Protein AF-0000000068207558 (afdb_homodimer)

Structure (mmCIF, N/CA/C/O backbone):
data_AF-0000000068207558-model_v1
#
loop_
_entity.id
_entity.type
_entity.pdbx_description
1 polymer 'mRNA-capping enzyme subunit beta'
#
loop_
_atom_site.group_PDB
_atom_site.id
_atom_site.type_symbol
_atom_site.label_atom_id
_atom_site.label_alt_id
_atom_site.label_comp_id
_atom_site.label_asym_id
_atom_site.label_entity_id
_atom_site.label_seq_id
_atom_site.pdbx_PDB_ins_code
_atom_site.Cartn_x
_atom_site.Cartn_y
_atom_site.Cartn_z
_atom_site.occupancy
_atom_site.B_iso_or_equiv
_atom_site.auth_seq_id
_atom_site.auth_comp_id
_atom_site.auth_asym_id
_atom_site.auth_atom_id
_atom_site.pdbx_PDB_model_num
ATOM 1 N N . MET A 1 1 ? -48.812 25.109 51.906 1 27.34 1 MET A N 1
ATOM 2 C CA . MET A 1 1 ? -47.531 25.594 51.344 1 27.34 1 MET A CA 1
ATOM 3 C C . MET A 1 1 ? -47.031 24.641 50.281 1 27.34 1 MET A C 1
ATOM 5 O O . MET A 1 1 ? -46.719 23.484 50.594 1 27.34 1 MET A O 1
ATOM 9 N N . PRO A 1 2 ? -47.469 24.641 48.938 1 22.2 2 PRO A N 1
ATOM 10 C CA . PRO A 1 2 ? -47.312 23.719 47.812 1 22.2 2 PRO A CA 1
ATOM 11 C C . PRO A 1 2 ? -45.875 23.672 47.312 1 22.2 2 PRO A C 1
ATOM 13 O O . PRO A 1 2 ? -45.188 24.703 47.281 1 22.2 2 PRO A O 1
ATOM 16 N N . ALA A 1 3 ? -45.188 22.547 47.688 1 31.66 3 ALA A N 1
ATOM 17 C CA . ALA A 1 3 ? -43.812 22.125 47.344 1 31.66 3 ALA A CA 1
ATOM 18 C C . ALA A 1 3 ? -43.625 22.156 45.812 1 31.66 3 ALA A C 1
ATOM 20 O O . ALA A 1 3 ? -44.281 21.438 45.094 1 31.66 3 ALA A O 1
ATOM 21 N N . ASP A 1 4 ? -43.406 23.391 45.188 1 24.88 4 ASP A N 1
ATOM 22 C CA . ASP A 1 4 ? -43.156 23.609 43.75 1 24.88 4 ASP A CA 1
ATOM 23 C C . ASP A 1 4 ? -41.938 22.844 43.281 1 24.88 4 ASP A C 1
ATOM 25 O O . ASP A 1 4 ? -40.812 23.125 43.719 1 24.88 4 ASP A O 1
ATOM 29 N N . THR A 1 5 ? -42 21.484 43.188 1 29.62 5 THR A N 1
ATOM 30 C CA . THR A 1 5 ? -40.938 20.609 42.719 1 29.62 5 THR A CA 1
ATOM 31 C C . THR A 1 5 ? -40.469 21 41.312 1 29.62 5 THR A C 1
ATOM 33 O O . THR A 1 5 ? -41.281 20.938 40.375 1 29.62 5 THR A O 1
ATOM 36 N N . ASN A 1 6 ? -39.625 22.062 41.156 1 26.3 6 ASN A N 1
ATOM 37 C CA . ASN A 1 6 ? -39 22.469 39.906 1 26.3 6 ASN A CA 1
ATOM 38 C C . ASN A 1 6 ? -38.25 21.312 39.25 1 26.3 6 ASN A C 1
ATOM 40 O O . ASN A 1 6 ? -37.25 20.828 39.781 1 26.3 6 ASN A O 1
ATOM 44 N N . GLY A 1 7 ? -38.906 20.297 38.656 1 28.48 7 GLY A N 1
ATOM 45 C CA . GLY A 1 7 ? -38.312 19.234 37.875 1 28.48 7 GLY A CA 1
ATOM 46 C C . GLY A 1 7 ? -37.5 19.75 36.719 1 28.48 7 GLY A C 1
ATOM 47 O O . GLY A 1 7 ? -38.031 20.047 35.656 1 28.48 7 GLY A O 1
ATOM 48 N N . GLY A 1 8 ? -36.406 20.5 36.906 1 29 8 GLY A N 1
ATOM 49 C CA . GLY A 1 8 ? -35.5 20.844 35.844 1 29 8 GLY A CA 1
ATOM 50 C C . GLY A 1 8 ? -35.031 19.641 35.031 1 29 8 GLY A C 1
ATOM 51 O O . GLY A 1 8 ? -34.281 18.812 35.531 1 29 8 GLY A O 1
ATOM 52 N N . GLY A 1 9 ? -35.812 19.094 34.125 1 30.36 9 GLY A N 1
ATOM 53 C CA . GLY A 1 9 ? -35.375 18.109 33.156 1 30.36 9 GLY A CA 1
ATOM 54 C C . GLY A 1 9 ? -34.156 18.531 32.375 1 30.36 9 GLY A C 1
ATOM 55 O O . GLY A 1 9 ? -34.188 19.547 31.672 1 30.36 9 GLY A O 1
ATOM 56 N N . SER A 1 10 ? -32.938 18.328 32.812 1 31.72 10 SER A N 1
ATOM 57 C CA . SER A 1 10 ? -31.719 18.469 32.031 1 31.72 10 SER A CA 1
ATOM 58 C C . SER A 1 10 ? -31.828 17.734 30.719 1 31.72 10 SER A C 1
ATOM 60 O O . SER A 1 10 ? -32.062 16.516 30.688 1 31.72 10 SER A O 1
ATOM 62 N N . SER A 1 11 ? -32.375 18.312 29.688 1 31.25 11 SER A N 1
ATOM 63 C CA . SER A 1 11 ? -32.25 17.812 28.312 1 31.25 11 SER A CA 1
ATOM 64 C C . SER A 1 11 ? -30.812 17.484 27.969 1 31.25 11 SER A C 1
ATOM 66 O O . SER A 1 11 ? -29.953 18.359 27.938 1 31.25 11 SER A O 1
ATOM 68 N N . THR A 1 12 ? -30.297 16.359 28.344 1 34.25 12 THR A N 1
ATOM 69 C CA . THR A 1 12 ? -29.047 15.836 27.797 1 34.25 12 THR A CA 1
ATOM 70 C C . THR A 1 12 ? -29.016 15.992 26.281 1 34.25 12 THR A C 1
ATOM 72 O O . THR A 1 12 ? -29.844 15.406 25.562 1 34.25 12 THR A O 1
ATOM 75 N N . SER A 1 13 ? -28.75 17.109 25.766 1 35.19 13 SER A N 1
ATOM 76 C CA . SER A 1 13 ? -28.438 17.234 24.344 1 35.19 13 SER A CA 1
ATOM 77 C C . SER A 1 13 ? -27.672 16.016 23.844 1 35.19 13 SER A C 1
ATOM 79 O O . SER A 1 13 ? -26.641 15.656 24.391 1 35.19 13 SER A O 1
ATOM 81 N N . SER A 1 14 ? -28.234 14.984 23.406 1 38.66 14 SER A N 1
ATOM 82 C CA . SER A 1 14 ? -27.656 13.859 22.672 1 38.66 14 SER A CA 1
ATOM 83 C C . SER A 1 14 ? -26.547 14.312 21.734 1 38.66 14 SER A C 1
ATOM 85 O O . SER A 1 14 ? -26.828 14.93 20.703 1 38.66 14 SER A O 1
ATOM 87 N N . GLN A 1 15 ? -25.438 14.836 22.062 1 43.25 15 GLN A N 1
ATOM 88 C CA . GLN A 1 15 ? -24.312 15.117 21.172 1 43.25 15 GLN A CA 1
ATOM 89 C C . GLN A 1 15 ? -24.156 14.008 20.125 1 43.25 15 GLN A C 1
ATOM 91 O O . GLN A 1 15 ? -23.953 12.844 20.484 1 43.25 15 GLN A O 1
ATOM 96 N N . SER A 1 16 ? -24.844 14.039 19 1 53.72 16 SER A N 1
ATOM 97 C CA . SER A 1 16 ? -24.781 13.109 17.875 1 53.72 16 SER A CA 1
ATOM 98 C C . SER A 1 16 ? -23.344 12.656 17.625 1 53.72 16 SER A C 1
ATOM 100 O O . SER A 1 16 ? -22.406 13.453 17.688 1 53.72 16 SER A O 1
ATOM 102 N N . ASN A 1 17 ? -23 11.422 17.797 1 63.56 17 ASN A N 1
ATOM 103 C CA . ASN A 1 17 ? -21.734 10.75 17.531 1 63.56 17 ASN A CA 1
ATOM 104 C C . ASN A 1 17 ? -21.188 11.109 16.156 1 63.56 17 ASN A C 1
ATOM 106 O O . ASN A 1 17 ? -21.766 10.727 15.133 1 63.56 17 ASN A O 1
ATOM 110 N N . PRO A 1 18 ? -20.25 12.047 16.109 1 66.75 18 PRO A N 1
ATOM 111 C CA . PRO A 1 18 ? -19.734 12.492 14.82 1 66.75 18 PRO A CA 1
ATOM 112 C C . PRO A 1 18 ? -19.25 11.336 13.945 1 66.75 18 PRO A C 1
ATOM 114 O O . PRO A 1 18 ? -19.047 11.516 12.742 1 66.75 18 PRO A O 1
ATOM 117 N N . TYR A 1 19 ? -19.188 10.172 14.609 1 70.31 19 TYR A N 1
ATOM 118 C CA . TYR A 1 19 ? -18.688 9.047 13.812 1 70.31 19 TYR A CA 1
ATOM 119 C C . TYR A 1 19 ? -19.797 8.023 13.562 1 70.31 19 TYR A C 1
ATOM 121 O O . TYR A 1 19 ? -19.5 6.887 13.18 1 70.31 19 TYR A O 1
ATOM 129 N N . ALA A 1 20 ? -20.984 8.461 13.945 1 69.5 20 ALA A N 1
ATOM 130 C CA . ALA A 1 20 ? -22.125 7.578 13.68 1 69.5 20 ALA A CA 1
ATOM 131 C C . ALA A 1 20 ? -22.281 7.312 12.188 1 69.5 20 ALA A C 1
ATOM 133 O O . ALA A 1 20 ? -22.703 6.23 11.781 1 69.5 20 ALA A O 1
ATOM 134 N N . LEU A 1 21 ? -21.906 8.344 11.453 1 73.94 21 LEU A N 1
ATOM 135 C CA . LEU A 1 21 ? -21.875 8.188 10.008 1 73.94 21 LEU A CA 1
ATOM 136 C C . LEU A 1 21 ? -20.438 8.25 9.492 1 73.94 21 LEU A C 1
ATOM 138 O O . LEU A 1 21 ? -19.609 9 10.023 1 73.94 21 LEU A O 1
ATOM 142 N N . PRO A 1 22 ? -20.188 7.465 8.539 1 82.56 22 PRO A N 1
ATOM 143 C CA . PRO A 1 22 ? -18.828 7.465 7.984 1 82.56 22 PRO A CA 1
ATOM 144 C C . PRO A 1 22 ? -18.438 8.82 7.395 1 82.56 22 PRO A C 1
ATOM 146 O O . PRO A 1 22 ? -19.281 9.5 6.801 1 82.56 22 PRO A O 1
ATOM 149 N N . LEU A 1 23 ? -17.312 9.227 7.703 1 92.38 23 LEU A N 1
ATOM 150 C CA . LEU A 1 23 ? -16.734 10.406 7.062 1 92.38 23 LEU A CA 1
ATOM 151 C C . LEU A 1 23 ? -16.625 10.203 5.555 1 92.38 23 LEU A C 1
ATOM 153 O O . LEU A 1 23 ? -16.516 9.07 5.082 1 92.38 23 LEU A O 1
ATOM 157 N N . GLU A 1 24 ? -16.766 11.375 4.852 1 96.12 24 GLU A N 1
ATOM 158 C CA . GLU A 1 24 ? -16.375 11.305 3.447 1 96.12 24 GLU A CA 1
ATOM 159 C C . GLU A 1 24 ? -14.922 10.891 3.299 1 96.12 24 GLU A C 1
ATOM 161 O O . GLU A 1 24 ? -14.062 11.305 4.086 1 96.12 24 GLU A O 1
ATOM 166 N N . PRO A 1 25 ? -14.641 10.156 2.326 1 96.88 25 PRO A N 1
ATOM 167 C CA . PRO A 1 25 ? -13.32 9.539 2.234 1 96.88 25 PRO A CA 1
ATOM 168 C C . PRO A 1 25 ? -12.219 10.547 1.927 1 96.88 25 PRO A C 1
ATOM 170 O O . PRO A 1 25 ? -11.031 10.242 2.08 1 96.88 25 PRO A O 1
ATOM 173 N N . SER A 1 26 ? -12.594 11.703 1.415 1 98.12 26 SER A N 1
ATOM 174 C CA . SER A 1 26 ? -11.617 12.742 1.081 1 98.12 26 SER A CA 1
ATOM 175 C C . SER A 1 26 ? -12.305 14.078 0.817 1 98.12 26 SER A C 1
ATOM 177 O O . SER A 1 26 ? -13.531 14.148 0.756 1 98.12 26 SER A O 1
ATOM 179 N N . PHE A 1 27 ? -11.477 15.094 0.566 1 97.56 27 PHE A N 1
ATOM 180 C CA . PHE A 1 27 ? -12 16.422 0.272 1 97.56 27 PHE A CA 1
ATOM 181 C C . PHE A 1 27 ? -12.688 16.438 -1.09 1 97.56 27 PHE A C 1
ATOM 183 O O . PHE A 1 27 ? -13.438 17.375 -1.397 1 97.56 27 PHE A O 1
ATOM 190 N N . LEU A 1 28 ? -12.469 15.461 -1.966 1 96.56 28 LEU A N 1
ATOM 191 C CA . LEU A 1 28 ? -13.141 15.312 -3.252 1 96.56 28 LEU A CA 1
ATOM 192 C C . LEU A 1 28 ? -14.305 14.336 -3.146 1 96.56 28 LEU A C 1
ATOM 194 O O . LEU A 1 28 ? -14.977 14.055 -4.141 1 96.56 28 LEU A O 1
ATOM 198 N N . ASN A 1 29 ? -14.469 13.734 -1.994 1 95.5 29 ASN A N 1
ATOM 199 C CA . ASN A 1 29 ? -15.492 12.727 -1.71 1 95.5 29 ASN A CA 1
ATOM 200 C C . ASN A 1 29 ? -15.336 11.5 -2.609 1 95.5 29 ASN A C 1
ATOM 202 O O . ASN A 1 29 ? -16.312 11.031 -3.199 1 95.5 29 ASN A O 1
ATOM 206 N N . MET A 1 30 ? -14.125 11.078 -2.766 1 95.12 30 MET A N 1
ATOM 207 C CA . MET A 1 30 ? -13.781 9.867 -3.504 1 95.12 30 MET A CA 1
ATOM 208 C C . MET A 1 30 ? -12.648 9.117 -2.818 1 95.12 30 MET A C 1
ATOM 210 O O . MET A 1 30 ? -11.781 9.727 -2.199 1 95.12 30 MET A O 1
ATOM 214 N N . GLU A 1 31 ? -12.695 7.855 -2.934 1 94.94 31 GLU A N 1
ATOM 215 C CA . GLU A 1 31 ? -11.578 7.027 -2.496 1 94.94 31 GLU A CA 1
ATOM 216 C C . GLU A 1 31 ? -10.484 6.973 -3.559 1 94.94 31 GLU A C 1
ATOM 218 O O . GLU A 1 31 ? -10.758 6.699 -4.727 1 94.94 31 GLU A O 1
ATOM 223 N N . PRO A 1 32 ? -9.289 7.32 -3.102 1 96.69 32 PRO A N 1
ATOM 224 C CA . PRO A 1 32 ? -8.227 7.148 -4.098 1 96.69 32 PRO A CA 1
ATOM 225 C C . PRO A 1 32 ? -8.062 5.695 -4.539 1 96.69 32 PRO A C 1
ATOM 227 O O . PRO A 1 32 ? -8.234 4.777 -3.734 1 96.69 32 PRO A O 1
ATOM 230 N N . GLN A 1 33 ? -7.77 5.562 -5.801 1 93.88 33 GLN A N 1
ATOM 231 C CA . GLN A 1 33 ? -7.48 4.23 -6.316 1 93.88 33 GLN A CA 1
ATOM 232 C C . GLN A 1 33 ? -6.309 3.594 -5.574 1 93.88 33 GLN A C 1
ATOM 234 O O . GLN A 1 33 ? -5.324 4.266 -5.27 1 93.88 33 GLN A O 1
ATOM 239 N N . ASP A 1 34 ? -6.453 2.314 -5.301 1 95.69 34 ASP A N 1
ATOM 240 C CA . ASP A 1 34 ? -5.359 1.567 -4.691 1 95.69 34 ASP A CA 1
ATOM 241 C C . ASP A 1 34 ? -4.191 1.413 -5.664 1 95.69 34 ASP A C 1
ATOM 243 O O . ASP A 1 34 ? -4.25 0.598 -6.586 1 95.69 34 ASP A O 1
ATOM 247 N N . GLU A 1 35 ? -3.188 2.105 -5.43 1 97.69 35 GLU A N 1
ATOM 248 C CA . GLU A 1 35 ? -2.047 2.146 -6.34 1 97.69 35 GLU A CA 1
ATOM 249 C C . GLU A 1 35 ? -1.347 0.792 -6.406 1 97.69 35 GLU A C 1
ATOM 251 O O . GLU A 1 35 ? -0.836 0.403 -7.461 1 97.69 35 GLU A O 1
ATOM 256 N N . PHE A 1 36 ? -1.305 0.13 -5.293 1 98.5 36 PHE A N 1
ATOM 257 C CA . PHE A 1 36 ? -0.648 -1.169 -5.203 1 98.5 36 PHE A CA 1
ATOM 258 C C . PHE A 1 36 ? -1.346 -2.193 -6.09 1 98.5 36 PHE A C 1
ATOM 260 O O . PHE A 1 36 ? -0.711 -2.824 -6.938 1 98.5 36 PHE A O 1
ATOM 267 N N . VAL A 1 37 ? -2.605 -2.357 -5.938 1 98.25 37 VAL A N 1
ATOM 268 C CA . VAL A 1 37 ? -3.396 -3.305 -6.715 1 98.25 37 VAL A CA 1
ATOM 269 C C . VAL A 1 37 ? -3.408 -2.889 -8.188 1 98.25 37 VAL A C 1
ATOM 271 O O . VAL A 1 37 ? -3.285 -3.73 -9.078 1 98.25 37 VAL A O 1
ATOM 274 N N . LYS A 1 38 ? -3.518 -1.612 -8.383 1 98.06 38 LYS A N 1
ATOM 275 C CA . LYS A 1 38 ? -3.539 -1.115 -9.758 1 98.06 38 LYS A CA 1
ATOM 276 C C . LYS A 1 38 ? -2.23 -1.429 -10.477 1 98.06 38 LYS A C 1
ATOM 278 O O . LYS A 1 38 ? -2.236 -1.788 -11.656 1 98.06 38 LYS A O 1
ATOM 283 N N . GLU A 1 39 ? -1.113 -1.252 -9.758 1 98.69 39 GLU A N 1
ATOM 284 C CA . GLU A 1 39 ? 0.191 -1.539 -10.352 1 98.69 39 GLU A CA 1
ATOM 285 C C . GLU A 1 39 ? 0.283 -2.994 -10.805 1 98.69 39 GLU A C 1
ATOM 287 O O . GLU A 1 39 ? 0.743 -3.277 -11.914 1 98.69 39 GLU A O 1
ATOM 292 N N . ILE A 1 40 ? -0.189 -3.859 -9.992 1 98.69 40 ILE A N 1
ATOM 293 C CA . ILE A 1 40 ? -0.155 -5.281 -10.312 1 98.69 40 ILE A CA 1
ATOM 294 C C . ILE A 1 40 ? -1.094 -5.57 -11.477 1 98.69 40 ILE A C 1
ATOM 296 O O . ILE A 1 40 ? -0.726 -6.285 -12.414 1 98.69 40 ILE A O 1
ATOM 300 N N . ALA A 1 41 ? -2.309 -5 -11.406 1 98.19 41 ALA A N 1
ATOM 301 C CA . ALA A 1 41 ? -3.285 -5.199 -12.477 1 98.19 41 ALA A CA 1
ATOM 302 C C . ALA A 1 41 ? -2.732 -4.727 -13.82 1 98.19 41 ALA A C 1
ATOM 304 O O . ALA A 1 41 ? -2.826 -5.438 -14.82 1 98.19 41 ALA A O 1
ATOM 305 N N . ASP A 1 42 ? -2.17 -3.561 -13.828 1 98.06 42 ASP A N 1
ATOM 306 C CA . ASP A 1 42 ? -1.624 -2.984 -15.047 1 98.06 42 ASP A CA 1
ATOM 307 C C . ASP A 1 42 ? -0.455 -3.814 -15.57 1 98.06 42 ASP A C 1
ATOM 309 O O . ASP A 1 42 ? -0.342 -4.043 -16.781 1 98.06 42 ASP A O 1
ATOM 313 N N . TRP A 1 43 ? 0.369 -4.23 -14.703 1 98.31 43 TRP A N 1
ATOM 314 C CA . TRP A 1 43 ? 1.543 -5 -15.102 1 98.31 43 TRP A CA 1
ATOM 315 C C . TRP A 1 43 ? 1.136 -6.34 -15.703 1 98.31 43 TRP A C 1
ATOM 317 O O . TRP A 1 43 ? 1.63 -6.723 -16.766 1 98.31 43 TRP A O 1
ATOM 327 N N . VAL A 1 44 ? 0.25 -7.043 -15.039 1 97.88 44 VAL A N 1
ATOM 328 C CA . VAL A 1 44 ? -0.216 -8.336 -15.523 1 97.88 44 VAL A CA 1
ATOM 329 C C . VAL A 1 44 ? -0.863 -8.164 -16.891 1 97.88 44 VAL A C 1
ATOM 331 O O . VAL A 1 44 ? -0.604 -8.953 -17.812 1 97.88 44 VAL A O 1
ATOM 334 N N . ALA A 1 45 ? -1.71 -7.16 -17 1 97 45 ALA A N 1
ATOM 335 C CA . ALA A 1 45 ? -2.357 -6.891 -18.281 1 97 45 ALA A CA 1
ATOM 336 C C . ALA A 1 45 ? -1.323 -6.637 -19.375 1 97 45 ALA A C 1
ATOM 338 O O . ALA A 1 45 ? -1.435 -7.176 -20.484 1 97 45 ALA A O 1
ATOM 339 N N . TYR A 1 46 ? -0.367 -5.824 -19.062 1 97.19 46 TYR A N 1
ATOM 340 C CA . TYR A 1 46 ? 0.667 -5.457 -20.016 1 97.19 46 TYR A CA 1
ATOM 341 C C . TYR A 1 46 ? 1.475 -6.676 -20.453 1 97.19 46 TYR A C 1
ATOM 343 O O . TYR A 1 46 ? 1.676 -6.906 -21.641 1 97.19 46 TYR A O 1
ATOM 351 N N . ILE A 1 47 ? 1.957 -7.508 -19.484 1 96.31 47 ILE A N 1
ATOM 352 C CA . ILE A 1 47 ? 2.818 -8.656 -19.734 1 96.31 47 ILE A CA 1
ATOM 353 C C . ILE A 1 47 ? 2.043 -9.727 -20.5 1 96.31 47 ILE A C 1
ATOM 355 O O . ILE A 1 47 ? 2.605 -10.422 -21.359 1 96.31 47 ILE A O 1
ATOM 359 N N . SER A 1 48 ? 0.765 -9.906 -20.172 1 94.31 48 SER A N 1
ATOM 360 C CA . SER A 1 48 ? -0.068 -10.898 -20.828 1 94.31 48 SER A CA 1
ATOM 361 C C . SER A 1 48 ? -0.21 -10.602 -22.312 1 94.31 48 SER A C 1
ATOM 363 O O . SER A 1 48 ? -0.194 -11.516 -23.141 1 94.31 48 SER A O 1
ATOM 365 N N . GLY A 1 49 ? -0.326 -9.281 -22.781 1 87 49 GLY A N 1
ATOM 366 C CA . GLY A 1 49 ? -0.275 -8.844 -24.156 1 87 49 GLY A CA 1
ATOM 367 C C . GLY A 1 49 ? -1.362 -9.461 -25.031 1 87 49 GLY A C 1
ATOM 368 O O . GLY A 1 49 ? -1.167 -9.672 -26.219 1 87 49 GLY A O 1
ATOM 369 N N . GLY A 1 50 ? -2.404 -9.906 -24.469 1 84.44 50 GLY A N 1
ATOM 370 C CA . GLY A 1 50 ? -3.471 -10.492 -25.281 1 84.44 50 GLY A CA 1
ATOM 371 C C . GLY A 1 50 ? -3.191 -11.922 -25.688 1 84.44 50 GLY A C 1
ATOM 372 O O . GLY A 1 50 ? -3.887 -12.469 -26.547 1 84.44 50 GLY A O 1
ATOM 373 N N . ARG A 1 51 ? -2.188 -12.508 -25.219 1 86.62 51 ARG A N 1
ATOM 374 C CA . ARG A 1 51 ? -1.815 -13.875 -25.547 1 86.62 51 ARG A CA 1
ATOM 375 C C . ARG A 1 51 ? -2.846 -14.867 -25.016 1 86.62 51 ARG A C 1
ATOM 377 O O . ARG A 1 51 ? -3.467 -14.633 -23.984 1 86.62 51 ARG A O 1
ATOM 384 N N . PRO A 1 52 ? -2.887 -15.906 -25.875 1 82.56 52 PRO A N 1
ATOM 385 C CA . PRO A 1 52 ? -3.732 -16.984 -25.344 1 82.56 52 PRO A CA 1
ATOM 386 C C . PRO 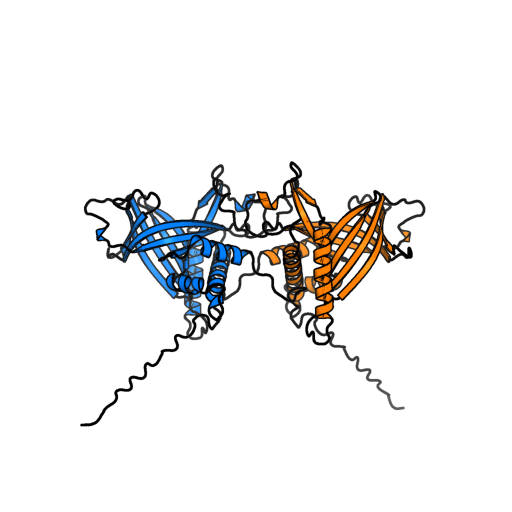A 1 52 ? -3.004 -17.859 -24.328 1 82.56 52 PRO A C 1
ATOM 388 O O . PRO A 1 52 ? -1.778 -17.781 -24.219 1 82.56 52 PRO A O 1
ATOM 391 N N . ASP A 1 53 ? -3.627 -18.594 -23.422 1 89.06 53 ASP A N 1
ATOM 392 C CA . ASP A 1 53 ? -3.096 -19.609 -22.531 1 89.06 53 ASP A CA 1
ATOM 393 C C . ASP A 1 53 ? -2.213 -19 -21.453 1 89.06 53 ASP A C 1
ATOM 395 O O . ASP A 1 53 ? -1.105 -19.469 -21.203 1 89.06 53 ASP A O 1
ATOM 399 N N . ILE A 1 54 ? -2.535 -17.906 -20.969 1 94.62 54 ILE A N 1
ATOM 400 C CA . ILE A 1 54 ? -1.785 -17.203 -19.938 1 94.62 54 ILE A CA 1
ATOM 401 C C . ILE A 1 54 ? -2.047 -17.844 -18.578 1 94.62 54 ILE A C 1
ATOM 403 O O . ILE A 1 54 ? -3.186 -18.188 -18.25 1 94.62 54 ILE A O 1
ATOM 407 N N . GLU A 1 55 ? -1.002 -18.031 -17.906 1 96 55 GLU A N 1
ATOM 408 C CA . GLU A 1 55 ? -1.078 -18.438 -16.5 1 96 55 GLU A CA 1
ATOM 409 C C . GLU A 1 55 ? -0.495 -17.359 -15.586 1 96 55 GLU A C 1
ATOM 411 O O . GLU A 1 55 ? 0.636 -16.922 -15.789 1 96 55 GLU A O 1
ATOM 416 N N . VAL A 1 56 ? -1.259 -16.906 -14.62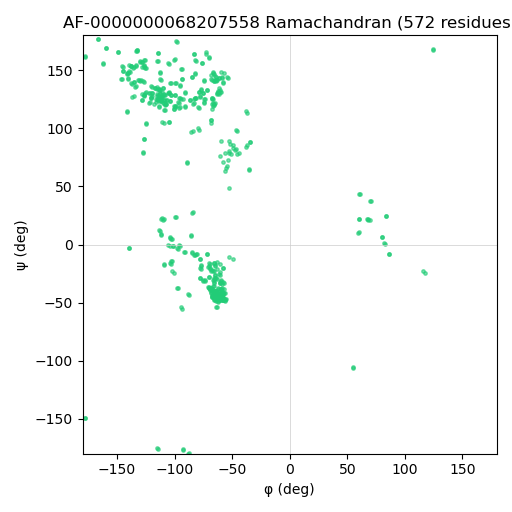5 1 97.88 56 VAL A N 1
ATOM 417 C CA . VAL A 1 56 ? -0.795 -15.977 -13.602 1 97.88 56 VAL A CA 1
ATOM 418 C C . VAL A 1 56 ? -0.747 -16.688 -12.25 1 97.88 56 VAL A C 1
ATOM 420 O O . VAL A 1 56 ? -1.737 -17.281 -11.82 1 97.88 56 VAL A O 1
ATOM 423 N N . GLU A 1 57 ? 0.383 -16.609 -11.602 1 98.56 57 GLU A N 1
ATOM 424 C CA . GLU A 1 57 ? 0.511 -17.266 -10.305 1 98.56 57 GLU A CA 1
ATOM 425 C C . GLU A 1 57 ? 1.414 -16.469 -9.367 1 98.56 57 GLU A C 1
ATOM 427 O O . GLU A 1 57 ? 2.217 -15.656 -9.812 1 98.56 57 GLU A O 1
ATOM 432 N N . ALA A 1 58 ? 1.206 -16.625 -8.109 1 98.88 58 ALA A N 1
ATOM 433 C CA . ALA A 1 58 ? 2.084 -16.109 -7.066 1 98.88 58 ALA A CA 1
ATOM 434 C C . ALA A 1 58 ? 2.758 -17.234 -6.293 1 98.88 58 ALA A C 1
ATOM 436 O O . ALA A 1 58 ? 2.123 -18.234 -5.973 1 98.88 58 ALA A O 1
ATOM 437 N N . LYS A 1 59 ? 4.016 -17.062 -6.109 1 98.81 59 LYS A N 1
ATOM 438 C CA . LYS A 1 59 ? 4.785 -17.938 -5.238 1 98.81 59 LYS A CA 1
ATOM 439 C C . LYS A 1 59 ? 5.273 -17.203 -3.996 1 98.81 59 LYS A C 1
ATOM 441 O O . LYS A 1 59 ? 5.574 -16 -4.059 1 98.81 59 LYS A O 1
ATOM 446 N N . PHE A 1 60 ? 5.359 -17.969 -2.924 1 98.81 60 PHE A N 1
ATOM 447 C CA . PHE A 1 60 ? 5.762 -17.359 -1.658 1 98.81 60 PHE A CA 1
ATOM 448 C C . PHE A 1 60 ? 7.152 -17.828 -1.252 1 98.81 60 PHE A C 1
ATOM 450 O O . PHE A 1 60 ? 7.488 -19 -1.407 1 98.81 60 PHE A O 1
ATOM 457 N N . GLY A 1 61 ? 7.945 -16.938 -0.853 1 98.19 61 GLY A N 1
ATOM 458 C CA . GLY A 1 61 ? 9.328 -17.156 -0.457 1 98.19 61 GLY A CA 1
ATOM 459 C C . GLY A 1 61 ? 10.008 -15.891 0.03 1 98.19 61 GLY A C 1
ATOM 460 O O . GLY A 1 61 ? 9.391 -15.062 0.706 1 98.19 61 GLY A O 1
ATOM 461 N N . VAL A 1 62 ? 11.328 -15.836 -0.212 1 97.62 62 VAL A N 1
ATOM 462 C CA . VAL A 1 62 ? 12.062 -14.656 0.245 1 97.62 62 VAL A CA 1
ATOM 463 C C . VAL A 1 62 ? 12.984 -14.156 -0.868 1 97.62 62 VAL A C 1
ATOM 465 O O . VAL A 1 62 ? 13.602 -14.953 -1.573 1 97.62 62 VAL A O 1
ATOM 468 N N . MET A 1 63 ? 12.969 -12.859 -1.052 1 97.62 63 MET A N 1
ATOM 469 C CA . MET A 1 63 ? 13.945 -12.227 -1.932 1 97.62 63 MET A CA 1
ATOM 470 C C . MET A 1 63 ? 15.266 -11.992 -1.203 1 97.62 63 MET A C 1
ATOM 472 O O . MET A 1 63 ? 15.289 -11.359 -0.144 1 97.62 63 MET A O 1
ATOM 476 N N . VAL A 1 64 ? 16.344 -12.492 -1.786 1 97.94 64 VAL A N 1
ATOM 477 C CA . VAL A 1 64 ? 17.641 -12.344 -1.12 1 97.94 64 VAL A CA 1
ATOM 478 C C . VAL A 1 64 ? 18.641 -11.68 -2.064 1 97.94 64 VAL A C 1
ATOM 480 O O . VAL A 1 64 ? 18.5 -11.781 -3.287 1 97.94 64 VAL A O 1
ATOM 483 N N . ASP A 1 65 ? 19.578 -11 -1.477 1 96.56 65 ASP A N 1
ATOM 484 C CA . ASP A 1 65 ? 20.719 -10.453 -2.209 1 96.56 65 ASP A CA 1
ATOM 485 C C . ASP A 1 65 ? 21.719 -11.547 -2.57 1 96.56 65 ASP A C 1
ATOM 487 O O . ASP A 1 65 ? 22.172 -12.289 -1.7 1 96.56 65 ASP A O 1
ATOM 491 N N . ARG A 1 66 ? 22.109 -11.57 -3.816 1 96.56 66 ARG A N 1
ATOM 492 C CA . ARG A 1 66 ? 23 -12.625 -4.289 1 96.56 66 ARG A CA 1
ATOM 493 C C . ARG A 1 66 ? 24.375 -12.516 -3.631 1 96.56 66 ARG A C 1
ATOM 495 O O . ARG A 1 66 ? 25.062 -13.523 -3.436 1 96.56 66 ARG A O 1
ATOM 502 N N . SER A 1 67 ? 24.812 -11.312 -3.283 1 95.25 67 SER A N 1
ATOM 503 C CA . SER A 1 67 ? 26.156 -11.07 -2.779 1 95.25 67 SER A CA 1
ATOM 504 C C . SER A 1 67 ? 26.312 -11.586 -1.352 1 95.25 67 SER A C 1
ATOM 506 O O . SER A 1 67 ? 27.391 -12.055 -0.968 1 95.25 67 SER A O 1
ATOM 508 N N . ASN A 1 68 ? 25.25 -11.578 -0.542 1 94.88 68 ASN A N 1
ATOM 509 C CA . ASN A 1 68 ? 25.422 -11.93 0.863 1 94.88 68 ASN A CA 1
ATOM 510 C C . ASN A 1 68 ? 24.266 -12.797 1.368 1 94.88 68 ASN A C 1
ATOM 512 O O . ASN A 1 68 ? 24.219 -13.141 2.551 1 94.88 68 ASN A O 1
ATOM 516 N N . ASN A 1 69 ? 23.25 -13.086 0.571 1 94.5 69 ASN A N 1
ATOM 517 C CA . ASN A 1 69 ? 22.109 -13.953 0.848 1 94.5 69 ASN A CA 1
ATOM 518 C C . ASN A 1 69 ? 21.219 -13.359 1.925 1 94.5 69 ASN A C 1
ATOM 520 O O . ASN A 1 69 ? 20.438 -14.078 2.555 1 94.5 69 ASN A O 1
ATOM 524 N N . GLN A 1 70 ? 21.328 -12.055 2.102 1 95.81 70 GLN A N 1
ATOM 525 C CA . GLN A 1 70 ? 20.453 -11.398 3.059 1 95.81 70 GLN A CA 1
ATOM 526 C C . GLN A 1 70 ? 19.109 -11.039 2.422 1 95.81 70 GLN A C 1
ATOM 528 O O . GLN A 1 70 ? 19.047 -10.688 1.243 1 95.81 70 GLN A O 1
ATOM 533 N N . ARG A 1 71 ? 18.125 -11.172 3.262 1 96.56 71 ARG A N 1
ATOM 534 C CA . ARG A 1 71 ? 16.797 -10.828 2.785 1 96.56 71 ARG A CA 1
ATOM 535 C C . ARG A 1 71 ? 16.719 -9.359 2.396 1 96.56 71 ARG A C 1
ATOM 537 O O . ARG A 1 71 ? 17.047 -8.477 3.195 1 96.56 71 ARG A O 1
ATOM 544 N N . VAL A 1 72 ? 16.219 -9.055 1.259 1 96.81 72 VAL A N 1
ATOM 545 C CA . VAL A 1 72 ? 16.203 -7.707 0.691 1 96.81 72 VAL A CA 1
ATOM 546 C C . VAL A 1 72 ? 15.211 -6.832 1.465 1 96.81 72 VAL A C 1
ATOM 548 O O . VAL A 1 72 ? 15.484 -5.656 1.714 1 96.81 72 VAL A O 1
ATOM 551 N N . ALA A 1 73 ? 14.102 -7.379 1.891 1 94.5 73 ALA A N 1
ATOM 552 C CA . ALA A 1 73 ? 13.062 -6.629 2.596 1 94.5 73 ALA A CA 1
ATOM 553 C C . ALA A 1 73 ? 13.609 -6.008 3.877 1 94.5 73 ALA A C 1
ATOM 555 O O . ALA A 1 73 ? 13.172 -4.93 4.289 1 94.5 73 ALA A O 1
ATOM 556 N N . SER A 1 74 ? 14.555 -6.605 4.496 1 92.25 74 SER A N 1
ATOM 557 C CA . SER A 1 74 ? 15.125 -6.129 5.75 1 92.25 74 SER A CA 1
ATOM 558 C C . SER A 1 74 ? 16.094 -4.973 5.512 1 92.25 74 SER A C 1
ATOM 560 O O . SER A 1 74 ? 16.344 -4.176 6.418 1 92.25 74 SER A O 1
ATOM 562 N N . ARG A 1 75 ? 16.547 -4.867 4.34 1 91.62 75 ARG A N 1
ATOM 563 C CA . ARG A 1 75 ? 17.594 -3.891 4.078 1 91.62 75 ARG A CA 1
ATOM 564 C C . ARG A 1 75 ? 17.062 -2.721 3.256 1 91.62 75 ARG A C 1
ATOM 566 O O . ARG A 1 75 ? 17.703 -1.67 3.18 1 91.62 75 ARG A O 1
ATOM 573 N N . LEU A 1 76 ? 15.977 -2.895 2.646 1 91.88 76 LEU A N 1
ATOM 574 C CA . LEU A 1 76 ? 15.445 -1.895 1.725 1 91.88 76 LEU A CA 1
ATOM 575 C C . LEU A 1 76 ? 15.094 -0.607 2.461 1 91.88 76 LEU A C 1
ATOM 577 O O . LEU A 1 76 ? 15.07 0.47 1.861 1 91.88 76 LEU A O 1
ATOM 581 N N . GLY A 1 77 ? 14.789 -0.675 3.779 1 93.81 77 GLY A N 1
ATOM 582 C CA . GLY A 1 77 ? 14.555 0.511 4.586 1 93.81 77 GLY A CA 1
ATOM 583 C C . GLY A 1 77 ? 13.133 1.036 4.469 1 93.81 77 GLY A C 1
ATOM 584 O O . GLY A 1 77 ? 12.898 2.24 4.586 1 93.81 77 GLY A O 1
ATOM 585 N N . VAL A 1 78 ? 12.18 0.172 4.113 1 96.94 78 VAL A N 1
ATOM 586 C CA . VAL A 1 78 ? 10.781 0.583 4.043 1 96.94 78 VAL A CA 1
ATOM 587 C C . VAL A 1 78 ? 9.969 -0.167 5.098 1 96.94 78 VAL A C 1
ATOM 589 O O . VAL A 1 78 ? 10.352 -1.255 5.527 1 96.94 78 VAL A O 1
ATOM 592 N N . LEU A 1 79 ? 8.82 0.384 5.484 1 98.25 79 LEU A N 1
ATOM 593 C CA . LEU A 1 79 ? 8.094 -0.13 6.641 1 98.25 79 LEU A CA 1
ATOM 594 C C . LEU A 1 79 ? 6.902 -0.977 6.199 1 98.25 79 LEU A C 1
ATOM 596 O O . LEU A 1 79 ? 6.32 -1.702 7.008 1 98.25 79 LEU A O 1
ATOM 600 N N . VAL A 1 80 ? 6.504 -0.917 4.914 1 98.5 80 VAL A N 1
ATOM 601 C CA . VAL A 1 80 ? 5.285 -1.577 4.461 1 98.5 80 VAL A CA 1
ATOM 602 C C . VAL A 1 80 ? 5.562 -2.352 3.174 1 98.5 80 VAL A C 1
ATOM 604 O O . VAL A 1 80 ? 6.625 -2.189 2.562 1 98.5 80 VAL A O 1
ATOM 607 N N . GLU A 1 81 ? 4.621 -3.221 2.787 1 98.56 81 GLU A N 1
ATOM 608 C CA . GLU A 1 81 ? 4.766 -3.98 1.547 1 98.56 81 GLU A CA 1
ATOM 609 C C . GLU A 1 81 ? 5.012 -3.055 0.359 1 98.56 81 GLU A C 1
ATOM 611 O O . GLU A 1 81 ? 4.465 -1.952 0.299 1 98.56 81 GLU A O 1
ATOM 616 N N . THR A 1 82 ? 5.805 -3.496 -0.52 1 98.62 82 THR A N 1
ATOM 617 C CA . THR A 1 82 ? 6.117 -2.697 -1.699 1 98.62 82 THR A CA 1
ATOM 618 C C . THR A 1 82 ? 6.414 -3.594 -2.898 1 98.62 82 THR A C 1
ATOM 620 O O . THR A 1 82 ? 6.484 -4.816 -2.762 1 98.62 82 THR A O 1
ATOM 623 N N . ILE A 1 83 ? 6.434 -3.018 -4.109 1 98.75 83 ILE A N 1
ATOM 624 C CA . ILE A 1 83 ? 6.707 -3.729 -5.355 1 98.75 83 ILE A CA 1
ATOM 625 C C . ILE A 1 83 ? 8.047 -3.27 -5.926 1 98.75 83 ILE A C 1
ATOM 627 O O . ILE A 1 83 ? 8.234 -2.08 -6.195 1 98.75 83 ILE A O 1
ATOM 631 N N . LEU A 1 84 ? 8.93 -4.18 -6.137 1 98.06 84 LEU A N 1
ATOM 632 C CA . LEU A 1 84 ? 10.234 -3.855 -6.699 1 98.06 84 LEU A CA 1
ATOM 633 C C . LEU A 1 84 ? 10.125 -3.564 -8.195 1 98.06 84 LEU A C 1
ATOM 635 O O . LEU A 1 84 ? 9.375 -4.238 -8.906 1 98.06 84 LE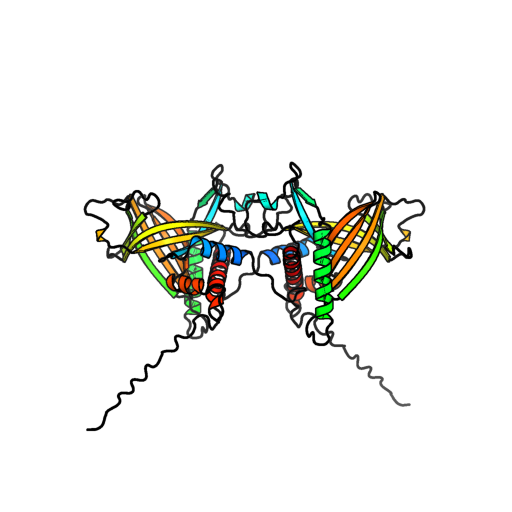U A O 1
ATOM 639 N N . ASN A 1 85 ? 10.852 -2.617 -8.594 1 97.06 85 ASN A N 1
ATOM 640 C CA . ASN A 1 85 ? 11.047 -2.418 -10.023 1 97.06 85 ASN A CA 1
ATOM 641 C C . ASN A 1 85 ? 11.797 -3.588 -10.656 1 97.06 85 ASN A C 1
ATOM 643 O O . ASN A 1 85 ? 12.93 -3.881 -10.281 1 97.06 85 ASN A O 1
ATOM 647 N N . PRO A 1 86 ? 11.195 -4.227 -11.625 1 95.5 86 PRO A N 1
ATOM 648 C CA . PRO A 1 86 ? 11.844 -5.395 -12.227 1 95.5 86 PRO A CA 1
ATOM 649 C C . PRO A 1 86 ? 13.211 -5.07 -12.812 1 95.5 86 PRO A C 1
ATOM 651 O O . PRO A 1 86 ? 14.047 -5.965 -12.969 1 95.5 86 PRO A O 1
ATOM 654 N N . ARG A 1 87 ? 13.492 -3.859 -13.086 1 92.81 87 ARG A N 1
ATOM 655 C CA . ARG A 1 87 ? 14.773 -3.447 -13.664 1 92.81 87 ARG A CA 1
ATOM 656 C C . ARG A 1 87 ? 15.867 -3.408 -12.594 1 92.81 87 ARG A C 1
ATOM 658 O O . ARG A 1 87 ? 17.047 -3.34 -12.922 1 92.81 87 ARG A O 1
ATOM 665 N N . GLU A 1 88 ? 15.453 -3.488 -11.344 1 90.62 88 GLU A N 1
ATOM 666 C CA . GLU A 1 88 ? 16.422 -3.307 -10.258 1 90.62 88 GLU A CA 1
ATOM 667 C C . GLU A 1 88 ? 16.656 -4.613 -9.5 1 90.62 88 GLU A C 1
ATOM 669 O O . GLU A 1 88 ? 17.109 -4.598 -8.359 1 90.62 88 GLU A O 1
ATOM 674 N N . VAL A 1 89 ? 16.375 -5.754 -10.125 1 92.5 89 VAL A N 1
ATOM 675 C CA . VAL A 1 89 ? 16.438 -6.984 -9.344 1 92.5 89 VAL A CA 1
ATOM 676 C C . VAL A 1 89 ? 17.594 -7.855 -9.836 1 92.5 89 VAL A C 1
ATOM 678 O O . VAL A 1 89 ? 17.703 -9.023 -9.453 1 92.5 89 VAL A O 1
ATOM 681 N N . SER A 1 90 ? 18.453 -7.352 -10.633 1 91.88 90 SER A N 1
ATOM 682 C CA . SER A 1 90 ? 19.5 -8.148 -11.281 1 91.88 90 SER A CA 1
ATOM 683 C C . SER A 1 90 ? 20.391 -8.828 -10.258 1 91.88 90 SER A C 1
ATOM 685 O O . SER A 1 90 ? 20.844 -9.961 -10.469 1 91.88 90 SER A O 1
ATOM 687 N N . ASN A 1 91 ? 20.641 -8.219 -9.133 1 94.38 91 ASN A N 1
ATOM 688 C CA . ASN A 1 91 ? 21.547 -8.781 -8.133 1 94.38 91 ASN A CA 1
ATOM 689 C C . ASN A 1 91 ? 20.766 -9.477 -7.02 1 94.38 91 ASN A C 1
ATOM 691 O O . ASN A 1 91 ? 21.266 -9.617 -5.902 1 94.38 91 ASN A O 1
ATOM 695 N N . MET A 1 92 ? 19.562 -9.891 -7.34 1 96.69 92 MET A N 1
ATOM 696 C CA . MET A 1 92 ? 18.719 -10.539 -6.34 1 96.69 92 MET A CA 1
ATOM 697 C C . MET A 1 92 ? 18.219 -11.883 -6.852 1 96.69 92 MET A C 1
ATOM 699 O O . MET A 1 92 ? 18.281 -12.164 -8.047 1 96.69 92 MET A O 1
ATOM 703 N N . LYS A 1 93 ? 17.859 -12.672 -5.902 1 97.19 93 LYS A N 1
ATOM 704 C CA . LYS A 1 93 ? 17.281 -13.977 -6.215 1 97.19 93 LYS A CA 1
ATOM 705 C C . LYS A 1 93 ? 16.094 -14.289 -5.32 1 97.19 93 LYS A C 1
ATOM 707 O O . LYS A 1 93 ? 16.109 -13.977 -4.129 1 97.19 93 LYS A O 1
ATOM 712 N N . PHE A 1 94 ? 15.102 -14.836 -5.914 1 98.06 94 PHE A N 1
ATOM 713 C CA . PHE A 1 94 ? 13.914 -15.25 -5.164 1 98.06 94 PHE A CA 1
ATOM 714 C C . PHE A 1 94 ? 14 -16.719 -4.793 1 98.06 94 PHE A C 1
ATOM 716 O O . PHE A 1 94 ? 14.164 -17.578 -5.664 1 98.06 94 PHE A O 1
ATOM 723 N N . GLU A 1 95 ? 13.852 -17.016 -3.551 1 97 95 GLU A N 1
ATOM 724 C CA . GLU A 1 95 ? 13.805 -18.391 -3.059 1 97 95 GLU A CA 1
ATOM 725 C C . GLU A 1 95 ? 12.383 -18.797 -2.689 1 97 95 GLU A C 1
ATOM 727 O O . GLU A 1 95 ? 11.898 -18.469 -1.606 1 97 95 GLU A O 1
ATOM 732 N N . SER A 1 96 ? 11.852 -19.594 -3.545 1 96.19 96 SER A N 1
ATOM 733 C CA . SER A 1 96 ? 10.453 -19.984 -3.43 1 96.19 96 SER A CA 1
ATOM 734 C C . SER A 1 96 ? 10.305 -21.234 -2.566 1 96.19 96 SER A C 1
ATOM 736 O O . SER A 1 96 ? 10.055 -22.328 -3.082 1 96.19 96 SER A O 1
ATOM 738 N N . THR A 1 97 ? 10.523 -21.156 -1.261 1 94.56 97 THR A N 1
ATOM 739 C CA . THR A 1 97 ? 10.414 -22.312 -0.374 1 94.56 97 THR A CA 1
ATOM 740 C C . THR A 1 97 ? 9.883 -21.891 0.996 1 94.56 97 THR A C 1
ATOM 742 O O . THR A 1 97 ? 10.133 -20.766 1.446 1 94.56 97 THR A O 1
ATOM 745 N N . LEU A 1 98 ? 9.094 -22.703 1.549 1 97.31 98 LEU A N 1
ATOM 746 C CA . LEU A 1 98 ? 8.656 -22.641 2.939 1 97.31 98 LEU A CA 1
ATOM 747 C C . LEU A 1 98 ? 9.352 -23.703 3.779 1 97.31 98 LEU A C 1
ATOM 749 O O . LEU A 1 98 ? 9.805 -24.719 3.25 1 97.31 98 LEU A O 1
ATOM 753 N N . SER A 1 99 ? 9.445 -23.438 5.086 1 96.94 99 SER A N 1
ATOM 754 C CA . SER A 1 99 ? 9.844 -24.531 5.973 1 96.94 99 SER A CA 1
ATOM 755 C C . SER A 1 99 ? 8.75 -25.578 6.09 1 96.94 99 SER A C 1
ATOM 757 O O . SER A 1 99 ? 7.586 -25.297 5.789 1 96.94 99 SER A O 1
ATOM 759 N N . ALA A 1 100 ? 9.188 -26.766 6.551 1 96.81 100 ALA A N 1
ATOM 760 C CA . ALA A 1 100 ? 8.219 -27.844 6.766 1 96.81 100 ALA A CA 1
ATOM 761 C C . ALA A 1 100 ? 7.152 -27.422 7.773 1 96.81 100 ALA A C 1
ATOM 763 O O . ALA A 1 100 ? 5.973 -27.734 7.605 1 96.81 100 ALA A O 1
ATOM 764 N N . ARG A 1 101 ? 7.582 -26.703 8.766 1 97.56 101 ARG A N 1
ATOM 765 C CA . ARG A 1 101 ? 6.66 -26.266 9.805 1 97.56 101 ARG A CA 1
ATOM 766 C C . ARG A 1 101 ? 5.648 -25.266 9.25 1 97.56 101 ARG A C 1
ATOM 768 O O . ARG A 1 101 ? 4.461 -25.344 9.578 1 97.56 101 ARG A O 1
ATOM 775 N N . GLN A 1 102 ? 6.113 -24.312 8.469 1 98.25 102 GLN A N 1
ATOM 776 C CA . GLN A 1 102 ? 5.227 -23.344 7.832 1 98.25 102 GLN A CA 1
ATOM 777 C C . GLN A 1 102 ? 4.211 -24.031 6.93 1 98.25 102 GLN A C 1
ATOM 779 O O . GLN A 1 102 ? 3.025 -23.703 6.949 1 98.25 102 GLN A O 1
ATOM 784 N N . HIS A 1 103 ? 4.688 -24.969 6.211 1 98.38 103 HIS A N 1
ATOM 785 C CA . HIS A 1 103 ? 3.836 -25.734 5.312 1 98.38 103 HIS A CA 1
ATOM 786 C C . HIS A 1 103 ? 2.758 -26.5 6.082 1 98.38 103 HIS A C 1
ATOM 788 O O . HIS A 1 103 ? 1.58 -26.438 5.719 1 98.38 103 HIS A O 1
ATOM 794 N N . GLU A 1 104 ? 3.158 -27.125 7.086 1 98.12 104 GLU A N 1
ATOM 795 C CA . GLU A 1 104 ? 2.24 -27.891 7.926 1 98.12 104 GLU A CA 1
ATOM 796 C C . GLU A 1 104 ? 1.184 -26.984 8.555 1 98.12 104 GLU A C 1
ATOM 798 O O . GLU A 1 104 ? 0.003 -27.344 8.594 1 98.12 104 GLU A O 1
ATOM 803 N N . HIS A 1 105 ? 1.634 -25.875 9.016 1 98.56 105 HIS A N 1
ATOM 804 C CA . HIS A 1 105 ? 0.72 -24.922 9.633 1 98.56 105 HIS A CA 1
ATOM 805 C C . HIS A 1 105 ? -0.351 -24.469 8.641 1 98.56 105 HIS A C 1
ATOM 807 O O . HIS A 1 105 ? -1.539 -24.453 8.977 1 98.56 105 HIS A O 1
ATOM 813 N N . LEU A 1 106 ? 0.081 -24.109 7.488 1 98.62 106 LEU A N 1
ATOM 814 C CA . LEU A 1 106 ? -0.859 -23.656 6.469 1 98.62 106 LEU A CA 1
ATOM 815 C C . LEU A 1 106 ? -1.812 -24.781 6.07 1 98.62 106 LEU A C 1
ATOM 817 O O . LEU A 1 106 ? -3.008 -24.547 5.875 1 98.62 106 LEU A O 1
ATOM 821 N N . ASN A 1 107 ? -1.277 -25.938 5.934 1 98.62 107 ASN A N 1
ATOM 822 C CA . ASN A 1 107 ? -2.096 -27.109 5.609 1 98.62 107 ASN A CA 1
ATOM 823 C C . ASN A 1 107 ? -3.207 -27.312 6.633 1 98.62 107 ASN A C 1
ATOM 825 O O . ASN A 1 107 ? -4.367 -27.516 6.27 1 98.62 107 ASN A O 1
ATOM 829 N N . LYS A 1 108 ? -2.807 -27.266 7.867 1 98.5 108 LYS A N 1
ATOM 830 C CA . LYS A 1 108 ? -3.781 -27.422 8.945 1 98.5 108 LYS A CA 1
ATOM 831 C C . LYS A 1 108 ? -4.836 -26.328 8.891 1 98.5 108 LYS A C 1
ATOM 833 O O . LYS A 1 108 ? -6.031 -26.594 8.977 1 98.5 108 LYS A O 1
ATOM 838 N N . MET A 1 109 ? -4.395 -25.094 8.742 1 98.5 109 MET A N 1
ATOM 839 C CA . MET A 1 109 ? -5.289 -23.938 8.711 1 98.5 109 MET A CA 1
ATOM 840 C C . MET A 1 109 ? -6.273 -24.031 7.555 1 98.5 109 MET A C 1
ATOM 842 O O . MET A 1 109 ? -7.473 -23.828 7.734 1 98.5 109 MET A O 1
ATOM 846 N N . LEU A 1 110 ? -5.797 -24.359 6.406 1 98.69 110 LEU A N 1
ATOM 847 C CA . LEU A 1 110 ? -6.633 -24.422 5.215 1 98.69 110 LEU A CA 1
ATOM 848 C C . LEU A 1 110 ? -7.613 -25.594 5.297 1 98.69 110 LEU A C 1
ATOM 850 O O . LEU A 1 110 ? -8.766 -25.469 4.891 1 98.69 110 LEU A O 1
ATOM 854 N N . ASN A 1 111 ? -7.18 -26.703 5.82 1 98.56 111 ASN A N 1
ATOM 855 C CA . ASN A 1 111 ? -8.078 -27.828 6.012 1 98.56 111 ASN A CA 1
ATOM 856 C C . ASN A 1 111 ? -9.195 -27.5 7 1 98.56 111 ASN A C 1
ATOM 858 O O . ASN A 1 111 ? -10.344 -27.922 6.816 1 98.56 111 ASN A O 1
ATOM 862 N N . GLU A 1 112 ? -8.805 -26.812 8.047 1 98.12 112 GLU A N 1
ATOM 863 C CA . GLU A 1 112 ? -9.828 -26.359 8.984 1 98.12 112 GLU A CA 1
ATOM 864 C C . GLU A 1 112 ? -10.852 -25.453 8.305 1 98.12 112 GLU A C 1
ATOM 866 O O . GLU A 1 112 ? -12.047 -25.562 8.562 1 98.12 112 GLU A O 1
ATOM 871 N N . ARG A 1 113 ? -10.359 -24.594 7.461 1 97.62 113 ARG A N 1
ATOM 872 C CA . ARG A 1 113 ? -11.25 -23.703 6.719 1 97.62 113 ARG A CA 1
ATOM 873 C C . ARG A 1 113 ? -12.156 -24.5 5.781 1 97.62 113 ARG A C 1
ATOM 875 O O . ARG A 1 113 ? -13.328 -24.156 5.609 1 97.62 113 ARG A O 1
ATOM 882 N N . VAL A 1 114 ? -11.625 -25.531 5.125 1 98.31 114 VAL A N 1
ATOM 883 C CA . VAL A 1 114 ? -12.414 -26.406 4.27 1 98.31 114 VAL A CA 1
ATOM 884 C C . VAL A 1 114 ? -13.555 -27.031 5.078 1 98.31 114 VAL A C 1
ATOM 886 O O . VAL A 1 114 ? -14.711 -27.031 4.637 1 98.31 114 VAL A O 1
ATOM 889 N N . ALA A 1 115 ? -13.258 -27.5 6.215 1 97.56 115 ALA A N 1
ATOM 890 C CA . ALA A 1 115 ? -14.266 -28.125 7.074 1 97.56 115 ALA A CA 1
ATOM 891 C C . ALA A 1 115 ? -15.328 -27.125 7.492 1 97.56 115 ALA A C 1
ATOM 893 O O . ALA A 1 115 ? -16.531 -27.438 7.473 1 97.56 115 ALA A O 1
ATOM 894 N N . GLN A 1 116 ? -14.914 -25.906 7.824 1 96.38 116 GLN A N 1
ATOM 895 C CA . GLN A 1 116 ? -15.82 -24.844 8.266 1 96.38 116 GLN A CA 1
ATOM 896 C C . GLN A 1 116 ? -16.781 -24.453 7.145 1 96.38 116 GLN A C 1
ATOM 898 O O . GLN A 1 116 ? -17.969 -24.234 7.391 1 96.38 116 GLN A O 1
ATOM 903 N N . THR A 1 117 ? -16.234 -24.344 5.973 1 97 117 THR A N 1
ATOM 904 C CA . THR A 1 117 ? -17.031 -23.812 4.871 1 97 117 THR A CA 1
ATOM 905 C C . THR A 1 117 ? -17.859 -24.906 4.207 1 97 117 THR A C 1
ATOM 907 O O . THR A 1 117 ? -18.688 -24.625 3.346 1 97 117 THR A O 1
ATOM 910 N N . ALA A 1 118 ? -17.672 -26.188 4.586 1 95.38 118 ALA A N 1
ATOM 911 C CA . ALA A 1 118 ? -18.422 -27.328 4.047 1 95.38 118 ALA A CA 1
ATOM 912 C C . ALA A 1 118 ? -19.766 -27.484 4.758 1 95.38 118 ALA A C 1
ATOM 914 O O . ALA A 1 118 ? -20.641 -28.219 4.293 1 95.38 118 ALA A O 1
ATOM 915 N N . ALA A 1 119 ? -19.922 -26.75 5.789 1 94.19 119 ALA A N 1
ATOM 916 C CA . ALA A 1 119 ? -21.156 -26.859 6.547 1 94.19 119 ALA A CA 1
ATOM 917 C C . ALA A 1 119 ? -22.344 -26.406 5.711 1 94.19 119 ALA A C 1
ATOM 919 O O . ALA A 1 119 ? -22.266 -25.406 4.984 1 94.19 119 ALA A O 1
ATOM 920 N N . PRO A 1 120 ? -23.453 -27.078 5.836 1 92.06 120 PRO A N 1
ATOM 921 C CA . PRO A 1 120 ? -24.641 -26.703 5.074 1 92.06 120 PRO A CA 1
ATOM 922 C C . PRO A 1 120 ? -25.125 -25.297 5.402 1 92.06 120 PRO A C 1
ATOM 924 O O . PRO A 1 120 ? -25.75 -24.641 4.559 1 92.06 120 PRO A O 1
ATOM 927 N N . SER A 1 121 ? -24.828 -24.859 6.527 1 92.25 121 SER A N 1
ATOM 928 C CA . SER A 1 121 ? -25.281 -23.547 6.98 1 92.25 121 SER A CA 1
ATOM 929 C C . SER A 1 121 ? -24.406 -22.438 6.43 1 92.25 121 SER A C 1
ATOM 931 O O . SER A 1 121 ? -24.75 -21.25 6.523 1 92.25 121 SER A O 1
ATOM 933 N N . PHE A 1 122 ? -23.312 -22.891 5.801 1 90.19 122 PHE A N 1
ATOM 934 C CA . PHE A 1 122 ? -22.406 -21.875 5.281 1 90.19 122 PHE A CA 1
ATOM 935 C C . PHE A 1 122 ? -22.969 -21.219 4.027 1 90.19 122 PHE A C 1
ATOM 937 O O . PHE A 1 122 ? -23.266 -21.906 3.047 1 90.19 122 PHE A O 1
ATOM 944 N N . GLN A 1 123 ? -23.188 -19.906 3.939 1 90.69 123 GLN A N 1
ATOM 945 C CA . GLN A 1 123 ? -23.938 -19.219 2.904 1 90.69 123 GLN A CA 1
ATOM 946 C C . GLN A 1 123 ? -23.016 -18.516 1.921 1 90.69 123 GLN A C 1
ATOM 948 O O . GLN A 1 123 ? -23.469 -17.812 1.012 1 90.69 123 GLN A O 1
ATOM 953 N N . HIS A 1 124 ? -21.719 -18.719 2.045 1 93.44 124 HIS A N 1
ATOM 954 C CA . HIS A 1 124 ? -20.766 -18.047 1.175 1 93.44 124 HIS A CA 1
ATOM 955 C C . HIS A 1 124 ? -20.016 -19.062 0.3 1 93.44 124 HIS A C 1
ATOM 957 O O . HIS A 1 124 ? -20.422 -20.219 0.195 1 93.44 124 HIS A O 1
ATOM 963 N N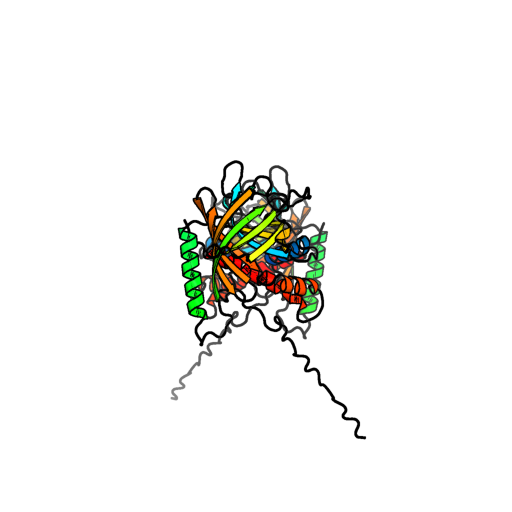 . ALA A 1 125 ? -19.031 -18.578 -0.484 1 94.69 125 ALA A N 1
ATOM 964 C CA . ALA A 1 125 ? -18.281 -19.469 -1.366 1 94.69 125 ALA A CA 1
ATOM 965 C C . ALA A 1 125 ? -17.438 -20.453 -0.561 1 94.69 125 ALA A C 1
ATOM 967 O O . ALA A 1 125 ? -16.609 -20.031 0.257 1 94.69 125 ALA A O 1
ATOM 968 N N . PRO A 1 126 ? -17.641 -21.688 -0.742 1 96.31 126 PRO A N 1
ATOM 969 C CA . PRO A 1 126 ? -16.875 -22.688 0.024 1 96.31 126 PRO A CA 1
ATOM 970 C C . PRO A 1 126 ? -15.453 -22.859 -0.489 1 96.31 126 PRO A C 1
ATOM 972 O O . PRO A 1 126 ? -15.156 -22.484 -1.628 1 96.31 126 PRO A O 1
ATOM 975 N N . LEU A 1 127 ? -14.594 -23.328 0.389 1 97.81 127 LEU A N 1
ATOM 976 C CA . LEU A 1 127 ? -13.25 -23.75 0.032 1 97.81 127 LEU A CA 1
ATOM 977 C C . LEU A 1 127 ? -13.203 -25.266 -0.172 1 97.81 127 LEU A C 1
ATOM 979 O O . LEU A 1 127 ? -13.562 -26.031 0.727 1 97.81 127 LEU A O 1
ATOM 983 N N . SER A 1 128 ? -12.781 -25.703 -1.355 1 98 128 SER A N 1
ATOM 984 C CA . SER A 1 128 ? -12.648 -27.125 -1.65 1 98 128 SER A CA 1
ATOM 985 C C . SER A 1 128 ? -11.195 -27.578 -1.542 1 98 128 SER A C 1
ATOM 987 O O . SER A 1 128 ? -10.281 -26.75 -1.568 1 98 128 SER A O 1
ATOM 989 N N . ALA A 1 129 ? -10.992 -28.891 -1.354 1 98.38 129 ALA A N 1
ATOM 990 C CA . ALA A 1 129 ? -9.641 -29.438 -1.265 1 98.38 129 ALA A CA 1
ATOM 991 C C . ALA A 1 129 ? -9.508 -30.703 -2.098 1 98.38 129 ALA A C 1
ATOM 993 O O . ALA A 1 129 ? -10.438 -31.516 -2.148 1 98.38 129 ALA A O 1
ATOM 994 N N . ARG A 1 130 ? -8.422 -30.828 -2.748 1 97.69 130 ARG A N 1
ATOM 995 C CA . ARG A 1 130 ? -8.078 -32.031 -3.473 1 97.69 130 ARG A CA 1
ATOM 996 C C . ARG A 1 130 ? -6.594 -32.375 -3.322 1 97.69 130 ARG A C 1
ATOM 998 O O . ARG A 1 130 ? -5.754 -31.469 -3.285 1 97.69 130 ARG A O 1
ATOM 1005 N N . HIS A 1 131 ? -6.32 -33.656 -3.217 1 97.75 131 HIS A N 1
ATOM 1006 C CA . HIS A 1 131 ? -4.953 -34.125 -3.086 1 97.75 131 HIS A CA 1
ATOM 1007 C C . HIS A 1 131 ? -4.445 -34.719 -4.402 1 97.75 131 HIS A C 1
ATOM 1009 O O . HIS A 1 131 ? -5.066 -35.625 -4.969 1 97.75 131 HIS A O 1
ATOM 1015 N N . LEU A 1 132 ? -3.35 -34.188 -4.891 1 96.44 132 LEU A N 1
ATOM 1016 C CA . LEU A 1 132 ? -2.783 -34.594 -6.172 1 96.44 132 LEU A CA 1
ATOM 1017 C C . LEU A 1 132 ? -1.326 -35 -6.012 1 96.44 132 LEU A C 1
ATOM 1019 O O . LEU A 1 132 ? -0.55 -34.344 -5.336 1 96.44 132 LEU A O 1
ATOM 1023 N N . GLN A 1 133 ? -0.945 -36.219 -6.559 1 97.81 133 GLN A N 1
ATOM 1024 C CA . GLN A 1 133 ? 0.44 -36.656 -6.656 1 97.81 133 GLN A CA 1
ATOM 1025 C C . GLN A 1 133 ? 0.868 -36.812 -8.109 1 97.81 133 GLN A C 1
ATOM 1027 O O . GLN A 1 133 ? 0.274 -37.594 -8.852 1 97.81 133 GLN A O 1
ATOM 1032 N N . THR A 1 134 ? 1.892 -36.094 -8.43 1 98 134 THR A N 1
ATOM 1033 C CA . THR A 1 134 ? 2.283 -36.094 -9.836 1 98 134 THR A CA 1
ATOM 1034 C C . THR A 1 134 ? 3.797 -36.219 -9.977 1 98 134 THR A C 1
ATOM 1036 O O . THR A 1 134 ? 4.543 -35.875 -9.055 1 98 134 THR A O 1
ATOM 1039 N N . LEU A 1 135 ? 4.172 -36.781 -11.055 1 97.56 135 LEU A N 1
ATOM 1040 C CA . LEU A 1 135 ? 5.555 -36.781 -11.516 1 97.56 135 LEU A CA 1
ATOM 1041 C C . LEU A 1 135 ? 5.727 -35.875 -12.734 1 97.56 135 LEU A C 1
ATOM 1043 O O . LEU A 1 135 ? 5.102 -36.094 -13.773 1 97.56 135 LEU A O 1
ATOM 1047 N N . ASP A 1 136 ? 6.496 -34.844 -12.57 1 97.06 136 ASP A N 1
ATOM 1048 C CA . ASP A 1 136 ? 6.805 -33.938 -13.672 1 97.06 136 ASP A CA 1
ATOM 1049 C C . ASP A 1 136 ? 8.18 -34.25 -14.266 1 97.06 136 ASP A C 1
ATOM 1051 O O . ASP A 1 136 ? 9.172 -34.312 -13.539 1 97.06 136 ASP A O 1
ATOM 1055 N N . GLU A 1 137 ? 8.195 -34.406 -15.547 1 95.62 137 GLU A N 1
ATOM 1056 C CA . GLU A 1 137 ? 9.438 -34.562 -16.297 1 95.62 137 GLU A CA 1
ATOM 1057 C C . GLU A 1 137 ? 9.648 -33.438 -17.281 1 95.62 137 GLU A C 1
ATOM 1059 O O . GLU A 1 137 ? 8.719 -33 -17.969 1 95.62 137 GLU A O 1
ATOM 1064 N N . PHE A 1 138 ? 10.82 -32.938 -17.312 1 94.44 138 PHE A N 1
ATOM 1065 C CA . PHE A 1 138 ? 11.117 -31.766 -18.125 1 94.44 138 PHE A CA 1
ATOM 1066 C C . PHE A 1 138 ? 12.07 -32.125 -19.266 1 94.44 138 PHE A C 1
ATOM 1068 O O . PHE A 1 138 ? 13.078 -32.781 -19.047 1 94.44 138 PHE A O 1
ATOM 1075 N N . PHE A 1 139 ? 11.688 -31.641 -20.469 1 91.81 139 PHE A N 1
ATOM 1076 C CA . PHE A 1 139 ? 12.461 -31.906 -21.672 1 91.81 139 PHE A CA 1
ATOM 1077 C C . PHE A 1 139 ? 12.805 -30.609 -22.391 1 91.81 139 PHE A C 1
ATOM 1079 O O . PHE A 1 139 ? 12.117 -29.609 -22.219 1 91.81 139 PHE A O 1
ATOM 1086 N N . SER A 1 140 ? 13.883 -30.625 -23.156 1 88.25 140 SER A N 1
ATOM 1087 C CA . SER A 1 140 ? 14.109 -29.547 -24.109 1 88.25 140 SER A CA 1
ATOM 1088 C C . SER A 1 140 ? 13.07 -29.594 -25.234 1 88.25 140 SER A C 1
ATOM 1090 O O . SER A 1 140 ? 12.617 -30.656 -25.625 1 88.25 140 SER A O 1
ATOM 1092 N N . ILE A 1 141 ? 12.703 -28.422 -25.719 1 87.06 141 ILE A N 1
ATOM 1093 C CA . ILE A 1 141 ? 11.758 -28.375 -26.828 1 87.06 141 ILE A CA 1
ATOM 1094 C C . ILE A 1 141 ? 12.461 -28.797 -28.109 1 87.06 141 ILE A C 1
ATOM 1096 O O . ILE A 1 141 ? 13.445 -28.172 -28.531 1 87.06 141 ILE A O 1
ATOM 1100 N N . PRO A 1 142 ? 11.891 -29.719 -28.688 1 81.62 142 PRO A N 1
ATOM 1101 C CA . PRO A 1 142 ? 12.555 -30.172 -29.906 1 81.62 142 PRO A CA 1
ATOM 1102 C C . PRO A 1 142 ? 12.57 -29.094 -31 1 81.62 142 PRO A C 1
ATOM 1104 O O . PRO A 1 142 ? 11.602 -28.344 -31.141 1 81.62 142 PRO A O 1
ATOM 1107 N N . ASN A 1 143 ? 13.633 -29.078 -31.75 1 75.94 143 ASN A N 1
ATOM 1108 C CA . ASN A 1 143 ? 13.797 -28.281 -32.969 1 75.94 143 ASN A CA 1
ATOM 1109 C C . ASN A 1 143 ? 13.648 -26.797 -32.688 1 75.94 143 ASN A C 1
ATOM 1111 O O . ASN A 1 143 ? 13.156 -26.047 -33.531 1 75.94 143 ASN A O 1
ATOM 1115 N N . THR A 1 144 ? 13.609 -26.422 -31.453 1 72.81 144 THR A N 1
ATOM 1116 C CA . THR A 1 144 ? 13.57 -25 -31.156 1 72.81 144 THR A CA 1
ATOM 1117 C C . THR A 1 144 ? 14.836 -24.578 -30.422 1 72.81 144 THR A C 1
ATOM 1119 O O . THR A 1 144 ? 15.477 -25.391 -29.75 1 72.81 144 THR A O 1
ATOM 1122 N N . GLN A 1 145 ? 15.391 -23.5 -30.875 1 67.69 145 GLN A N 1
ATOM 1123 C CA . GLN A 1 145 ? 16.469 -22.891 -30.109 1 67.69 145 GLN A CA 1
ATOM 1124 C C . GLN A 1 145 ? 15.906 -21.984 -29.016 1 67.69 145 GLN A C 1
ATOM 1126 O O . GLN A 1 145 ? 16.531 -20.984 -28.641 1 67.69 145 GLN A O 1
ATOM 1131 N N . ASP A 1 146 ? 14.727 -22.359 -28.609 1 69.31 146 ASP A N 1
ATOM 1132 C CA . ASP A 1 146 ? 14.102 -21.531 -27.578 1 69.31 146 ASP A CA 1
ATOM 1133 C C . ASP A 1 146 ? 14.672 -21.844 -26.203 1 69.31 146 ASP A C 1
ATOM 1135 O O . ASP A 1 146 ? 14.289 -22.844 -25.578 1 69.31 146 ASP A O 1
ATOM 1139 N N . PRO A 1 147 ? 15.562 -21.078 -25.766 1 67.94 147 PRO A N 1
ATOM 1140 C CA . PRO A 1 147 ? 16.188 -21.375 -24.469 1 67.94 147 PRO A CA 1
ATOM 1141 C C . PRO A 1 147 ? 15.25 -21.125 -23.297 1 67.94 147 PRO A C 1
ATOM 1143 O O . PRO A 1 147 ? 15.484 -21.641 -22.203 1 67.94 147 PRO A O 1
ATOM 1146 N N . GLU A 1 148 ? 14.172 -20.578 -23.547 1 73.06 148 GLU A N 1
ATOM 1147 C CA . GLU A 1 148 ? 13.336 -20.156 -22.422 1 73.06 148 GLU A CA 1
ATOM 1148 C C . GLU A 1 148 ? 12.172 -21.109 -22.219 1 73.06 148 GLU A C 1
ATOM 1150 O O . GLU A 1 148 ? 11.617 -21.188 -21.109 1 73.06 148 GLU A O 1
ATOM 1155 N N . GLY A 1 149 ? 11.953 -21.844 -23.172 1 82.5 149 GLY A N 1
ATOM 1156 C CA . GLY A 1 149 ? 10.828 -22.75 -23.062 1 82.5 149 GLY A CA 1
ATOM 1157 C C . GLY A 1 149 ? 11.219 -24.125 -22.531 1 82.5 149 GLY A C 1
ATOM 1158 O O . GLY A 1 149 ? 12.344 -24.578 -22.75 1 82.5 149 GLY A O 1
ATOM 1159 N N . LYS A 1 150 ? 10.25 -24.656 -21.672 1 87.88 150 LYS A N 1
ATOM 1160 C CA . LYS A 1 150 ? 10.438 -26 -21.172 1 87.88 150 LYS A CA 1
ATOM 1161 C C . LYS A 1 150 ? 9.211 -26.875 -21.438 1 87.88 150 LYS A C 1
ATOM 1163 O O . LYS A 1 150 ? 8.078 -26.422 -21.234 1 87.88 150 LYS A O 1
ATOM 1168 N N . LEU A 1 151 ? 9.562 -28.016 -22.062 1 94.12 151 LEU A N 1
ATOM 1169 C CA . LEU A 1 151 ? 8.508 -29 -22.25 1 94.12 151 LEU A CA 1
ATOM 1170 C C . LEU A 1 151 ? 8.32 -29.844 -21 1 94.12 151 LEU A C 1
ATOM 1172 O O . LEU A 1 151 ? 9.273 -30.453 -20.5 1 94.12 151 LEU A O 1
ATOM 1176 N N . ARG A 1 152 ? 7.117 -29.844 -20.438 1 96.06 152 ARG A N 1
ATOM 1177 C CA . ARG A 1 152 ? 6.816 -30.594 -19.219 1 96.06 152 ARG A CA 1
ATOM 1178 C C . ARG A 1 152 ? 5.805 -31.703 -19.484 1 96.06 152 ARG A C 1
ATOM 1180 O O . ARG A 1 152 ? 4.773 -31.469 -20.125 1 96.06 152 ARG A O 1
ATOM 1187 N N . VAL A 1 153 ? 6.152 -32.844 -19.094 1 96.94 153 VAL A N 1
ATOM 1188 C CA . VAL A 1 153 ? 5.223 -33.969 -19.109 1 96.94 153 VAL A CA 1
ATOM 1189 C C . VAL A 1 153 ? 4.832 -34.312 -17.672 1 96.94 153 VAL A C 1
ATOM 1191 O O . VAL A 1 153 ? 5.688 -34.656 -16.844 1 96.94 153 VAL A O 1
ATOM 1194 N N . SER A 1 154 ? 3.566 -34.25 -17.391 1 97.56 154 SER A N 1
ATOM 1195 C CA . SER A 1 154 ? 3.061 -34.594 -16.047 1 97.56 154 SER A CA 1
ATOM 1196 C C . SER A 1 154 ? 2.266 -35.875 -16.062 1 97.56 154 SER A C 1
ATOM 1198 O O . SER A 1 154 ? 1.36 -36.062 -16.891 1 97.56 154 SER A O 1
ATOM 1200 N N . ARG A 1 155 ? 2.619 -36.719 -15.133 1 97.62 155 ARG A N 1
ATOM 1201 C CA . ARG A 1 155 ? 1.942 -38 -14.984 1 97.62 155 ARG A CA 1
ATOM 1202 C C . ARG A 1 155 ? 1.472 -38.219 -13.547 1 97.62 155 ARG A C 1
ATOM 1204 O O . ARG A 1 155 ? 2.031 -37.625 -12.617 1 97.62 155 ARG A O 1
ATOM 1211 N N . ASP A 1 156 ? 0.435 -39 -13.445 1 97.38 156 ASP A N 1
ATOM 1212 C CA . ASP A 1 156 ? 0.045 -39.438 -12.109 1 97.38 156 ASP A CA 1
ATOM 1213 C C . ASP A 1 156 ? 1.146 -40.281 -11.461 1 97.38 156 ASP A C 1
ATOM 1215 O O . ASP A 1 156 ? 1.637 -41.219 -12.055 1 97.38 156 ASP A O 1
ATOM 1219 N N . ALA A 1 157 ? 1.484 -39.938 -10.297 1 94.81 157 ALA A N 1
ATOM 1220 C CA . ALA A 1 157 ? 2.633 -40.562 -9.664 1 94.81 157 ALA A CA 1
ATOM 1221 C C . ALA A 1 157 ? 2.324 -42.031 -9.312 1 94.81 157 ALA A C 1
ATOM 1223 O O . ALA A 1 157 ? 3.223 -42.875 -9.289 1 94.81 157 ALA A O 1
ATOM 1224 N N . LYS A 1 158 ? 1.09 -42.344 -9.086 1 93.81 158 LYS A N 1
ATOM 1225 C CA . LYS A 1 158 ? 0.695 -43.688 -8.664 1 93.81 158 LYS A CA 1
ATOM 1226 C C . LYS A 1 158 ? 0.439 -44.594 -9.875 1 93.81 158 LYS A C 1
ATOM 1228 O O . LYS A 1 158 ? 0.917 -45.719 -9.922 1 93.81 158 LYS A O 1
ATOM 1233 N N . THR A 1 159 ? -0.226 -44.062 -10.859 1 96.19 159 THR A N 1
ATOM 1234 C CA . THR A 1 159 ? -0.696 -44.906 -11.953 1 96.19 159 THR A CA 1
ATOM 1235 C C . THR A 1 159 ? 0.213 -44.75 -13.172 1 96.19 159 THR A C 1
ATOM 1237 O O . THR A 1 159 ? 0.186 -45.594 -14.07 1 96.19 159 THR A O 1
ATOM 1240 N N . GLY A 1 160 ? 0.896 -43.625 -13.203 1 94.69 160 GLY A N 1
ATOM 1241 C CA . GLY A 1 160 ? 1.732 -43.344 -14.367 1 94.69 160 GLY A CA 1
ATOM 1242 C C . GLY A 1 160 ? 0.958 -42.781 -15.539 1 94.69 160 GLY A C 1
ATOM 1243 O O . GLY A 1 160 ? 1.54 -42.469 -16.578 1 94.69 160 GLY A O 1
ATOM 1244 N N . GLN A 1 161 ? -0.28 -42.625 -15.297 1 96.75 161 GLN A N 1
ATOM 1245 C CA . GLN A 1 161 ? -1.125 -42.094 -16.375 1 96.75 161 GLN A CA 1
ATOM 1246 C C . GLN A 1 161 ? -0.755 -40.656 -16.719 1 96.75 161 GLN A C 1
ATOM 1248 O O . GLN A 1 161 ? -0.486 -39.844 -15.828 1 96.75 161 GLN A O 1
ATOM 1253 N N . LEU A 1 162 ? -0.782 -40.375 -18.047 1 96.69 162 LEU A N 1
ATOM 1254 C CA . LEU A 1 162 ? -0.482 -39.031 -18.531 1 96.69 162 LEU A CA 1
ATOM 1255 C C . LEU A 1 162 ? -1.559 -38.031 -18.109 1 96.69 162 LEU A C 1
ATOM 1257 O O . LEU A 1 162 ? -2.752 -38.281 -18.281 1 96.69 162 LEU A O 1
ATOM 1261 N N . ILE A 1 163 ? -1.161 -37 -17.469 1 96.25 163 ILE A N 1
ATOM 1262 C CA . ILE A 1 163 ? -2.088 -35.938 -17.094 1 96.25 163 ILE A CA 1
ATOM 1263 C C . ILE A 1 163 ? -2.088 -34.844 -18.172 1 96.25 163 ILE A C 1
ATOM 1265 O O . ILE A 1 163 ? -3.141 -34.5 -18.703 1 96.25 163 ILE A O 1
ATOM 1269 N N . GLU A 1 164 ? -0.919 -34.312 -18.469 1 95.62 164 GLU A N 1
ATOM 1270 C CA . GLU A 1 164 ? -0.812 -33.281 -19.484 1 95.62 164 GLU A CA 1
ATOM 1271 C C . GLU A 1 164 ? 0.624 -33.125 -19.984 1 95.62 164 GLU A C 1
ATOM 1273 O O . GLU A 1 164 ? 1.562 -33.594 -19.328 1 95.62 164 GLU A O 1
ATOM 1278 N N . CYS A 1 165 ? 0.762 -32.625 -21.156 1 96.25 165 CYS A N 1
ATOM 1279 C CA . CYS A 1 165 ? 2.008 -32.188 -21.766 1 96.25 165 CYS A CA 1
ATOM 1280 C C . CYS A 1 165 ? 1.924 -30.719 -22.172 1 96.25 165 CYS A C 1
ATOM 1282 O O . CYS A 1 165 ? 0.989 -30.312 -22.875 1 96.25 165 CYS A O 1
ATOM 1284 N N . LEU A 1 166 ? 2.818 -29.922 -21.641 1 95.69 166 LEU A N 1
ATOM 1285 C CA . LEU A 1 166 ? 2.701 -28.5 -21.969 1 95.69 166 LEU A CA 1
ATOM 1286 C C . LEU A 1 166 ? 4.078 -27.859 -22.094 1 95.69 166 LEU A C 1
ATOM 1288 O O . LEU A 1 166 ? 5.055 -28.375 -21.531 1 95.69 166 LEU A O 1
ATOM 1292 N N . ILE A 1 167 ? 4.16 -26.906 -22.906 1 93.81 167 ILE A N 1
ATOM 1293 C CA . ILE A 1 167 ? 5.309 -26.016 -22.984 1 93.81 167 ILE A CA 1
ATOM 1294 C C . ILE A 1 167 ? 5.031 -24.75 -22.172 1 93.81 167 ILE A C 1
ATOM 1296 O O . ILE A 1 167 ? 4.051 -24.047 -22.422 1 93.81 167 ILE A O 1
ATOM 1300 N N . LYS A 1 168 ? 5.832 -24.531 -21.156 1 93.94 168 LYS A N 1
ATOM 1301 C CA . LYS A 1 168 ? 5.699 -23.344 -20.312 1 93.94 168 LYS A CA 1
ATOM 1302 C C . LYS A 1 168 ? 6.797 -22.328 -20.609 1 93.94 168 LYS A C 1
ATOM 1304 O O . LYS A 1 168 ? 7.969 -22.688 -20.734 1 93.94 168 LYS A O 1
ATOM 1309 N N . ARG A 1 169 ? 6.391 -21.094 -20.797 1 92.56 169 ARG A N 1
ATOM 1310 C CA . ARG A 1 169 ? 7.328 -20 -21 1 92.56 169 ARG A CA 1
ATOM 1311 C C . ARG A 1 169 ? 7.066 -18.859 -20.031 1 92.56 169 ARG A C 1
ATOM 1313 O O . ARG A 1 169 ? 5.93 -18.406 -19.891 1 92.56 169 ARG A O 1
ATOM 1320 N N . ARG A 1 170 ? 8.141 -18.469 -19.375 1 93.88 170 ARG A N 1
ATOM 1321 C CA . ARG A 1 170 ? 8.031 -17.344 -18.469 1 93.88 170 ARG A CA 1
ATOM 1322 C C . ARG A 1 170 ? 8.031 -16.016 -19.234 1 93.88 170 ARG A C 1
ATOM 1324 O O . ARG A 1 170 ? 8.93 -15.766 -20.031 1 93.88 170 ARG A O 1
ATOM 1331 N N . LEU A 1 171 ? 7.043 -15.195 -18.984 1 95 171 LEU A N 1
ATOM 1332 C CA . LEU A 1 171 ? 6.965 -13.898 -19.656 1 95 171 LEU A CA 1
ATOM 1333 C C . LEU A 1 171 ? 7.531 -12.797 -18.766 1 95 171 LEU A C 1
ATOM 1335 O O . LEU A 1 171 ? 8.109 -11.828 -19.266 1 95 171 LEU A O 1
ATOM 1339 N N . GLY A 1 172 ? 7.293 -12.891 -17.453 1 96.25 172 GLY A N 1
ATOM 1340 C CA . GLY A 1 172 ? 7.797 -11.867 -16.547 1 96.25 172 GLY A CA 1
ATOM 1341 C C . GLY A 1 172 ? 7.48 -12.148 -15.102 1 96.25 172 GLY A C 1
ATOM 1342 O O . GLY A 1 172 ? 6.609 -12.969 -14.797 1 96.25 172 GLY A O 1
ATOM 1343 N N . ASP A 1 173 ? 8.25 -11.453 -14.25 1 97.94 173 ASP A N 1
ATOM 1344 C CA . ASP A 1 173 ? 8.062 -11.562 -12.805 1 97.94 173 ASP A CA 1
ATOM 1345 C C . ASP A 1 173 ? 7.953 -10.188 -12.156 1 97.94 173 ASP A C 1
ATOM 1347 O O . ASP A 1 173 ? 8.617 -9.242 -12.586 1 97.94 173 ASP A O 1
ATOM 1351 N N . LEU A 1 174 ? 7.125 -10.109 -11.227 1 98.38 174 LEU A N 1
ATOM 1352 C CA . LEU A 1 174 ? 7.008 -8.969 -10.328 1 98.38 174 LEU A CA 1
ATOM 1353 C C . LEU A 1 174 ? 7.195 -9.398 -8.875 1 98.38 174 LEU A C 1
ATOM 1355 O O . LEU A 1 174 ? 6.57 -10.359 -8.422 1 98.38 174 LEU A O 1
ATOM 1359 N N . HIS A 1 175 ? 8.062 -8.703 -8.125 1 98.62 175 HIS A N 1
ATOM 1360 C CA . HIS A 1 175 ? 8.375 -9.102 -6.758 1 98.62 175 HIS A CA 1
ATOM 1361 C C . HIS A 1 175 ? 7.773 -8.133 -5.742 1 98.62 175 HIS A C 1
ATOM 1363 O O . HIS A 1 175 ? 7.945 -6.918 -5.871 1 98.62 175 HIS A O 1
ATOM 1369 N N . VAL A 1 176 ? 7.086 -8.672 -4.816 1 98.75 176 VAL A N 1
ATOM 1370 C CA . VAL A 1 176 ? 6.523 -7.914 -3.703 1 98.75 176 VAL A CA 1
ATOM 1371 C C . VAL A 1 176 ? 7.293 -8.227 -2.422 1 98.75 176 VAL A C 1
ATOM 1373 O O . VAL A 1 176 ? 7.379 -9.391 -2.012 1 98.75 176 VAL A O 1
ATOM 1376 N N . LEU A 1 177 ? 7.859 -7.219 -1.827 1 98.5 177 LEU A N 1
ATOM 1377 C CA . LEU A 1 177 ? 8.562 -7.363 -0.555 1 98.5 177 LEU A CA 1
ATOM 1378 C C . LEU A 1 177 ? 7.641 -7.02 0.612 1 98.5 177 LEU A C 1
ATOM 1380 O O . LEU A 1 177 ? 6.852 -6.074 0.532 1 98.5 177 LEU A O 1
ATOM 1384 N N . CYS A 1 178 ? 7.727 -7.836 1.607 1 98.31 178 CYS A N 1
ATOM 1385 C CA . CYS A 1 178 ? 6.891 -7.668 2.791 1 98.31 178 CYS A CA 1
ATOM 1386 C C . CYS A 1 178 ? 7.742 -7.621 4.055 1 98.31 178 CYS A C 1
ATOM 1388 O O . CYS A 1 178 ? 7.879 -8.633 4.75 1 98.31 178 CYS A O 1
ATOM 1390 N N . PRO A 1 179 ? 8.172 -6.453 4.477 1 97.62 179 PRO A N 1
ATOM 1391 C CA . PRO A 1 179 ? 9.094 -6.355 5.605 1 97.62 179 PRO A CA 1
ATOM 1392 C C . PRO A 1 179 ? 8.477 -6.844 6.914 1 97.62 179 PRO A C 1
ATOM 1394 O O . PRO A 1 179 ? 9.203 -7.223 7.84 1 97.62 179 PRO A O 1
ATOM 1397 N N . LYS A 1 180 ? 7.164 -6.945 7.012 1 97.31 180 LYS A N 1
ATOM 1398 C CA . LYS A 1 180 ? 6.512 -7.297 8.273 1 97.31 180 LYS A CA 1
ATOM 1399 C C . LYS A 1 180 ? 6.094 -8.766 8.281 1 97.31 180 LYS A C 1
ATOM 1401 O O . LYS A 1 180 ? 5.48 -9.234 9.242 1 97.31 180 LYS A O 1
ATOM 1406 N N . ARG A 1 181 ? 6.348 -9.445 7.219 1 97.94 181 ARG A N 1
ATOM 1407 C CA . ARG A 1 181 ? 5.953 -10.844 7.074 1 97.94 181 ARG A CA 1
ATOM 1408 C C . ARG A 1 181 ? 7.176 -11.742 6.984 1 97.94 181 ARG A C 1
ATOM 1410 O O . ARG A 1 181 ? 8.289 -11.273 6.742 1 97.94 181 ARG A O 1
ATOM 1417 N N . GLU A 1 182 ? 6.984 -13.016 7.164 1 97.62 182 GLU A N 1
ATOM 1418 C CA . GLU A 1 182 ? 8.062 -13.992 7.078 1 97.62 182 GLU A CA 1
ATOM 1419 C C . GLU A 1 182 ? 8.422 -14.289 5.625 1 97.62 182 GLU A C 1
ATOM 1421 O O . GLU A 1 182 ? 9.516 -14.789 5.34 1 97.62 182 GLU A O 1
ATOM 1426 N N . VAL A 1 183 ? 7.488 -13.945 4.727 1 98.25 183 VAL A N 1
ATOM 1427 C CA . VAL A 1 183 ? 7.719 -14.266 3.322 1 98.25 183 VAL A CA 1
ATOM 1428 C C . VAL A 1 183 ? 7.406 -13.055 2.453 1 98.25 183 VAL A C 1
ATOM 1430 O O . VAL A 1 183 ? 6.645 -12.172 2.857 1 98.25 183 VAL A O 1
ATOM 1433 N N . ASP A 1 184 ? 8.008 -12.984 1.342 1 98.56 184 ASP A N 1
ATOM 1434 C CA . ASP A 1 184 ? 7.652 -12.172 0.187 1 98.56 184 ASP A CA 1
ATOM 1435 C C . ASP A 1 184 ? 6.879 -12.984 -0.846 1 98.56 184 ASP A C 1
ATOM 1437 O O . ASP A 1 184 ? 6.621 -14.172 -0.643 1 98.56 184 ASP A O 1
ATOM 1441 N N . TRP A 1 185 ? 6.418 -12.359 -1.859 1 98.25 185 TRP A N 1
ATOM 1442 C CA . TRP A 1 185 ? 5.812 -13.164 -2.912 1 98.25 185 TRP A CA 1
ATOM 1443 C C . TRP A 1 185 ? 6.172 -12.617 -4.293 1 98.25 185 TRP A C 1
ATOM 1445 O O . TRP A 1 185 ? 6.492 -11.438 -4.434 1 98.25 185 TRP A O 1
ATOM 1455 N N . ARG A 1 186 ? 6.285 -13.539 -5.238 1 98.75 186 ARG A N 1
ATOM 1456 C CA . ARG A 1 186 ? 6.586 -13.266 -6.641 1 98.75 186 ARG A CA 1
ATOM 1457 C C . ARG A 1 186 ? 5.383 -13.578 -7.527 1 98.75 186 ARG A C 1
ATOM 1459 O O . ARG A 1 186 ? 4.836 -14.68 -7.477 1 98.75 186 ARG A O 1
ATOM 1466 N N . ILE A 1 187 ? 4.984 -12.578 -8.266 1 98.75 187 ILE A N 1
ATOM 1467 C CA . ILE A 1 187 ? 3.943 -12.781 -9.273 1 98.75 187 ILE A CA 1
ATOM 1468 C C . ILE A 1 187 ? 4.582 -13.094 -10.617 1 98.75 187 ILE A C 1
ATOM 1470 O O . ILE A 1 187 ? 5.43 -12.344 -11.102 1 98.75 187 ILE A O 1
ATOM 1474 N N . SER A 1 188 ? 4.172 -14.227 -11.203 1 98.31 188 SER A N 1
ATOM 1475 C CA . SER A 1 188 ? 4.703 -14.625 -12.5 1 98.31 188 SER A CA 1
ATOM 1476 C C . SER A 1 188 ? 3.592 -14.75 -13.539 1 98.31 188 SER A C 1
ATOM 1478 O O . SER A 1 188 ? 2.498 -15.227 -13.227 1 98.31 188 SER A O 1
ATOM 1480 N N . VAL A 1 189 ? 3.893 -14.234 -14.648 1 97.44 189 VAL A N 1
ATOM 1481 C CA . VAL A 1 189 ? 3.047 -14.453 -15.82 1 97.44 189 VAL A CA 1
ATOM 1482 C C . VAL A 1 189 ? 3.758 -15.375 -16.812 1 97.44 189 VAL A C 1
ATOM 1484 O O . VAL A 1 189 ? 4.902 -15.117 -17.188 1 97.44 189 VAL A O 1
ATOM 1487 N N . ASN A 1 190 ? 3.055 -16.469 -17.156 1 96.19 190 ASN A N 1
ATOM 1488 C CA . ASN A 1 190 ? 3.592 -17.469 -18.062 1 96.19 190 ASN A CA 1
ATOM 1489 C C . ASN A 1 190 ? 2.605 -17.812 -19.188 1 96.19 190 ASN A C 1
ATOM 1491 O O . ASN A 1 190 ? 1.404 -17.562 -19.047 1 96.19 190 ASN A O 1
ATOM 1495 N N . THR A 1 191 ? 3.146 -18.312 -20.25 1 94.44 191 THR A N 1
ATOM 1496 C CA . THR A 1 191 ? 2.301 -19.031 -21.203 1 94.44 191 THR A CA 1
ATOM 1497 C C . THR A 1 191 ? 2.4 -20.531 -21 1 94.44 191 THR A C 1
ATOM 1499 O O . THR A 1 191 ? 3.479 -21.062 -20.703 1 94.44 191 THR A O 1
ATOM 1502 N N . GLU A 1 192 ? 1.281 -21.109 -21.094 1 94.19 192 GLU A N 1
ATOM 1503 C CA . GLU A 1 192 ? 1.22 -22.578 -21.031 1 94.19 192 GLU A CA 1
ATOM 1504 C C . GLU A 1 192 ? 0.516 -23.141 -22.266 1 94.19 192 GLU A C 1
ATOM 1506 O O . GLU A 1 192 ? -0.715 -23.188 -22.312 1 94.19 192 GLU A O 1
ATOM 1511 N N . GLU A 1 193 ? 1.322 -23.672 -23.109 1 92.81 193 GLU A N 1
ATOM 1512 C CA . GLU A 1 193 ? 0.79 -24.25 -24.344 1 92.81 193 GLU A CA 1
ATOM 1513 C C . GLU A 1 193 ? 0.667 -25.766 -24.234 1 92.81 193 GLU A C 1
ATOM 1515 O O . GLU A 1 193 ? 1.671 -26.469 -24.062 1 92.81 193 GLU A O 1
ATOM 1520 N N . LYS A 1 194 ? -0.552 -26.219 -24.359 1 93.88 194 LYS A N 1
ATOM 1521 C CA . LYS A 1 194 ? -0.74 -27.672 -24.375 1 93.88 194 LYS A CA 1
ATOM 1522 C C . LYS A 1 194 ? -0.242 -28.281 -25.688 1 93.88 194 LYS A C 1
ATOM 1524 O O . LYS A 1 194 ? -0.528 -27.75 -26.766 1 93.88 194 LYS A O 1
ATOM 1529 N N . VAL A 1 195 ? 0.498 -29.328 -25.547 1 94.12 195 VAL A N 1
ATOM 1530 C CA . VAL A 1 195 ? 1.029 -30.016 -26.719 1 94.12 195 VAL A CA 1
ATOM 1531 C C . VAL A 1 195 ? 0.8 -31.516 -26.609 1 94.12 195 VAL A C 1
ATOM 1533 O O . VAL A 1 195 ? 0.393 -32 -25.547 1 94.12 195 VAL A O 1
ATOM 1536 N N . ASP A 1 196 ? 1.013 -32.094 -27.734 1 94.19 196 ASP A N 1
ATOM 1537 C CA . ASP A 1 196 ? 0.83 -33.562 -27.75 1 94.19 196 ASP A CA 1
ATOM 1538 C C . ASP A 1 196 ? 2.066 -34.281 -27.219 1 94.19 196 ASP A C 1
ATOM 1540 O O . ASP A 1 196 ? 3.195 -33.844 -27.469 1 94.19 196 ASP A O 1
ATOM 1544 N N . ILE A 1 197 ? 1.801 -35.375 -26.578 1 93.12 197 ILE A N 1
ATOM 1545 C CA . ILE A 1 197 ? 2.871 -36.188 -26 1 93.12 197 ILE A CA 1
ATOM 1546 C C . ILE A 1 197 ? 3.812 -36.656 -27.109 1 93.12 197 ILE A C 1
ATOM 1548 O O . ILE A 1 197 ? 4.961 -37.031 -26.828 1 93.12 197 ILE A O 1
ATOM 1552 N N . SER A 1 198 ? 3.344 -36.719 -28.312 1 91.69 198 SER A N 1
ATOM 1553 C CA . SER A 1 198 ? 4.148 -37.156 -29.453 1 91.69 198 SER A CA 1
ATOM 1554 C C . SER A 1 198 ? 5.352 -36.25 -29.672 1 91.69 198 SER A C 1
ATOM 1556 O O . SER A 1 198 ? 6.293 -36.594 -30.375 1 91.69 198 SER A O 1
ATOM 1558 N N . MET A 1 199 ? 5.316 -35.062 -29.062 1 90.06 199 MET A N 1
ATOM 1559 C CA . MET A 1 199 ? 6.461 -34.156 -29.141 1 90.06 199 MET A CA 1
ATOM 1560 C C . MET A 1 199 ? 7.68 -34.75 -28.453 1 90.06 199 MET A C 1
ATOM 1562 O O . MET A 1 199 ? 8.82 -34.406 -28.766 1 90.06 199 MET A O 1
ATOM 1566 N N . VAL A 1 200 ? 7.379 -35.562 -27.484 1 89.94 200 VAL A N 1
ATOM 1567 C CA . VAL A 1 200 ? 8.453 -36.281 -26.812 1 89.94 200 VAL A CA 1
ATOM 1568 C C . VAL A 1 200 ? 8.773 -37.562 -27.578 1 89.94 200 VAL A C 1
ATOM 1570 O O . VAL A 1 200 ? 8 -38.531 -27.562 1 89.94 200 VAL A O 1
ATOM 1573 N N . THR A 1 201 ? 9.836 -37.438 -28.438 1 81.38 201 THR A N 1
ATOM 1574 C CA . THR A 1 201 ? 10.195 -38.562 -29.266 1 81.38 201 THR A CA 1
ATOM 1575 C C . THR A 1 201 ? 10.852 -39.656 -28.438 1 81.38 201 THR A C 1
ATOM 1577 O O . THR A 1 201 ? 11.359 -39.406 -27.344 1 81.38 201 THR A O 1
ATOM 1580 N N . ASP A 1 202 ? 10.898 -40.844 -29.156 1 77.69 202 ASP A N 1
ATOM 1581 C CA . ASP A 1 202 ? 11.531 -42 -28.516 1 77.69 202 ASP A CA 1
ATOM 1582 C C . ASP A 1 202 ? 13.031 -41.781 -28.328 1 77.69 202 ASP A C 1
ATOM 1584 O O . ASP A 1 202 ? 13.688 -41.188 -29.203 1 77.69 202 ASP A O 1
ATOM 1588 N N . GLY A 1 203 ? 13.531 -41.781 -27.156 1 82.06 203 GLY A N 1
ATOM 1589 C CA . GLY A 1 203 ? 14.953 -41.625 -26.906 1 82.06 203 GLY A CA 1
ATOM 1590 C C . GLY A 1 203 ? 15.281 -40.375 -26.109 1 82.06 203 GLY A C 1
ATOM 1591 O O . GLY A 1 203 ? 16.391 -40.219 -25.594 1 82.06 203 GLY A O 1
ATOM 1592 N N . MET A 1 204 ? 14.312 -39.469 -26.266 1 87 204 MET A N 1
ATOM 1593 C CA . MET A 1 204 ? 14.57 -38.281 -25.484 1 87 204 MET A CA 1
ATOM 1594 C C . MET A 1 204 ? 14.594 -38.594 -23.984 1 87 204 MET A C 1
ATOM 1596 O O . MET A 1 204 ? 13.758 -39.344 -23.5 1 87 204 MET A O 1
ATOM 1600 N N . ARG A 1 205 ? 15.586 -38.125 -23.328 1 89.81 205 ARG A N 1
ATOM 1601 C CA . ARG A 1 205 ? 15.68 -38.281 -21.875 1 89.81 205 ARG A CA 1
ATOM 1602 C C . ARG A 1 205 ? 15.328 -36.969 -21.172 1 89.81 205 ARG A C 1
ATOM 1604 O O . ARG A 1 205 ? 15.703 -35.875 -21.641 1 89.81 205 ARG A O 1
ATOM 1611 N N . PRO A 1 206 ? 14.594 -37.156 -20.125 1 92.69 206 PRO A N 1
ATOM 1612 C CA . PRO A 1 206 ? 14.289 -35.938 -19.375 1 92.69 206 PRO A CA 1
ATOM 1613 C C . PRO A 1 206 ? 15.547 -35.281 -18.797 1 92.69 206 PRO A C 1
ATOM 1615 O O . PRO A 1 206 ? 16.469 -35.969 -18.375 1 92.69 206 PRO A O 1
ATOM 1618 N N . LEU A 1 207 ? 15.547 -33.938 -18.844 1 90.75 207 LEU A N 1
ATOM 1619 C CA . LEU A 1 207 ? 16.625 -33.188 -18.219 1 90.75 207 LEU A CA 1
ATOM 1620 C C . LEU A 1 207 ? 16.625 -33.375 -16.703 1 90.75 207 LEU A C 1
ATOM 1622 O O . LEU A 1 207 ? 17.688 -33.531 -16.109 1 90.75 207 LEU A O 1
ATOM 1626 N N . TYR A 1 208 ? 15.508 -33.312 -16.078 1 93 208 TYR A N 1
ATOM 1627 C CA . TYR A 1 208 ? 15.281 -33.594 -14.672 1 93 208 TYR A CA 1
ATOM 1628 C C . TYR A 1 208 ? 13.812 -33.906 -14.398 1 93 208 TYR A C 1
ATOM 1630 O O . TYR A 1 208 ? 12.977 -33.75 -15.289 1 93 208 TYR A O 1
ATOM 1638 N N . SER A 1 209 ? 13.562 -34.375 -13.25 1 95 209 SER A N 1
ATOM 1639 C CA . SER A 1 209 ? 12.195 -34.688 -12.852 1 95 209 SER A CA 1
ATOM 1640 C C . SER A 1 209 ? 11.922 -34.25 -11.414 1 95 209 SER A C 1
ATOM 1642 O O . SER A 1 209 ? 12.852 -34.094 -10.617 1 95 209 SER A O 1
ATOM 1644 N N . ARG A 1 210 ? 10.688 -34 -11.18 1 95.75 210 ARG A N 1
ATOM 1645 C CA . ARG A 1 210 ? 10.227 -33.594 -9.859 1 95.75 210 ARG A CA 1
ATOM 1646 C C . ARG A 1 210 ? 8.945 -34.344 -9.477 1 95.75 210 ARG A C 1
ATOM 1648 O O . ARG A 1 210 ? 7.988 -34.375 -10.25 1 95.75 210 ARG A O 1
ATOM 1655 N N . ARG A 1 211 ? 8.961 -34.969 -8.297 1 97.25 211 ARG A N 1
ATOM 1656 C CA . ARG A 1 211 ? 7.742 -35.531 -7.742 1 97.25 211 ARG A CA 1
ATOM 1657 C C . ARG A 1 211 ? 7.016 -34.531 -6.844 1 97.25 211 ARG A C 1
ATOM 1659 O O . ARG A 1 211 ? 7.621 -33.938 -5.949 1 97.25 211 ARG A O 1
ATOM 1666 N N . LYS A 1 212 ? 5.762 -34.406 -7.094 1 97.88 212 LYS A N 1
ATOM 1667 C CA . LYS A 1 212 ? 4.977 -33.406 -6.375 1 97.88 212 LYS A CA 1
ATOM 1668 C C . LYS A 1 212 ? 3.834 -34.062 -5.602 1 97.88 212 LYS A C 1
ATOM 1670 O O . LYS A 1 212 ? 3.105 -34.906 -6.145 1 97.88 212 LYS A O 1
ATOM 1675 N N . ASP A 1 213 ? 3.768 -33.781 -4.371 1 98.19 213 ASP A N 1
ATOM 1676 C CA . ASP A 1 213 ? 2.635 -34.062 -3.498 1 98.19 213 ASP A CA 1
ATOM 1677 C C . ASP A 1 213 ? 1.893 -32.812 -3.105 1 98.19 213 ASP A C 1
ATOM 1679 O O . ASP A 1 213 ? 2.359 -32.031 -2.252 1 98.19 213 ASP A O 1
ATOM 1683 N N . ARG A 1 214 ? 0.698 -32.625 -3.742 1 98.38 214 ARG A N 1
ATOM 1684 C CA . ARG A 1 214 ? 0.064 -31.297 -3.686 1 98.38 214 ARG A CA 1
ATOM 1685 C C . ARG A 1 214 ? -1.312 -31.391 -3.035 1 98.38 214 ARG A C 1
ATOM 1687 O O . ARG A 1 214 ? -2.135 -32.219 -3.416 1 98.38 214 ARG A O 1
ATOM 1694 N N . MET A 1 215 ? -1.501 -30.578 -2.025 1 98.69 215 MET A N 1
ATOM 1695 C CA . MET A 1 215 ? -2.857 -30.219 -1.613 1 98.69 215 MET A CA 1
ATOM 1696 C C . MET A 1 215 ? -3.338 -28.969 -2.332 1 98.69 215 MET A C 1
ATOM 1698 O O . MET A 1 215 ? -2.736 -27.906 -2.199 1 98.69 215 MET A O 1
ATOM 1702 N N . GLN A 1 216 ? -4.406 -29.094 -3.113 1 98.69 216 GLN A N 1
ATOM 1703 C CA . GLN A 1 216 ? -4.973 -27.969 -3.846 1 98.69 216 GLN A CA 1
ATOM 1704 C C . GLN A 1 216 ? -6.285 -27.5 -3.219 1 98.69 216 GLN A C 1
ATOM 1706 O O . GLN A 1 216 ? -7.215 -28.297 -3.062 1 98.69 216 GLN A O 1
ATOM 1711 N N . TYR A 1 217 ? -6.363 -26.266 -2.877 1 98.88 217 TYR A N 1
ATOM 1712 C CA . TYR A 1 217 ? -7.57 -25.641 -2.326 1 98.88 217 TYR A CA 1
ATOM 1713 C C . TYR A 1 217 ? -8.203 -24.688 -3.328 1 98.88 217 TYR A C 1
ATOM 1715 O O . TYR A 1 217 ? -7.543 -23.766 -3.82 1 98.88 217 TYR A O 1
ATOM 1723 N N . GLY A 1 218 ? -9.43 -24.938 -3.666 1 98.56 218 GLY A N 1
ATOM 1724 C CA . GLY A 1 218 ? -10.141 -24.094 -4.617 1 98.56 218 GLY A CA 1
ATOM 1725 C C . GLY A 1 218 ? -11.125 -23.156 -3.963 1 98.56 218 GLY A C 1
ATOM 1726 O O . GLY A 1 218 ? -11.914 -23.562 -3.104 1 98.56 218 GLY A O 1
ATOM 1727 N N . HIS A 1 219 ? -11.07 -21.859 -4.27 1 98.19 219 HIS A N 1
ATOM 1728 C CA . HIS A 1 219 ? -11.992 -20.844 -3.801 1 98.19 219 HIS A CA 1
ATOM 1729 C C . HIS A 1 219 ? -12.297 -19.828 -4.898 1 98.19 219 HIS A C 1
ATOM 1731 O O . HIS A 1 219 ? -11.414 -19.094 -5.34 1 98.19 219 HIS A O 1
ATOM 1737 N N . GLN A 1 220 ? -13.547 -19.781 -5.367 1 96.31 220 GLN A N 1
ATOM 1738 C CA . GLN A 1 220 ? -13.984 -18.875 -6.43 1 96.31 220 GLN A CA 1
ATOM 1739 C C . GLN A 1 220 ? -13.117 -19.031 -7.676 1 96.31 220 GLN A C 1
ATOM 1741 O O . GLN A 1 220 ? -13.086 -20.094 -8.289 1 96.31 220 GLN A O 1
ATOM 1746 N N . HIS A 1 221 ? -12.242 -18.078 -7.957 1 96.56 221 HIS A N 1
ATOM 1747 C CA . HIS A 1 221 ? -11.477 -18.094 -9.195 1 96.56 221 HIS A CA 1
ATOM 1748 C C . HIS A 1 221 ? -10.008 -18.406 -8.945 1 96.56 221 HIS A C 1
ATOM 1750 O O . HIS A 1 221 ? -9.156 -18.156 -9.797 1 96.56 221 HIS A O 1
ATOM 1756 N N . PHE A 1 222 ? -9.75 -19.047 -7.789 1 98.44 222 PHE A N 1
ATOM 1757 C CA . PHE A 1 222 ? -8.344 -19.203 -7.438 1 98.44 222 PHE A CA 1
ATOM 1758 C C . PHE A 1 222 ? -8.07 -20.578 -6.855 1 98.44 222 PHE A C 1
ATOM 1760 O O . PHE A 1 222 ? -8.969 -21.203 -6.273 1 98.44 222 PHE A O 1
ATOM 1767 N N . HIS A 1 223 ? -6.867 -21.047 -7.098 1 98.62 223 HIS A N 1
ATOM 1768 C CA . HIS A 1 223 ? -6.32 -22.234 -6.445 1 98.62 223 HIS A CA 1
ATOM 1769 C C . HIS A 1 223 ? -5.16 -21.859 -5.523 1 98.62 223 HIS A C 1
ATOM 1771 O O . HIS A 1 223 ? -4.27 -21.109 -5.91 1 98.62 223 HIS A O 1
ATOM 1777 N N . ILE A 1 224 ? -5.199 -22.328 -4.316 1 98.88 224 ILE A N 1
ATOM 1778 C CA . ILE A 1 224 ? -4.07 -22.312 -3.389 1 98.88 224 ILE A CA 1
ATOM 1779 C C . ILE A 1 224 ? -3.414 -23.688 -3.352 1 98.88 224 ILE A C 1
ATOM 1781 O O . ILE A 1 224 ? -4.047 -24.672 -2.965 1 98.88 224 ILE A O 1
ATOM 1785 N N . ASP A 1 225 ? -2.168 -23.766 -3.713 1 98.81 225 ASP A N 1
ATOM 1786 C CA . ASP A 1 225 ? -1.468 -25.047 -3.797 1 98.81 225 ASP A CA 1
ATOM 1787 C C . ASP A 1 225 ? -0.365 -25.125 -2.744 1 98.81 225 ASP A C 1
ATOM 1789 O O . ASP A 1 225 ? 0.562 -24.312 -2.736 1 98.81 225 ASP A O 1
ATOM 1793 N N . LEU A 1 226 ? -0.459 -26.062 -1.869 1 98.75 226 LEU A N 1
ATOM 1794 C CA . LEU A 1 226 ? 0.63 -26.484 -0.992 1 98.75 226 LEU A CA 1
ATOM 1795 C C . LEU A 1 226 ? 1.293 -27.75 -1.509 1 98.75 226 LEU A C 1
ATOM 1797 O O . LEU A 1 226 ? 0.661 -28.812 -1.56 1 98.75 226 LEU A O 1
ATOM 1801 N N . THR A 1 227 ? 2.57 -27.625 -1.863 1 98.69 227 THR A N 1
ATOM 1802 C CA . THR A 1 227 ? 3.191 -28.734 -2.574 1 98.69 227 THR A CA 1
ATOM 1803 C C . THR A 1 227 ? 4.5 -29.141 -1.904 1 98.69 227 THR A C 1
ATOM 1805 O O . THR A 1 227 ? 5.348 -28.297 -1.621 1 98.69 227 THR A O 1
ATOM 1808 N N . GLN A 1 228 ? 4.609 -30.328 -1.559 1 98.31 228 GLN A N 1
ATOM 1809 C CA . GLN A 1 228 ? 5.906 -30.938 -1.266 1 98.31 228 GLN A CA 1
ATOM 1810 C C . GLN A 1 228 ? 6.559 -31.469 -2.533 1 98.31 228 GLN A C 1
ATOM 1812 O O . GLN A 1 228 ? 5.934 -32.219 -3.289 1 98.31 228 GLN A O 1
ATOM 1817 N N . VAL A 1 229 ? 7.727 -31.031 -2.789 1 97.81 229 VAL A N 1
ATOM 1818 C CA . VAL A 1 229 ? 8.422 -31.438 -4.004 1 97.81 229 VAL A CA 1
ATOM 1819 C C . VAL A 1 229 ? 9.664 -32.25 -3.641 1 97.81 229 VAL A C 1
ATOM 1821 O O . VAL A 1 229 ? 10.461 -31.828 -2.799 1 97.81 229 VAL A O 1
ATOM 1824 N N . MET A 1 230 ? 9.797 -33.344 -4.219 1 96.25 230 MET A N 1
ATOM 1825 C CA . MET A 1 230 ? 11 -34.188 -4.102 1 96.25 230 MET A CA 1
ATOM 1826 C C . MET A 1 230 ? 11.742 -34.25 -5.434 1 96.25 230 MET A C 1
ATOM 1828 O O . MET A 1 230 ? 11.164 -34.625 -6.457 1 96.25 230 MET A O 1
ATOM 1832 N N . ASP A 1 231 ? 12.984 -33.875 -5.312 1 92.56 231 ASP A N 1
ATOM 1833 C CA . ASP A 1 231 ? 13.758 -33.938 -6.551 1 92.56 231 ASP A CA 1
ATOM 1834 C C . ASP A 1 231 ? 14.484 -35.25 -6.699 1 92.56 231 ASP A C 1
ATOM 1836 O O . ASP A 1 231 ? 14.25 -36.188 -5.922 1 92.56 231 ASP A O 1
ATOM 1840 N N . GLN A 1 232 ? 15.289 -35.375 -7.777 1 89.19 232 GLN A N 1
ATOM 1841 C CA . GLN A 1 232 ? 15.977 -36.625 -8.086 1 89.19 232 GLN A CA 1
ATOM 1842 C C . GLN A 1 232 ? 16.984 -37 -6.988 1 89.19 232 GLN A C 1
ATOM 1844 O O . GLN A 1 232 ? 17.266 -38.156 -6.754 1 89.19 232 GLN A O 1
ATOM 1849 N N . GLY A 1 233 ? 17.531 -36 -6.328 1 90.31 233 GLY A N 1
ATOM 1850 C CA . GLY A 1 233 ? 18.469 -36.25 -5.23 1 90.31 233 GLY A CA 1
ATOM 1851 C C . GLY A 1 233 ? 17.766 -36.469 -3.902 1 90.31 233 GLY A C 1
ATOM 1852 O O . GLY A 1 233 ? 18.422 -36.469 -2.854 1 90.31 233 GLY A O 1
ATOM 1853 N N . ASN A 1 234 ? 16.453 -36.562 -3.91 1 91.19 234 ASN A N 1
ATOM 1854 C CA . ASN A 1 234 ? 15.625 -36.812 -2.74 1 91.19 234 ASN A CA 1
ATOM 1855 C C . ASN A 1 234 ? 15.617 -35.594 -1.796 1 91.19 234 ASN A C 1
ATOM 1857 O O . ASN A 1 234 ? 15.453 -35.781 -0.584 1 91.19 234 ASN A O 1
ATOM 1861 N N . THR A 1 235 ? 15.938 -34.531 -2.373 1 94 235 THR A N 1
ATOM 1862 C CA . THR A 1 235 ? 15.773 -33.281 -1.614 1 94 235 THR A CA 1
ATOM 1863 C C . THR A 1 235 ? 14.312 -32.844 -1.604 1 94 235 THR A C 1
ATOM 1865 O O . THR A 1 235 ? 13.672 -32.781 -2.654 1 94 235 THR A O 1
ATOM 1868 N N . VAL A 1 236 ? 13.867 -32.531 -0.387 1 96.56 236 VAL A N 1
ATOM 1869 C CA . VAL A 1 236 ? 12.461 -32.156 -0.231 1 96.56 236 VAL A CA 1
ATOM 1870 C C . VAL A 1 236 ? 12.336 -30.656 -0.009 1 96.56 236 VAL A C 1
ATOM 1872 O O . VAL A 1 236 ? 13.062 -30.094 0.802 1 96.56 236 VAL A O 1
ATOM 1875 N N . THR A 1 237 ? 11.477 -30.047 -0.759 1 97.12 237 THR A N 1
ATOM 1876 C CA . THR A 1 237 ? 11.141 -28.641 -0.57 1 97.12 237 THR A CA 1
ATOM 1877 C C . THR A 1 237 ? 9.633 -28.453 -0.472 1 97.12 237 THR A C 1
ATOM 1879 O O . THR A 1 237 ? 8.867 -29.359 -0.828 1 97.12 237 THR A O 1
ATOM 1882 N N . HIS A 1 238 ? 9.211 -27.375 0.143 1 98.5 238 HIS A N 1
ATOM 1883 C CA . HIS A 1 238 ? 7.801 -27.047 0.316 1 98.5 238 HIS A CA 1
ATOM 1884 C C . HIS A 1 238 ? 7.461 -25.719 -0.343 1 98.5 238 HIS A C 1
ATOM 1886 O O . HIS A 1 238 ? 8.156 -24.719 -0.142 1 98.5 238 HIS A O 1
ATOM 1892 N N . GLU A 1 239 ? 6.41 -25.781 -1.119 1 98.44 239 GLU A N 1
ATOM 1893 C CA . GLU A 1 239 ? 6.059 -24.609 -1.904 1 98.44 239 GLU A CA 1
ATOM 1894 C C . GLU A 1 239 ? 4.602 -24.203 -1.679 1 98.44 239 GLU A C 1
ATOM 1896 O O . GLU A 1 239 ? 3.738 -25.062 -1.49 1 98.44 239 GLU A O 1
ATOM 1901 N N . LEU A 1 240 ? 4.355 -22.906 -1.6 1 98.81 240 LEU A N 1
ATOM 1902 C CA . LEU A 1 240 ? 3.029 -22.297 -1.592 1 98.81 240 LEU A CA 1
ATOM 1903 C C . LEU A 1 240 ? 2.805 -21.453 -2.846 1 98.81 240 LEU A C 1
ATOM 1905 O O . LEU A 1 240 ? 3.631 -20.609 -3.186 1 98.81 240 LEU A O 1
ATOM 1909 N N . GLU A 1 241 ? 1.722 -21.75 -3.574 1 98.75 241 GLU A N 1
ATOM 1910 C CA . GLU A 1 241 ? 1.376 -20.984 -4.773 1 98.75 241 GLU A CA 1
ATOM 1911 C C . GLU A 1 241 ? -0.093 -20.578 -4.762 1 98.75 241 GLU A C 1
ATOM 1913 O O . GLU A 1 241 ? -0.941 -21.297 -4.23 1 98.75 241 GLU A O 1
ATOM 1918 N N . LEU A 1 242 ? -0.357 -19.406 -5.219 1 98.88 242 LEU A N 1
ATOM 1919 C CA . LEU A 1 242 ? -1.695 -18.922 -5.559 1 98.88 242 LEU A CA 1
ATOM 1920 C C . LEU A 1 242 ? -1.833 -18.719 -7.059 1 98.88 242 LEU A C 1
ATOM 1922 O O . LEU A 1 242 ? -0.998 -18.047 -7.676 1 98.88 242 LEU A O 1
ATOM 1926 N N . GLU A 1 243 ? -2.859 -19.312 -7.715 1 97.88 243 GLU A N 1
ATOM 1927 C CA . GLU A 1 243 ? -2.975 -19.156 -9.156 1 97.88 243 GLU A CA 1
ATOM 1928 C C . GLU A 1 243 ? -4.422 -18.906 -9.578 1 97.88 243 GLU A C 1
ATOM 1930 O O . GLU A 1 243 ? -5.352 -19.281 -8.852 1 97.88 243 GLU A O 1
ATOM 1935 N N . PHE A 1 244 ? -4.555 -18.266 -10.664 1 97.19 244 PHE A N 1
ATOM 1936 C CA . PHE A 1 244 ? -5.871 -18.156 -11.281 1 97.19 244 PHE A CA 1
ATOM 1937 C C . PHE A 1 244 ? -6.359 -19.516 -11.773 1 97.19 244 PHE A C 1
ATOM 1939 O O . PHE A 1 244 ? -5.691 -20.156 -12.578 1 97.19 244 PHE A O 1
ATOM 1946 N N . ALA A 1 245 ? -7.5 -19.891 -11.344 1 95.38 245 ALA A N 1
ATOM 1947 C CA . ALA A 1 245 ? -8.023 -21.234 -11.648 1 95.38 245 ALA A CA 1
ATOM 1948 C C . ALA A 1 245 ? -8.57 -21.297 -13.07 1 95.38 245 ALA A C 1
ATOM 1950 O O . ALA A 1 245 ? -8.578 -22.359 -13.688 1 95.38 245 ALA A O 1
ATOM 1951 N N . TYR A 1 246 ? -9.039 -20.172 -13.547 1 93.25 246 TYR A N 1
ATOM 1952 C CA . TYR A 1 246 ? -9.68 -20.109 -14.859 1 93.25 246 TYR A CA 1
ATOM 1953 C C . TYR A 1 246 ? -9.055 -19.031 -15.727 1 93.25 246 TYR A C 1
ATOM 1955 O O . TYR A 1 246 ? -9.641 -17.969 -15.922 1 93.25 246 TYR A O 1
ATOM 1963 N N . PRO A 1 247 ? -7.945 -19.359 -16.281 1 90.94 247 PRO A N 1
ATOM 1964 C CA . PRO A 1 247 ? -7.223 -18.359 -17.062 1 90.94 247 PRO A CA 1
ATOM 1965 C C . PRO A 1 247 ? -8.062 -17.797 -18.219 1 90.94 247 PRO A C 1
ATOM 1967 O O . PRO A 1 247 ? -7.906 -16.625 -18.578 1 90.94 247 PRO A O 1
ATOM 1970 N N . GLU A 1 248 ? -8.93 -18.625 -18.766 1 90.62 248 GLU A N 1
ATOM 1971 C CA . GLU A 1 248 ? -9.781 -18.172 -19.859 1 90.62 248 GLU A CA 1
ATOM 1972 C C . GLU A 1 248 ? -10.727 -17.062 -19.406 1 90.62 248 GLU A C 1
ATOM 1974 O O . GLU A 1 248 ? -10.984 -16.109 -20.141 1 90.62 248 GLU A O 1
ATOM 1979 N N . GLU A 1 249 ? -11.242 -17.266 -18.234 1 91.75 249 GLU A N 1
ATOM 1980 C CA . GLU A 1 249 ? -12.133 -16.25 -17.688 1 91.75 249 GLU A CA 1
ATOM 1981 C C . GLU A 1 249 ? -11.383 -14.945 -17.406 1 91.75 249 GLU A C 1
ATOM 1983 O O . GLU A 1 249 ? -11.898 -13.859 -17.672 1 91.75 249 GLU A O 1
ATOM 1988 N N . MET A 1 250 ? -10.211 -15.055 -16.844 1 92.12 250 MET A N 1
ATOM 1989 C CA . MET A 1 250 ? -9.383 -13.883 -16.594 1 92.12 250 MET A CA 1
ATOM 1990 C C . MET A 1 250 ? -9.117 -13.117 -17.875 1 92.12 250 MET A C 1
ATOM 1992 O O . MET A 1 250 ? -9.227 -11.891 -17.922 1 92.12 250 MET A O 1
ATOM 1996 N N . ARG A 1 251 ? -8.859 -13.828 -18.922 1 92.5 251 ARG A N 1
ATOM 1997 C CA . ARG A 1 251 ? -8.602 -13.211 -20.219 1 92.5 251 ARG A CA 1
ATOM 1998 C C . ARG A 1 251 ? -9.852 -12.516 -20.75 1 92.5 251 ARG A C 1
ATOM 2000 O O . ARG A 1 251 ? -9.773 -11.406 -21.297 1 92.5 251 ARG A O 1
ATOM 2007 N N . ARG A 1 252 ? -10.945 -13.172 -20.625 1 92.44 252 ARG A N 1
ATOM 2008 C CA . ARG A 1 252 ? -12.203 -12.625 -21.109 1 92.44 252 ARG A CA 1
ATOM 2009 C C . ARG A 1 252 ? -12.508 -11.281 -20.453 1 92.44 252 ARG A C 1
ATOM 2011 O O . ARG A 1 252 ? -12.805 -10.305 -21.156 1 92.44 252 ARG A O 1
ATOM 2018 N N . VAL A 1 253 ? -12.383 -11.234 -19.188 1 93.06 253 VAL A N 1
ATOM 2019 C CA . VAL A 1 253 ? -12.742 -10.008 -18.484 1 93.06 253 VAL A CA 1
ATOM 2020 C C . VAL A 1 253 ? -11.664 -8.953 -18.703 1 93.06 253 VAL A C 1
ATOM 2022 O O . VAL A 1 253 ? -11.945 -7.754 -18.703 1 93.06 253 VAL A O 1
ATOM 2025 N N . LEU A 1 254 ? -10.422 -9.344 -18.875 1 94.5 254 LEU A N 1
ATOM 2026 C CA . LEU A 1 254 ? -9.352 -8.406 -19.203 1 94.5 254 LEU A CA 1
ATOM 2027 C C . LEU A 1 254 ? -9.664 -7.664 -20.5 1 94.5 254 LEU A C 1
ATOM 2029 O O . LEU A 1 254 ? -9.414 -6.461 -20.609 1 94.5 254 LEU A O 1
ATOM 2033 N N . GLU A 1 255 ? -10.25 -8.312 -21.453 1 92.75 255 GLU A N 1
ATOM 2034 C CA . GLU A 1 255 ? -10.602 -7.711 -22.734 1 92.75 255 GLU A CA 1
ATOM 2035 C C . GLU A 1 255 ? -11.688 -6.648 -22.562 1 92.75 255 GLU A C 1
ATOM 2037 O O . GLU A 1 255 ? -11.82 -5.75 -23.406 1 92.75 255 GLU A O 1
ATOM 2042 N N . LEU A 1 256 ? -12.422 -6.762 -21.5 1 93.38 256 LEU A N 1
ATOM 2043 C CA . LEU A 1 256 ? -13.531 -5.848 -21.25 1 93.38 256 LEU A CA 1
ATOM 2044 C C . LEU A 1 256 ? -13.07 -4.656 -20.422 1 93.38 256 LEU A C 1
ATOM 2046 O O . LEU A 1 256 ? -13.836 -3.709 -20.219 1 93.38 256 LEU A O 1
ATOM 2050 N N . ARG A 1 257 ? -11.852 -4.727 -19.984 1 92.12 257 ARG A N 1
ATOM 2051 C CA . ARG A 1 257 ? -11.352 -3.686 -19.078 1 92.12 257 ARG A CA 1
ATOM 2052 C C . ARG A 1 257 ? -11.406 -2.316 -19.75 1 92.12 257 ARG A C 1
ATOM 2054 O O . ARG A 1 257 ? -10.953 -2.16 -20.891 1 92.12 257 ARG A O 1
ATOM 2061 N N . GLY A 1 258 ? -11.961 -1.279 -19.062 1 88.44 258 GLY A N 1
ATOM 2062 C CA . GLY A 1 258 ? -12.047 0.071 -19.594 1 88.44 258 GLY A CA 1
ATOM 2063 C C . GLY A 1 258 ? -13.281 0.295 -20.438 1 88.44 258 GLY A C 1
ATOM 2064 O O . GLY A 1 258 ? -13.562 1.423 -20.859 1 88.44 258 GLY A O 1
ATOM 2065 N N . ARG A 1 259 ? -13.961 -0.76 -20.688 1 90.19 259 ARG A N 1
ATOM 2066 C CA . ARG A 1 259 ? -15.203 -0.636 -21.453 1 90.19 259 ARG A CA 1
ATOM 2067 C C . ARG A 1 259 ? -16.375 -0.358 -20.516 1 90.19 259 ARG A C 1
ATOM 2069 O O . ARG A 1 259 ? -16.188 -0.022 -19.344 1 90.19 259 ARG A O 1
ATOM 2076 N N . GLU A 1 260 ? -17.484 -0.247 -21.172 1 86.25 260 GLU A N 1
ATOM 2077 C CA . GLU A 1 260 ? -18.688 -0.041 -20.391 1 86.25 260 GLU A CA 1
ATOM 2078 C C . GLU A 1 260 ? -19.391 -1.366 -20.094 1 86.25 260 GLU A C 1
ATOM 2080 O O . GLU A 1 260 ? -19.141 -2.369 -20.766 1 86.25 260 GLU A O 1
ATOM 2085 N N . GLY A 1 261 ? -20.094 -1.38 -18.969 1 81.88 261 GLY A N 1
ATOM 2086 C CA . GLY A 1 261 ? -20.875 -2.566 -18.641 1 81.88 261 GLY A CA 1
ATOM 2087 C C . GLY A 1 261 ? -20.531 -3.156 -17.281 1 81.88 261 GLY A C 1
ATOM 2088 O O . GLY A 1 261 ? -19.531 -2.793 -16.688 1 81.88 261 GLY A O 1
ATOM 2089 N N . PRO A 1 262 ? -21.344 -4.004 -16.922 1 78.38 262 PRO A N 1
ATOM 2090 C CA . PRO A 1 262 ? -21.219 -4.551 -15.57 1 78.38 262 PRO A CA 1
ATOM 2091 C C . PRO A 1 262 ? -19.969 -5.414 -15.398 1 78.38 262 PRO A C 1
ATOM 2093 O O . PRO A 1 262 ? -19.438 -5.543 -14.289 1 78.38 262 PRO A O 1
ATOM 2096 N N . GLU A 1 263 ? -19.5 -5.906 -16.578 1 86.88 263 GLU A N 1
ATOM 2097 C CA . GLU A 1 263 ? -18.359 -6.824 -16.469 1 86.88 263 GLU A CA 1
ATOM 2098 C C . GLU A 1 263 ? -17.047 -6.094 -16.656 1 86.88 263 GLU A C 1
ATOM 2100 O O . GLU A 1 263 ? -15.969 -6.691 -16.516 1 86.88 263 GLU A O 1
ATOM 2105 N N . ALA A 1 264 ? -17.125 -4.844 -16.891 1 88.5 264 ALA A N 1
ATOM 2106 C CA . ALA A 1 264 ? -15.93 -4.055 -17.172 1 88.5 264 ALA A CA 1
ATOM 2107 C C . ALA A 1 264 ? -15.008 -3.988 -15.969 1 88.5 264 ALA A C 1
ATOM 2109 O O . ALA A 1 264 ? -13.805 -3.768 -16.109 1 88.5 264 ALA A O 1
ATOM 2110 N N . TRP A 1 265 ? -15.492 -4.332 -14.812 1 90.12 265 TRP A N 1
ATOM 2111 C CA . TRP A 1 265 ? -14.695 -4.23 -13.594 1 90.12 265 TRP A CA 1
ATOM 2112 C C . TRP A 1 265 ? -14.234 -5.609 -13.133 1 90.12 265 TRP A C 1
ATOM 2114 O O . TRP A 1 265 ? -13.547 -5.73 -12.117 1 90.12 265 TRP A O 1
ATOM 2124 N N . GLY A 1 266 ? -14.656 -6.57 -13.906 1 93.5 266 GLY A N 1
ATOM 2125 C CA . GLY A 1 266 ? -14.383 -7.945 -13.516 1 93.5 266 GLY A CA 1
ATOM 2126 C C . GLY A 1 266 ? -12.906 -8.234 -13.352 1 93.5 266 GLY A C 1
ATOM 2127 O O . GLY A 1 266 ? -12.492 -8.898 -12.398 1 93.5 266 GLY A O 1
ATOM 2128 N N . TYR A 1 267 ? -12.109 -7.699 -14.273 1 95.19 267 TYR A N 1
ATOM 2129 C CA . TYR A 1 267 ? -10.672 -7.953 -14.242 1 95.19 267 TYR A CA 1
ATOM 2130 C C . TYR A 1 267 ? -10.039 -7.336 -12.992 1 95.19 267 TYR A C 1
ATOM 2132 O O . TYR A 1 267 ? -9.305 -8.008 -12.266 1 95.19 267 TYR A O 1
ATOM 2140 N N . ASP A 1 268 ? -10.383 -6.117 -12.758 1 95.06 268 ASP A N 1
ATOM 2141 C CA . ASP A 1 268 ? -9.805 -5.422 -11.609 1 95.06 268 ASP A CA 1
ATOM 2142 C C . ASP A 1 268 ? -10.258 -6.062 -10.297 1 95.06 268 ASP A C 1
ATOM 2144 O O . ASP A 1 268 ? -9.492 -6.113 -9.328 1 95.06 268 ASP A O 1
ATOM 2148 N N . GLN A 1 269 ? -11.438 -6.566 -10.305 1 95.12 269 GLN A N 1
ATOM 2149 C CA . GLN A 1 269 ? -11.922 -7.273 -9.117 1 95.12 269 GLN A CA 1
ATOM 2150 C C . GLN A 1 269 ? -11.141 -8.562 -8.898 1 95.12 269 GLN A C 1
ATOM 2152 O O . GLN A 1 269 ? -10.758 -8.883 -7.77 1 95.12 269 GLN A O 1
ATOM 2157 N N . LEU A 1 270 ? -10.914 -9.289 -9.953 1 96.69 270 LEU A N 1
ATOM 2158 C CA . LEU A 1 270 ? -10.148 -10.531 -9.859 1 96.69 270 LEU A CA 1
ATOM 2159 C C . LEU A 1 270 ? -8.758 -10.266 -9.305 1 96.69 270 LEU A C 1
ATOM 2161 O O . LEU A 1 270 ? -8.297 -10.977 -8.406 1 96.69 270 LEU A O 1
ATOM 2165 N N . VAL A 1 271 ? -8.125 -9.227 -9.797 1 97.62 271 VAL A N 1
ATOM 2166 C CA . VAL A 1 271 ? -6.77 -8.922 -9.359 1 97.62 271 VAL A CA 1
ATOM 2167 C C . VAL A 1 271 ? -6.785 -8.469 -7.902 1 97.62 271 VAL A C 1
ATOM 2169 O O . VAL A 1 271 ? -5.891 -8.828 -7.129 1 97.62 271 VAL A O 1
ATOM 2172 N N . ALA A 1 272 ? -7.797 -7.727 -7.547 1 97.31 272 ALA A N 1
ATOM 2173 C CA . ALA A 1 272 ? -7.918 -7.297 -6.156 1 97.31 272 ALA A CA 1
ATOM 2174 C C . ALA A 1 272 ? -8.031 -8.5 -5.223 1 97.31 272 ALA A C 1
ATOM 2176 O O . ALA A 1 272 ? -7.371 -8.547 -4.18 1 97.31 272 ALA A O 1
ATOM 2177 N N . VAL A 1 273 ? -8.82 -9.453 -5.57 1 98.06 273 VAL A N 1
ATOM 2178 C CA . VAL A 1 273 ? -9 -10.641 -4.75 1 98.06 273 VAL A CA 1
ATOM 2179 C C . VAL A 1 273 ? -7.711 -11.461 -4.734 1 98.06 273 VAL A C 1
ATOM 2181 O O . VAL A 1 273 ? -7.332 -12.023 -3.705 1 98.06 273 VAL A O 1
ATOM 2184 N N . PHE A 1 274 ? -7.09 -11.5 -5.906 1 98.69 274 PHE A N 1
ATOM 2185 C CA . PHE A 1 274 ? -5.797 -12.172 -6.008 1 98.69 274 PHE A CA 1
ATOM 2186 C C . PHE A 1 274 ? -4.805 -11.586 -5.012 1 98.69 274 PHE A C 1
ATOM 2188 O O . PHE A 1 274 ? -4.16 -12.32 -4.262 1 98.69 274 PHE A O 1
ATOM 2195 N N . VAL A 1 275 ? -4.699 -10.289 -4.922 1 98.88 275 VAL A N 1
ATOM 2196 C CA . VAL A 1 275 ? -3.777 -9.586 -4.039 1 98.88 275 VAL A CA 1
ATOM 2197 C C . VAL A 1 275 ? -4.188 -9.797 -2.584 1 98.88 275 VAL A C 1
ATOM 2199 O O . VAL A 1 275 ? -3.34 -10.031 -1.721 1 98.88 275 VAL A O 1
ATOM 2202 N N . ASN A 1 276 ? -5.48 -9.742 -2.336 1 98.75 276 ASN A N 1
ATOM 2203 C CA . ASN A 1 276 ? -5.977 -9.992 -0.987 1 98.75 276 ASN A CA 1
ATOM 2204 C C . ASN A 1 276 ? -5.598 -11.383 -0.497 1 98.75 276 ASN A C 1
ATOM 2206 O O . ASN A 1 276 ? -5.184 -11.547 0.653 1 98.75 276 ASN A O 1
ATOM 2210 N N . ASN A 1 277 ? -5.73 -12.336 -1.373 1 98.88 277 ASN A N 1
ATOM 2211 C CA . ASN A 1 277 ? -5.352 -13.703 -1.017 1 98.88 277 ASN A CA 1
ATOM 2212 C C . ASN A 1 277 ? -3.855 -13.812 -0.735 1 98.88 277 ASN A C 1
ATOM 2214 O O . ASN A 1 277 ? -3.447 -14.477 0.218 1 98.88 277 ASN A O 1
ATOM 2218 N N . CYS A 1 278 ? -3.043 -13.156 -1.551 1 98.88 278 CYS A N 1
ATOM 2219 C CA . CYS A 1 278 ? -1.604 -13.164 -1.316 1 98.88 278 CYS A CA 1
ATOM 2220 C C . CYS A 1 278 ? -1.27 -12.57 0.046 1 98.88 278 CYS A C 1
ATOM 2222 O O . CYS A 1 278 ? -0.472 -13.133 0.796 1 98.88 278 CYS A O 1
ATOM 2224 N N . ARG A 1 279 ? -1.898 -11.484 0.349 1 98.75 279 ARG A N 1
ATOM 2225 C CA . ARG A 1 279 ? -1.652 -10.797 1.615 1 98.75 279 ARG A CA 1
ATOM 2226 C C . ARG A 1 279 ? -2.049 -11.68 2.797 1 98.75 279 ARG A C 1
ATOM 2228 O O . ARG A 1 279 ? -1.29 -11.812 3.76 1 98.75 279 ARG A O 1
ATOM 2235 N N . LEU A 1 280 ? -3.207 -12.258 2.693 1 98.69 280 LEU A N 1
ATOM 2236 C CA . LEU A 1 280 ? -3.697 -13.047 3.82 1 98.69 280 LEU A CA 1
ATOM 2237 C C . LEU A 1 280 ? -2.891 -14.336 3.979 1 98.69 280 LEU A C 1
ATOM 2239 O O . LEU A 1 280 ? -2.646 -14.781 5.102 1 98.69 280 LEU A O 1
ATOM 2243 N N . LEU A 1 281 ? -2.492 -14.945 2.852 1 98.75 281 LEU A N 1
ATOM 2244 C CA . LEU A 1 281 ? -1.62 -16.109 2.93 1 98.75 281 LEU A CA 1
ATOM 2245 C C . LEU A 1 281 ? -0.281 -15.742 3.562 1 98.75 281 LEU A C 1
ATOM 2247 O O . LEU A 1 281 ? 0.203 -16.453 4.453 1 98.75 281 LEU A O 1
ATOM 2251 N N . SER A 1 282 ? 0.295 -14.68 3.148 1 98.31 282 SER A N 1
ATOM 2252 C CA . SER A 1 282 ? 1.568 -14.227 3.701 1 98.31 282 SER A CA 1
ATOM 2253 C C . SER A 1 282 ? 1.459 -13.961 5.199 1 98.31 282 SER A C 1
ATOM 2255 O O . SER A 1 282 ? 2.383 -14.266 5.957 1 98.31 282 SER A O 1
ATOM 2257 N N . ARG A 1 283 ? 0.341 -13.406 5.66 1 97.94 283 ARG A N 1
ATOM 2258 C CA . ARG A 1 283 ? 0.121 -13.07 7.062 1 97.94 283 ARG A CA 1
ATOM 2259 C C . ARG A 1 283 ? -0.019 -14.336 7.91 1 97.94 283 ARG A C 1
ATOM 2261 O O . ARG A 1 283 ? 0.15 -14.289 9.133 1 97.94 283 ARG A O 1
ATOM 2268 N N . ASN A 1 284 ? -0.347 -15.391 7.246 1 97.88 284 ASN A N 1
ATOM 2269 C CA . ASN A 1 284 ? -0.575 -16.625 7.984 1 97.88 284 ASN A CA 1
ATOM 2270 C C . ASN A 1 284 ? 0.613 -17.578 7.871 1 97.88 284 ASN A C 1
ATOM 2272 O O . ASN A 1 284 ? 0.525 -18.734 8.273 1 97.88 284 ASN A O 1
ATOM 2276 N N . VAL A 1 285 ? 1.672 -17.156 7.238 1 98.06 285 VAL A N 1
ATOM 2277 C CA . VAL A 1 285 ? 2.924 -17.906 7.305 1 98.06 285 VAL A CA 1
ATOM 2278 C C . VAL A 1 285 ? 3.641 -17.594 8.617 1 98.06 285 VAL A C 1
ATOM 2280 O O . VAL A 1 285 ? 4.023 -16.453 8.867 1 98.06 285 VAL A O 1
ATOM 2283 N N . ILE A 1 286 ? 3.838 -18.562 9.43 1 95.5 286 ILE A N 1
ATOM 2284 C CA . ILE A 1 286 ? 4.344 -18.359 10.781 1 95.5 286 ILE A CA 1
ATOM 2285 C C . ILE A 1 286 ? 5.867 -18.25 10.758 1 95.5 286 ILE A C 1
ATOM 2287 O O . ILE A 1 286 ? 6.504 -18.625 9.766 1 95.5 286 ILE A O 1
ATOM 2291 N N . LYS A 1 287 ? 6.414 -17.734 11.875 1 90.62 287 LYS A N 1
ATOM 2292 C CA . LYS A 1 287 ? 7.863 -17.625 12.016 1 90.62 287 LYS A CA 1
ATOM 2293 C C . LYS A 1 287 ? 8.508 -19 12.133 1 90.62 287 LYS A C 1
ATOM 2295 O O . LYS A 1 287 ? 7.938 -19.906 12.727 1 90.62 287 LYS A O 1
ATOM 2300 N N . MET A 1 288 ? 9.703 -19.094 11.484 1 79.06 288 MET A N 1
ATOM 2301 C CA . MET A 1 288 ? 10.461 -20.344 11.539 1 79.06 288 MET A CA 1
ATOM 2302 C C . MET A 1 288 ? 10.922 -20.641 12.961 1 79.06 288 MET A C 1
ATOM 2304 O O . MET A 1 288 ? 11.164 -19.719 13.742 1 79.06 288 MET A O 1
ATOM 2308 N N . MET B 1 1 ? -52.312 -31.969 -44.625 1 27.94 1 MET B N 1
ATOM 2309 C CA . MET B 1 1 ? -50.875 -32.062 -44.375 1 27.94 1 MET B CA 1
ATOM 2310 C C . MET B 1 1 ? -50.406 -30.875 -43.531 1 27.94 1 MET B C 1
ATOM 2312 O O . MET B 1 1 ? -50.5 -29.719 -43.938 1 27.94 1 MET B O 1
ATOM 2316 N N . PRO B 1 2 ? -50.562 -30.906 -42.094 1 20.3 2 PRO B N 1
ATOM 2317 C CA . PRO B 1 2 ? -50.438 -29.844 -41.094 1 20.3 2 PRO B CA 1
ATOM 2318 C C . PRO B 1 2 ? -49 -29.328 -40.938 1 20.3 2 PRO B C 1
ATOM 2320 O O . PRO B 1 2 ? -48.062 -30.078 -41.188 1 20.3 2 PRO B O 1
ATOM 2323 N N . ALA B 1 3 ? -48.875 -28.031 -41.281 1 33.5 3 ALA B N 1
ATOM 2324 C CA . ALA B 1 3 ? -47.75 -27.078 -41.25 1 33.5 3 ALA B CA 1
ATOM 2325 C C . ALA B 1 3 ? -47.094 -27.016 -39.875 1 33.5 3 ALA B C 1
ATOM 2327 O O . ALA B 1 3 ? -47.594 -26.344 -38.969 1 33.5 3 ALA B O 1
ATOM 2328 N N . ASP B 1 4 ? -46.719 -28.25 -39.188 1 24.36 4 ASP B N 1
ATOM 2329 C CA . ASP B 1 4 ? -46.219 -28.203 -37.812 1 24.36 4 ASP B CA 1
ATOM 2330 C C . ASP B 1 4 ? -44.938 -27.391 -37.688 1 24.36 4 ASP B C 1
ATOM 2332 O O . ASP B 1 4 ? -43.906 -27.75 -38.25 1 24.36 4 ASP B O 1
ATOM 2336 N N . THR B 1 5 ? -45.062 -26.016 -37.719 1 29.86 5 THR B N 1
ATOM 2337 C CA . THR B 1 5 ? -44 -25.062 -37.562 1 29.86 5 THR B CA 1
ATOM 2338 C C . THR B 1 5 ? -43.312 -25.25 -36.188 1 29.86 5 THR B C 1
ATOM 2340 O O . THR B 1 5 ? -43.969 -25.188 -35.156 1 29.86 5 THR B O 1
ATOM 2343 N N . ASN B 1 6 ? -42.25 -26.125 -36.094 1 25.86 6 ASN B N 1
ATOM 2344 C CA . ASN B 1 6 ? -41.375 -26.375 -34.938 1 25.86 6 ASN B CA 1
ATOM 2345 C C . ASN B 1 6 ? -40.75 -25.078 -34.438 1 25.86 6 ASN B C 1
ATOM 2347 O O . ASN B 1 6 ? -39.906 -24.5 -35.125 1 25.86 6 ASN B O 1
ATOM 2351 N N . GLY B 1 7 ? -41.5 -24.125 -33.875 1 28.72 7 GLY B N 1
ATOM 2352 C CA . GLY B 1 7 ? -40.938 -22.938 -33.219 1 28.72 7 GLY B CA 1
ATOM 2353 C C . GLY B 1 7 ? -39.938 -23.281 -32.125 1 28.72 7 GLY B C 1
ATOM 2354 O O . GLY B 1 7 ? -40.312 -23.625 -31.016 1 28.72 7 GLY B O 1
ATOM 2355 N N . GLY B 1 8 ? -38.75 -23.891 -32.406 1 28.27 8 GLY B N 1
ATOM 2356 C CA . GLY B 1 8 ? -37.719 -24.078 -31.422 1 28.27 8 GLY B CA 1
ATOM 2357 C C . GLY B 1 8 ? -37.344 -22.781 -30.703 1 28.27 8 GLY B C 1
ATOM 2358 O O . GLY B 1 8 ? -36.781 -21.875 -31.312 1 28.27 8 GLY B O 1
ATOM 2359 N N . GLY B 1 9 ? -38.094 -22.328 -29.719 1 30.14 9 GLY B N 1
ATOM 2360 C CA . GLY B 1 9 ? -37.688 -21.266 -28.828 1 30.14 9 GLY B CA 1
ATOM 2361 C C . GLY B 1 9 ? -36.344 -21.516 -28.188 1 30.14 9 GLY B C 1
ATOM 2362 O O . GLY B 1 9 ? -36.125 -22.531 -27.5 1 30.14 9 GLY B O 1
ATOM 2363 N N . SER B 1 10 ? -35.219 -21.109 -28.781 1 31.33 10 SER B N 1
ATOM 2364 C CA . SER B 1 10 ? -33.906 -21.062 -28.156 1 31.33 10 SER B CA 1
ATOM 2365 C C . SER B 1 10 ? -33.938 -20.375 -26.812 1 31.33 10 SER B C 1
ATOM 2367 O O . SER B 1 10 ? -34.344 -19.219 -26.703 1 31.33 10 SER B O 1
ATOM 2369 N N . SER B 1 11 ? -34.281 -21.016 -25.75 1 31.34 11 SER B N 1
ATOM 2370 C CA . SER B 1 11 ? -34.062 -20.531 -24.391 1 31.34 11 SER B CA 1
ATOM 2371 C C . SER B 1 11 ? -32.625 -20.016 -24.234 1 31.34 11 SER B C 1
ATOM 2373 O O . SER B 1 11 ? -31.672 -20.781 -24.344 1 31.34 11 SER B O 1
ATOM 2375 N N . THR B 1 12 ? -32.344 -18.828 -24.625 1 33.56 12 THR B N 1
ATOM 2376 C CA . THR B 1 12 ? -31.094 -18.156 -24.234 1 33.56 12 THR B CA 1
ATOM 2377 C C . THR B 1 12 ? -30.844 -18.328 -22.734 1 33.56 12 THR B C 1
ATOM 2379 O O . THR B 1 12 ? -31.625 -17.859 -21.906 1 33.56 12 THR B O 1
ATOM 2382 N N . SER B 1 13 ? -30.391 -19.422 -22.312 1 34.56 13 SER B N 1
ATOM 2383 C CA . SER B 1 13 ? -29.875 -19.516 -20.938 1 34.56 13 SER B CA 1
ATOM 2384 C C . SER B 1 13 ? -29.203 -18.234 -20.516 1 34.56 13 SER B C 1
ATOM 2386 O O . SER B 1 13 ? -28.297 -17.734 -21.188 1 34.56 13 SER B O 1
ATOM 2388 N N . SER B 1 14 ? -29.812 -17.281 -19.984 1 37.69 14 SER B N 1
ATOM 2389 C CA . SER B 1 14 ? -29.281 -16.094 -19.312 1 37.69 14 SER B CA 1
ATOM 2390 C C . SER B 1 14 ? -28 -16.438 -18.531 1 37.69 14 SER B C 1
ATOM 2392 O O . SER B 1 14 ? -28.047 -17.078 -17.484 1 37.69 14 SER B O 1
ATOM 2394 N N . GLN B 1 15 ? -26.891 -16.828 -19.031 1 42.56 15 GLN B N 1
ATOM 2395 C CA . GLN B 1 15 ? -25.625 -17 -18.328 1 42.56 15 GLN B CA 1
ATOM 2396 C C . GLN B 1 15 ? -25.422 -15.898 -17.281 1 42.56 15 GLN B C 1
ATOM 2398 O O . GLN B 1 15 ? -25.422 -14.711 -17.625 1 42.56 15 GLN B O 1
ATOM 2403 N N . SER B 1 16 ? -25.953 -16.016 -16.078 1 52.22 16 SER B N 1
ATOM 2404 C CA . SER B 1 16 ? -25.797 -15.102 -14.945 1 52.22 16 SER B CA 1
ATOM 2405 C C . SER B 1 16 ? -24.391 -14.523 -14.883 1 52.22 16 SER B C 1
ATOM 2407 O O . SER B 1 16 ? -23.406 -15.234 -15.109 1 52.22 16 SER B O 1
ATOM 2409 N N . ASN B 1 17 ? -24.188 -13.266 -15.094 1 61.78 17 ASN B N 1
ATOM 2410 C CA . ASN B 1 17 ? -22.953 -12.484 -15 1 61.78 17 ASN B CA 1
ATOM 2411 C C . ASN B 1 17 ? -22.188 -12.797 -13.719 1 61.78 17 ASN B C 1
ATOM 2413 O O . ASN B 1 17 ? -22.656 -12.469 -12.617 1 61.78 17 ASN B O 1
ATOM 2417 N N . PRO B 1 18 ? -21.203 -13.672 -13.812 1 64.44 18 PRO B N 1
ATOM 2418 C CA . PRO B 1 18 ? -20.453 -14.07 -12.617 1 64.44 18 PRO B CA 1
ATOM 2419 C C . PRO B 1 18 ? -19.969 -12.883 -11.797 1 64.44 18 PRO B C 1
ATOM 2421 O O . PRO B 1 18 ? -19.578 -13.039 -10.641 1 64.44 18 PRO B O 1
ATOM 2424 N N . TYR B 1 19 ? -20.094 -11.719 -12.453 1 69.19 19 TYR B N 1
ATOM 2425 C CA . TYR B 1 19 ? -19.594 -10.562 -11.727 1 69.19 19 TYR B CA 1
ATOM 2426 C C . TYR B 1 19 ? -20.734 -9.633 -11.312 1 69.19 19 TYR B C 1
ATOM 2428 O O . TYR B 1 19 ? -20.5 -8.469 -10.969 1 69.19 19 TYR B O 1
ATOM 2436 N N . ALA B 1 20 ? -21.938 -10.18 -11.547 1 68.31 20 ALA B N 1
ATOM 2437 C CA . ALA B 1 20 ? -23.094 -9.398 -11.117 1 68.31 20 ALA B CA 1
ATOM 2438 C C . ALA B 1 20 ? -23.062 -9.156 -9.609 1 68.31 20 ALA B C 1
ATOM 2440 O O . ALA B 1 20 ? -23.531 -8.117 -9.133 1 68.31 20 ALA B O 1
ATOM 2441 N N . LEU B 1 21 ? -22.516 -10.156 -8.945 1 73.31 21 LEU B N 1
ATOM 2442 C CA . LEU B 1 21 ? -22.281 -10 -7.516 1 73.31 21 LEU B CA 1
ATOM 2443 C C . LEU B 1 21 ? -20.797 -9.93 -7.199 1 73.31 21 LEU B C 1
ATOM 2445 O O . LEU B 1 21 ? -19.984 -10.609 -7.836 1 73.31 21 LEU B O 1
ATOM 2449 N N . PRO B 1 22 ? -20.5 -9.102 -6.293 1 82.69 22 PRO B N 1
ATOM 2450 C CA . PRO B 1 22 ? -19.094 -8.961 -5.926 1 82.69 22 PRO B CA 1
ATOM 2451 C C . PRO B 1 22 ? -18.484 -10.266 -5.395 1 82.69 22 PRO B C 1
ATOM 2453 O O . PRO B 1 22 ? -19.172 -11.023 -4.695 1 82.69 22 PRO B O 1
ATOM 2456 N N . LEU B 1 23 ? -17.391 -10.586 -5.871 1 92.44 23 LEU B N 1
ATOM 2457 C CA . LEU B 1 23 ? -16.609 -11.695 -5.32 1 92.44 23 LEU B CA 1
ATOM 2458 C C . LEU B 1 23 ? -16.328 -11.469 -3.84 1 92.44 23 LEU B C 1
ATOM 2460 O O . LEU B 1 23 ? -16.266 -10.328 -3.383 1 92.44 23 LEU B O 1
ATOM 2464 N N . GLU B 1 24 ? -16.266 -12.641 -3.125 1 96.19 24 GLU B N 1
ATOM 2465 C CA . GLU B 1 24 ? -15.703 -12.516 -1.784 1 96.19 24 GLU B CA 1
ATOM 2466 C C . GLU B 1 24 ? -14.281 -11.969 -1.834 1 96.19 24 GLU B C 1
ATOM 2468 O O . GLU B 1 24 ? -13.508 -12.32 -2.729 1 96.19 24 GLU B O 1
ATOM 2473 N N . PRO B 1 25 ? -13.953 -11.195 -0.911 1 96.88 25 PRO B N 1
ATOM 2474 C CA . PRO B 1 25 ? -12.688 -10.469 -0.999 1 96.88 25 PRO B CA 1
ATOM 2475 C C . PRO B 1 25 ? -11.469 -11.375 -0.844 1 96.88 25 PRO B C 1
ATOM 2477 O O . PRO B 1 25 ? -10.344 -10.969 -1.153 1 96.88 25 PRO B O 1
ATOM 2480 N N . SER B 1 26 ? -11.664 -12.562 -0.286 1 98.12 26 SER B N 1
ATOM 2481 C CA . SER B 1 26 ? -10.57 -13.508 -0.091 1 98.12 26 SER B CA 1
ATOM 2482 C C . SER B 1 26 ? -11.094 -14.898 0.259 1 98.12 26 SER B C 1
ATOM 2484 O O . SER B 1 26 ? -12.297 -15.07 0.484 1 98.12 26 SER B O 1
ATOM 2486 N N . PHE B 1 27 ? -10.164 -15.828 0.392 1 97.62 27 PHE B N 1
ATOM 2487 C CA . PHE B 1 27 ? -10.531 -17.188 0.747 1 97.62 27 PHE B CA 1
ATOM 2488 C C . PHE B 1 27 ? -11.023 -17.266 2.188 1 97.62 27 PHE B C 1
ATOM 2490 O O . PHE B 1 27 ? -11.641 -18.25 2.59 1 97.62 27 PHE B O 1
ATOM 2497 N N . LEU B 1 28 ? -10.773 -16.266 3.016 1 96.69 28 LEU B N 1
ATOM 2498 C CA . LEU B 1 28 ? -11.281 -16.172 4.379 1 96.69 28 LEU B CA 1
ATOM 2499 C C . LEU B 1 28 ? -12.523 -15.289 4.434 1 96.69 28 LEU B C 1
ATOM 2501 O O . LEU B 1 28 ? -13.086 -15.062 5.508 1 96.69 28 LEU B O 1
ATOM 2505 N N . ASN B 1 29 ? -12.883 -14.719 3.309 1 95.62 29 ASN B N 1
ATOM 2506 C CA . ASN B 1 29 ? -14.008 -13.805 3.166 1 95.62 29 ASN B CA 1
ATOM 2507 C C . ASN B 1 29 ? -13.844 -12.562 4.043 1 95.62 29 ASN B C 1
ATOM 2509 O O . ASN B 1 29 ? -14.773 -12.172 4.754 1 95.62 29 ASN B O 1
ATOM 2513 N N . MET B 1 30 ? -12.664 -12.031 4.051 1 95.19 30 MET B N 1
ATOM 2514 C CA . MET B 1 30 ? -12.328 -10.797 4.742 1 95.19 30 MET B CA 1
ATOM 2515 C C . MET B 1 30 ? -11.359 -9.953 3.916 1 95.19 30 MET B C 1
ATOM 2517 O O . MET B 1 30 ? -10.531 -10.492 3.188 1 95.19 30 MET B O 1
ATOM 2521 N N . GLU B 1 31 ? -11.508 -8.703 4.035 1 95 31 GLU B N 1
ATOM 2522 C CA . GLU B 1 31 ? -10.531 -7.785 3.461 1 95 31 GLU B CA 1
ATOM 2523 C C . GLU B 1 31 ? -9.312 -7.629 4.371 1 95 31 GLU B C 1
ATOM 2525 O O . GLU B 1 31 ? -9.453 -7.371 5.566 1 95 31 GLU B O 1
ATOM 2530 N N . PRO B 1 32 ? -8.156 -7.871 3.766 1 96.69 32 PRO B N 1
ATOM 2531 C CA . PRO B 1 32 ? -6.992 -7.602 4.613 1 96.69 32 PRO B CA 1
ATOM 2532 C C . PRO B 1 32 ? -6.898 -6.137 5.035 1 96.69 32 PRO B C 1
ATOM 2534 O O . PRO B 1 32 ? -7.258 -5.246 4.266 1 96.69 32 PRO B O 1
ATOM 2537 N N . GLN B 1 33 ? -6.453 -5.961 6.246 1 93.94 33 GLN B N 1
ATOM 2538 C CA . GLN B 1 33 ? -6.215 -4.602 6.723 1 93.94 33 GLN B CA 1
ATOM 2539 C C . GLN B 1 33 ? -5.211 -3.877 5.828 1 93.94 33 GLN B C 1
ATOM 2541 O O . GLN B 1 33 ? -4.219 -4.465 5.395 1 93.94 33 GLN B O 1
ATOM 2546 N N . ASP B 1 34 ? -5.496 -2.625 5.586 1 95.69 34 ASP B N 1
ATOM 2547 C CA . ASP B 1 34 ? -4.559 -1.796 4.832 1 95.69 34 ASP B CA 1
ATOM 2548 C C . ASP B 1 34 ? -3.287 -1.537 5.641 1 95.69 34 ASP B C 1
ATOM 2550 O O . ASP B 1 34 ? -3.289 -0.725 6.566 1 95.69 34 ASP B O 1
ATOM 2554 N N . GLU B 1 35 ? -2.275 -2.139 5.258 1 97.69 35 GLU B N 1
ATOM 2555 C CA . GLU B 1 35 ? -1.021 -2.08 6.004 1 97.69 35 GLU B CA 1
ATOM 2556 C C . GLU B 1 35 ? -0.433 -0.671 5.984 1 97.69 35 GLU B C 1
ATOM 2558 O O . GLU B 1 35 ? 0.179 -0.235 6.961 1 97.69 35 GLU B O 1
ATOM 2563 N N . PHE B 1 36 ? -0.601 -0.01 4.887 1 98.44 36 PHE B N 1
ATOM 2564 C CA . PHE B 1 36 ? -0.077 1.34 4.719 1 98.44 36 PHE B CA 1
ATOM 2565 C C . PHE B 1 36 ? -0.736 2.303 5.699 1 98.44 36 PHE B C 1
ATOM 2567 O O . PHE B 1 36 ? -0.051 2.986 6.461 1 98.44 36 PHE B O 1
ATOM 2574 N N . VAL B 1 37 ? -2.012 2.35 5.719 1 98.25 37 VAL B N 1
ATOM 2575 C CA . VAL B 1 37 ? -2.771 3.229 6.602 1 98.25 37 VAL B CA 1
ATOM 2576 C C . VAL B 1 37 ? -2.545 2.82 8.055 1 98.25 37 VAL B C 1
ATOM 2578 O O . VAL B 1 37 ? -2.383 3.676 8.93 1 98.25 37 VAL B O 1
ATOM 2581 N N . LYS B 1 38 ? -2.508 1.541 8.258 1 98.06 38 LYS B N 1
ATOM 2582 C CA . LYS B 1 38 ? -2.301 1.052 9.617 1 98.06 38 LYS B CA 1
ATOM 2583 C C . LYS B 1 38 ? -0.939 1.482 10.156 1 98.06 38 LYS B C 1
ATOM 2585 O O . LYS B 1 38 ? -0.815 1.845 11.328 1 98.06 38 LYS B O 1
ATOM 2590 N N . GLU B 1 39 ? 0.078 1.396 9.305 1 98.69 39 GLU B N 1
ATOM 2591 C CA . GLU B 1 39 ? 1.42 1.798 9.711 1 98.69 39 GLU B CA 1
ATOM 2592 C C . GLU B 1 39 ? 1.446 3.258 10.164 1 98.69 39 GLU B C 1
ATOM 2594 O O . GLU B 1 39 ? 2.025 3.584 11.195 1 98.69 39 GLU B O 1
ATOM 2599 N N . ILE B 1 40 ? 0.793 4.078 9.422 1 98.69 40 ILE B N 1
ATOM 2600 C CA . ILE B 1 40 ? 0.747 5.5 9.742 1 98.69 40 ILE B CA 1
ATOM 2601 C C . ILE B 1 40 ? -0.044 5.711 11.031 1 98.69 40 ILE B C 1
ATOM 2603 O O . ILE B 1 40 ? 0.384 6.461 11.914 1 98.69 40 ILE B O 1
ATOM 2607 N N . ALA B 1 41 ? -1.196 5.031 11.125 1 98.25 41 ALA B N 1
ATOM 2608 C CA . ALA B 1 41 ? -2.031 5.148 12.32 1 98.25 41 ALA B CA 1
ATOM 2609 C C . ALA B 1 41 ? -1.262 4.734 13.57 1 98.25 41 ALA B C 1
ATOM 2611 O O . ALA B 1 41 ? -1.275 5.441 14.578 1 98.25 41 ALA B O 1
ATOM 2612 N N . ASP B 1 42 ? -0.607 3.621 13.492 1 98.12 42 ASP B N 1
ATOM 2613 C CA . ASP B 1 42 ? 0.15 3.098 14.625 1 98.12 42 ASP B CA 1
ATOM 2614 C C . ASP B 1 42 ? 1.303 4.031 14.992 1 98.12 42 ASP B C 1
ATOM 2616 O O . ASP B 1 42 ? 1.56 4.273 16.172 1 98.12 42 ASP B O 1
ATOM 2620 N N . TRP B 1 43 ? 1.963 4.504 14.023 1 98.38 43 TRP B N 1
ATOM 2621 C CA . TRP B 1 43 ? 3.109 5.375 14.258 1 98.38 43 TRP B CA 1
ATOM 2622 C C . TRP B 1 43 ? 2.678 6.676 14.93 1 98.38 43 TRP B C 1
ATOM 2624 O O . TRP B 1 43 ? 3.277 7.105 15.914 1 98.38 43 TRP B O 1
ATOM 2634 N N . VAL B 1 44 ? 1.657 7.297 14.383 1 97.94 44 VAL B N 1
ATOM 2635 C CA . VAL B 1 44 ? 1.153 8.547 14.945 1 97.94 44 VAL B CA 1
ATOM 2636 C C . VAL B 1 44 ? 0.715 8.336 16.391 1 97.94 44 VAL B C 1
ATOM 2638 O O . VAL B 1 44 ? 1.028 9.141 17.266 1 97.94 44 VAL B O 1
ATOM 2641 N N . ALA B 1 45 ? -0.024 7.258 16.594 1 97.12 45 ALA B N 1
ATOM 2642 C CA . ALA B 1 45 ? -0.464 6.938 17.953 1 97.12 45 ALA B CA 1
ATOM 2643 C C . ALA B 1 45 ? 0.727 6.777 18.891 1 97.12 45 ALA B C 1
ATOM 2645 O O . ALA B 1 45 ? 0.721 7.309 20.016 1 97.12 45 ALA B O 1
ATOM 2646 N N . TYR B 1 46 ? 1.69 6.051 18.438 1 97.25 46 TYR B N 1
ATOM 2647 C CA . TYR B 1 46 ? 2.873 5.773 19.25 1 97.25 46 TYR B CA 1
ATOM 2648 C C . TYR B 1 46 ? 3.625 7.059 19.578 1 97.25 46 TYR B C 1
ATOM 2650 O O . TYR B 1 46 ? 3.971 7.312 20.734 1 97.25 46 TYR B O 1
ATOM 2658 N N . ILE B 1 47 ? 3.896 7.922 18.562 1 96.38 47 ILE B N 1
ATOM 2659 C CA . ILE B 1 47 ? 4.684 9.141 18.703 1 96.38 47 ILE B CA 1
ATOM 2660 C C . ILE B 1 47 ? 3.93 10.148 19.578 1 96.38 47 ILE B C 1
ATOM 2662 O O . ILE B 1 47 ? 4.539 10.891 20.344 1 96.38 47 ILE B O 1
ATOM 2666 N N . SER B 1 48 ? 2.613 10.211 19.422 1 94.44 48 SER B N 1
ATOM 2667 C CA . SER B 1 48 ? 1.795 11.141 20.188 1 94.44 48 SER B CA 1
ATOM 2668 C C . SER B 1 48 ? 1.881 10.836 21.688 1 94.44 48 SER B C 1
ATOM 2670 O O . SER B 1 48 ? 1.929 11.75 22.516 1 94.44 48 SER B O 1
ATOM 2672 N N . GLY B 1 49 ? 1.948 9.516 22.141 1 87.06 49 GLY B N 1
ATOM 2673 C CA . GLY B 1 49 ? 2.227 9.086 23.5 1 87.06 49 GLY B CA 1
ATOM 2674 C C . GLY B 1 49 ? 1.214 9.602 24.516 1 87.06 49 GLY B C 1
ATOM 2675 O O . GLY B 1 49 ? 1.55 9.836 25.672 1 87.06 49 GLY B O 1
ATOM 2676 N N . GLY B 1 50 ? 0.074 9.953 24.125 1 84.62 50 GLY B N 1
ATOM 2677 C CA . GLY B 1 50 ? -0.92 10.445 25.078 1 84.62 50 GLY B CA 1
ATOM 2678 C C . GLY B 1 50 ? -0.715 11.891 25.453 1 84.62 50 GLY B C 1
ATOM 2679 O O . GLY B 1 50 ? -1.335 12.383 26.406 1 84.62 50 GLY B O 1
ATOM 2680 N N . ARG B 1 51 ? 0.167 12.562 24.844 1 86.62 51 ARG B N 1
ATOM 2681 C CA . ARG B 1 51 ? 0.456 13.961 25.141 1 86.62 51 ARG B CA 1
ATOM 2682 C C . ARG B 1 51 ? -0.722 14.852 24.766 1 86.62 51 ARG B C 1
ATOM 2684 O O . ARG B 1 51 ? -1.449 14.562 23.812 1 86.62 51 ARG B O 1
ATOM 2691 N N . PRO B 1 52 ? -0.749 15.891 25.609 1 82.81 52 PRO B N 1
ATOM 2692 C CA . PRO B 1 52 ? -1.749 16.875 25.203 1 82.81 52 PRO B CA 1
ATOM 2693 C C . PRO B 1 52 ? -1.245 17.812 24.109 1 82.81 52 PRO B C 1
ATOM 2695 O O . PRO B 1 52 ? -0.046 17.844 23.812 1 82.81 52 PRO B O 1
ATOM 2698 N N . ASP B 1 53 ? -2.039 18.484 23.312 1 89.12 53 ASP B N 1
ATOM 2699 C CA . ASP B 1 53 ? -1.729 19.547 22.359 1 89.12 53 ASP B CA 1
ATOM 2700 C C . ASP B 1 53 ? -0.953 19 21.156 1 89.12 53 ASP B C 1
ATOM 2702 O O . ASP B 1 53 ? 0.059 19.578 20.75 1 89.12 53 ASP B O 1
ATOM 2706 N N . ILE B 1 54 ? -1.24 17.891 20.719 1 94.69 54 ILE B N 1
ATOM 2707 C CA . ILE B 1 54 ? -0.581 17.25 19.594 1 94.69 54 ILE B CA 1
ATOM 2708 C C . ILE B 1 54 ? -1.078 17.859 18.281 1 94.69 54 ILE B C 1
ATOM 2710 O O . ILE B 1 54 ? -2.275 18.109 18.125 1 94.69 54 ILE B O 1
ATOM 2714 N N . GLU B 1 55 ? -0.154 18.141 17.484 1 96.06 55 GLU B N 1
ATOM 2715 C CA . GLU B 1 55 ? -0.45 18.531 16.109 1 96.06 55 GLU B CA 1
ATOM 2716 C C . GLU B 1 55 ? 0.096 17.516 15.109 1 96.06 55 GLU B C 1
ATOM 2718 O O . GLU B 1 55 ? 1.277 17.156 15.156 1 96.06 55 GLU B O 1
ATOM 2723 N N . VAL B 1 56 ? -0.75 16.984 14.258 1 97.94 56 VAL B N 1
ATOM 2724 C CA . VAL B 1 56 ? -0.349 16.094 13.172 1 97.94 56 VAL B CA 1
ATOM 2725 C C . VAL B 1 56 ? -0.543 16.797 11.828 1 97.94 56 VAL B C 1
ATOM 2727 O O . VAL B 1 56 ? -1.631 17.297 11.531 1 97.94 56 VAL B O 1
ATOM 2730 N N . GLU B 1 57 ? 0.497 16.828 11.031 1 98.56 57 GLU B N 1
ATOM 2731 C CA . GLU B 1 57 ? 0.394 17.5 9.742 1 98.56 57 GLU B CA 1
ATOM 2732 C C . GLU B 1 57 ? 1.226 16.781 8.68 1 98.56 57 GLU B C 1
ATOM 2734 O O . GLU B 1 57 ? 2.152 16.031 9.016 1 98.56 57 GLU B O 1
ATOM 2739 N N . ALA B 1 58 ? 0.828 16.906 7.465 1 98.88 58 ALA B N 1
ATOM 2740 C CA . ALA B 1 58 ? 1.599 16.438 6.312 1 98.88 58 ALA B CA 1
ATOM 2741 C C . ALA B 1 58 ? 2.064 17.625 5.461 1 98.88 58 ALA B C 1
ATOM 2743 O O . ALA B 1 58 ? 1.307 18.562 5.234 1 98.88 58 ALA B O 1
ATOM 2744 N N . LYS B 1 59 ? 3.297 17.562 5.109 1 98.81 59 LYS B N 1
ATOM 2745 C CA . LYS B 1 59 ? 3.861 18.516 4.148 1 98.81 59 LYS B CA 1
ATOM 2746 C C . LYS B 1 59 ? 4.242 17.812 2.848 1 98.81 59 LYS B C 1
ATOM 2748 O O . LYS B 1 59 ? 4.656 16.656 2.857 1 98.81 59 LYS B O 1
ATOM 2753 N N . PHE B 1 60 ? 4.117 18.562 1.779 1 98.81 60 PHE B N 1
ATOM 2754 C CA . PHE B 1 60 ? 4.395 17.984 0.466 1 98.81 60 PHE B CA 1
ATOM 2755 C C . PHE B 1 60 ? 5.672 18.578 -0.12 1 98.81 60 PHE B C 1
ATOM 2757 O O . PHE B 1 60 ? 5.922 19.781 0.002 1 98.81 60 PHE B O 1
ATOM 2764 N N . GLY B 1 61 ? 6.473 17.766 -0.632 1 98.19 61 GLY B N 1
ATOM 2765 C CA . GLY B 1 61 ? 7.766 18.094 -1.211 1 98.19 61 GLY B CA 1
ATOM 2766 C C . GLY B 1 61 ? 8.484 16.891 -1.797 1 98.19 61 GLY B C 1
ATOM 2767 O O . GLY B 1 61 ? 7.852 16.016 -2.389 1 98.19 61 GLY B O 1
ATOM 2768 N N . VAL B 1 62 ? 9.82 16.953 -1.739 1 97.62 62 VAL B N 1
ATOM 2769 C CA . VAL B 1 62 ? 10.586 15.836 -2.299 1 97.62 62 VAL B CA 1
ATOM 2770 C C . VAL B 1 62 ? 11.68 15.422 -1.324 1 97.62 62 VAL B C 1
ATOM 2772 O O . VAL B 1 62 ? 12.32 16.281 -0.703 1 97.62 62 VAL B O 1
ATOM 2775 N N . MET B 1 63 ? 11.82 14.133 -1.162 1 97.62 63 MET B N 1
ATOM 2776 C CA . MET B 1 63 ? 12.953 13.578 -0.425 1 97.62 63 MET B CA 1
ATOM 2777 C C . MET B 1 63 ? 14.172 13.453 -1.325 1 97.62 63 MET B C 1
ATOM 2779 O O . MET B 1 63 ? 14.109 12.82 -2.381 1 97.62 63 MET B O 1
ATOM 2783 N N . VAL B 1 64 ? 15.281 14.062 -0.878 1 97.94 64 VAL B N 1
ATOM 2784 C CA . VAL B 1 64 ? 16.484 14.023 -1.714 1 97.94 64 VAL B CA 1
ATOM 2785 C C . VAL B 1 64 ? 17.656 13.453 -0.916 1 97.94 64 VAL B C 1
ATOM 2787 O O . VAL B 1 64 ? 17.672 13.555 0.313 1 97.94 64 VAL B O 1
ATOM 2790 N N . ASP B 1 65 ? 18.562 12.852 -1.625 1 96.56 65 ASP B N 1
ATOM 2791 C CA . ASP B 1 65 ? 19.828 12.406 -1.055 1 96.56 65 ASP B CA 1
ATOM 2792 C C . ASP B 1 65 ? 20.781 13.578 -0.826 1 96.56 65 ASP B C 1
ATOM 2794 O O . ASP B 1 65 ? 21.047 14.359 -1.744 1 96.56 65 ASP B O 1
ATOM 2798 N N . ARG B 1 66 ? 21.328 13.641 0.351 1 96.56 66 ARG B N 1
ATOM 2799 C CA . ARG B 1 66 ? 22.188 14.766 0.705 1 96.56 66 ARG B CA 1
ATOM 2800 C C . ARG B 1 66 ? 23.453 14.766 -0.132 1 96.56 66 ARG B C 1
ATOM 2802 O O . ARG B 1 66 ? 24.031 15.82 -0.411 1 96.56 66 ARG B O 1
ATOM 2809 N N . SER B 1 67 ? 23.938 13.602 -0.54 1 95.25 67 SER B N 1
ATOM 2810 C CA . SER B 1 67 ? 25.219 13.469 -1.223 1 95.25 67 SER B CA 1
ATOM 2811 C C . SER B 1 67 ? 25.141 13.984 -2.654 1 95.25 67 SER B C 1
ATOM 2813 O O . SER B 1 67 ? 26.109 14.547 -3.174 1 95.25 67 SER B O 1
ATOM 2815 N N . ASN B 1 68 ? 23.984 13.891 -3.314 1 94.81 68 ASN B N 1
ATOM 2816 C CA . ASN B 1 68 ? 23.938 14.25 -4.727 1 94.81 68 ASN B CA 1
ATOM 2817 C C . ASN B 1 68 ? 22.656 15.023 -5.066 1 94.81 68 ASN B C 1
ATOM 2819 O O . ASN B 1 68 ? 22.422 15.359 -6.23 1 94.81 68 ASN B O 1
ATOM 2823 N N . ASN B 1 69 ? 21.734 15.227 -4.141 1 94.44 69 ASN B N 1
ATOM 2824 C CA . ASN B 1 69 ? 20.5 16 -4.258 1 94.44 69 ASN B CA 1
ATOM 2825 C C . ASN B 1 69 ? 19.516 15.328 -5.207 1 94.44 69 ASN B C 1
ATOM 2827 O O . ASN B 1 69 ? 18.609 15.977 -5.723 1 94.44 69 ASN B O 1
ATOM 2831 N N . GLN B 1 70 ? 19.703 14.031 -5.406 1 95.88 70 GLN B N 1
ATOM 2832 C CA . GLN B 1 70 ? 18.766 13.297 -6.242 1 95.88 70 GLN B CA 1
ATOM 2833 C C . GLN B 1 70 ? 17.562 12.836 -5.434 1 95.88 70 GLN B C 1
ATOM 2835 O O . GLN B 1 70 ? 17.688 12.477 -4.258 1 95.88 70 GLN B O 1
ATOM 2840 N N . ARG B 1 71 ? 16.469 12.875 -6.133 1 96.69 71 ARG B N 1
ATOM 2841 C CA . ARG B 1 71 ? 15.242 12.422 -5.48 1 96.69 71 ARG B CA 1
ATOM 2842 C C . ARG B 1 71 ? 15.336 10.945 -5.098 1 96.69 71 ARG B C 1
ATOM 2844 O O . ARG B 1 71 ? 15.633 10.102 -5.941 1 96.69 71 ARG B O 1
ATOM 2851 N N . VAL B 1 72 ? 15.023 10.609 -3.896 1 96.88 72 VAL B N 1
ATOM 2852 C CA . VAL B 1 72 ? 15.195 9.266 -3.342 1 96.88 72 VAL B CA 1
ATOM 2853 C C . VAL B 1 72 ? 14.195 8.312 -3.984 1 96.88 72 VAL B C 1
ATOM 2855 O O . VAL B 1 72 ? 14.531 7.156 -4.277 1 96.88 72 VAL B O 1
ATOM 2858 N N . ALA B 1 73 ? 13 8.734 -4.254 1 94.69 73 ALA B N 1
ATOM 2859 C CA . ALA B 1 73 ? 11.938 7.898 -4.816 1 94.69 73 ALA B CA 1
ATOM 2860 C C . ALA B 1 73 ? 12.359 7.32 -6.164 1 94.69 73 ALA B C 1
ATOM 2862 O O . ALA B 1 73 ? 11.961 6.211 -6.52 1 94.69 73 ALA B O 1
ATOM 2863 N N . SER B 1 74 ? 13.156 8.016 -6.898 1 92.5 74 SER B N 1
ATOM 2864 C CA . SER B 1 74 ? 13.594 7.586 -8.219 1 92.5 74 SER B CA 1
ATOM 2865 C C . SER B 1 74 ? 14.672 6.512 -8.125 1 92.5 74 SER B C 1
ATOM 2867 O O . SER B 1 74 ? 14.875 5.738 -9.062 1 92.5 74 SER B O 1
ATOM 2869 N N . ARG B 1 75 ? 15.297 6.449 -7.031 1 91.69 75 ARG B N 1
ATOM 2870 C CA . ARG B 1 75 ? 16.453 5.566 -6.922 1 91.69 75 ARG B CA 1
ATOM 2871 C C . ARG B 1 75 ? 16.141 4.363 -6.039 1 91.69 75 ARG B C 1
ATOM 2873 O O . ARG B 1 75 ? 16.875 3.371 -6.051 1 91.69 75 ARG B O 1
ATOM 2880 N N . LEU B 1 76 ? 15.125 4.445 -5.285 1 91.94 76 LEU B N 1
ATOM 2881 C CA . LEU B 1 76 ? 14.82 3.41 -4.305 1 91.94 76 LEU B CA 1
ATOM 2882 C C . LEU B 1 76 ? 14.484 2.092 -4.992 1 91.94 76 LEU B C 1
ATOM 2884 O O . LEU B 1 76 ? 14.633 1.021 -4.398 1 91.94 76 LEU B O 1
ATOM 2888 N N . GLY B 1 77 ? 13.984 2.123 -6.262 1 94 77 GLY B N 1
ATOM 2889 C CA . GLY B 1 77 ? 13.742 0.914 -7.031 1 94 77 GLY B CA 1
ATOM 2890 C C . GLY B 1 77 ? 12.398 0.27 -6.727 1 94 77 GLY B C 1
ATOM 2891 O O . GLY B 1 77 ? 12.258 -0.951 -6.824 1 94 77 GLY B O 1
ATOM 2892 N N . VAL B 1 78 ? 11.43 1.044 -6.246 1 97.06 78 VAL B N 1
ATOM 2893 C CA . VAL B 1 78 ? 10.094 0.514 -5.988 1 97.06 78 VAL B CA 1
ATOM 2894 C C . VAL B 1 78 ? 9.086 1.184 -6.918 1 97.06 78 VAL B C 1
ATOM 2896 O O . VAL B 1 78 ? 9.312 2.299 -7.391 1 97.06 78 VAL B O 1
ATOM 2899 N N . LEU B 1 79 ? 7.949 0.539 -7.152 1 98.25 79 LEU B N 1
ATOM 2900 C CA . LEU B 1 79 ? 7.027 0.98 -8.195 1 98.25 79 LEU B CA 1
ATOM 2901 C C . LEU B 1 79 ? 5.84 1.724 -7.594 1 98.25 79 LEU B C 1
ATOM 2903 O O . LEU B 1 79 ? 5.094 2.393 -8.312 1 98.25 79 LEU B O 1
ATOM 2907 N N . VAL B 1 80 ? 5.625 1.631 -6.262 1 98.5 80 VAL B N 1
ATOM 2908 C CA . VAL B 1 80 ? 4.426 2.186 -5.645 1 98.5 80 VAL B CA 1
ATOM 2909 C C . VAL B 1 80 ? 4.812 2.99 -4.402 1 98.5 80 VAL B C 1
ATOM 2911 O O . VAL B 1 80 ? 5.957 2.93 -3.947 1 98.5 80 VAL B O 1
ATOM 2914 N N . GLU B 1 81 ? 3.861 3.787 -3.883 1 98.56 81 GLU B N 1
ATOM 2915 C CA . GLU B 1 81 ? 4.105 4.562 -2.668 1 98.56 81 GLU B CA 1
ATOM 2916 C C . GLU B 1 81 ? 4.594 3.666 -1.532 1 98.56 81 GLU B C 1
ATOM 2918 O O . GLU B 1 81 ? 4.152 2.521 -1.405 1 98.56 81 GLU B O 1
ATOM 2923 N N . THR B 1 82 ? 5.457 4.184 -0.77 1 98.62 82 THR B N 1
ATOM 2924 C CA . THR B 1 82 ? 5.996 3.416 0.348 1 98.62 82 THR B CA 1
ATOM 2925 C C . THR B 1 82 ? 6.375 4.34 1.503 1 98.62 82 THR B C 1
ATOM 2927 O O . THR B 1 82 ? 6.324 5.562 1.369 1 98.62 82 THR B O 1
ATOM 2930 N N . ILE B 1 83 ? 6.609 3.775 2.701 1 98.75 83 ILE B N 1
ATOM 2931 C CA . ILE B 1 83 ? 6.988 4.512 3.902 1 98.75 83 ILE B CA 1
ATOM 2932 C C . ILE B 1 83 ? 8.43 4.172 4.285 1 98.75 83 ILE B C 1
ATOM 2934 O O . ILE B 1 83 ? 8.758 3.008 4.516 1 98.75 83 ILE B O 1
ATOM 2938 N N . LEU B 1 84 ? 9.25 5.156 4.379 1 98.06 84 LEU B N 1
ATOM 2939 C CA . LEU B 1 84 ? 10.641 4.945 4.758 1 98.06 84 LEU B CA 1
ATOM 2940 C C . LEU B 1 84 ? 10.758 4.652 6.25 1 98.06 84 LEU B C 1
ATOM 2942 O O . LEU B 1 84 ? 10.062 5.262 7.066 1 98.06 84 LEU B O 1
ATOM 2946 N N . ASN B 1 85 ? 11.625 3.781 6.547 1 97.12 85 ASN B N 1
ATOM 2947 C CA . ASN B 1 85 ? 12.023 3.605 7.941 1 97.12 85 ASN B CA 1
ATOM 2948 C C . ASN B 1 85 ? 12.742 4.84 8.477 1 97.12 85 ASN B C 1
ATOM 2950 O O . ASN B 1 85 ? 13.789 5.23 7.953 1 97.12 85 ASN B O 1
ATOM 2954 N N . PRO B 1 86 ? 12.227 5.438 9.516 1 95.5 86 PRO B N 1
ATOM 2955 C CA . PRO B 1 86 ? 12.844 6.664 10.031 1 95.5 86 PRO B CA 1
ATOM 2956 C C . PRO B 1 86 ? 14.305 6.465 10.43 1 95.5 86 PRO B C 1
ATOM 2958 O O . PRO B 1 86 ? 15.07 7.426 10.469 1 95.5 86 PRO B O 1
ATOM 2961 N N . ARG B 1 87 ? 14.719 5.289 10.664 1 92.81 87 ARG B N 1
ATOM 2962 C CA . ARG B 1 87 ? 16.094 4.996 11.07 1 92.81 87 ARG B CA 1
ATOM 2963 C C . ARG B 1 87 ? 17.031 5.039 9.875 1 92.81 87 ARG B C 1
ATOM 2965 O O . ARG B 1 87 ? 18.25 5.082 10.039 1 92.81 87 ARG B O 1
ATOM 2972 N N . GLU B 1 88 ? 16.453 5.066 8.68 1 90.69 88 GLU B N 1
ATOM 2973 C CA . GLU B 1 88 ? 17.281 4.957 7.477 1 90.69 88 GLU B CA 1
ATOM 2974 C C . GLU B 1 88 ? 17.297 6.27 6.699 1 90.69 88 GLU B C 1
ATOM 2976 O O . GLU B 1 88 ? 17.578 6.281 5.5 1 90.69 88 GLU B O 1
ATOM 2981 N N . VAL B 1 89 ? 17.016 7.387 7.352 1 92.62 89 VAL B N 1
ATOM 2982 C CA . VAL B 1 89 ? 16.859 8.609 6.574 1 92.62 89 VAL B CA 1
ATOM 2983 C C . VAL B 1 89 ? 17.984 9.586 6.914 1 92.62 89 VAL B C 1
ATOM 2985 O O . VAL B 1 89 ? 17.922 10.758 6.535 1 92.62 89 VAL B O 1
ATOM 2988 N N . SER B 1 90 ? 18.984 9.172 7.582 1 91.88 90 SER B N 1
ATOM 2989 C CA . SER B 1 90 ? 20.016 10.055 8.094 1 91.88 90 SER B CA 1
ATOM 2990 C C . SER B 1 90 ? 20.719 10.805 6.969 1 91.88 90 SER B C 1
ATOM 2992 O O . SER B 1 90 ? 21.094 11.969 7.125 1 91.88 90 SER B O 1
ATOM 2994 N N . ASN B 1 91 ? 20.875 10.211 5.812 1 94.38 91 ASN B N 1
ATOM 2995 C CA . ASN B 1 91 ? 21.578 10.852 4.703 1 94.38 91 ASN B CA 1
ATOM 2996 C C . ASN B 1 91 ? 20.609 11.469 3.703 1 94.38 91 ASN B C 1
ATOM 2998 O O . ASN B 1 91 ? 20.938 11.648 2.531 1 94.38 91 ASN B O 1
ATOM 3002 N N . MET B 1 92 ? 19.422 11.766 4.176 1 96.69 92 MET B N 1
ATOM 3003 C CA . MET B 1 92 ? 18.406 12.336 3.305 1 96.69 92 MET B CA 1
ATOM 3004 C C . MET B 1 92 ? 17.859 13.641 3.885 1 96.69 92 MET B C 1
ATOM 3006 O O . MET B 1 92 ? 18.047 13.93 5.066 1 96.69 92 MET B O 1
ATOM 3010 N N . LYS B 1 93 ? 17.312 14.391 2.994 1 97.12 93 LYS B N 1
ATOM 3011 C CA . LYS B 1 93 ? 16.688 15.648 3.387 1 97.12 93 LYS B CA 1
ATOM 3012 C C . LYS B 1 93 ? 15.352 15.852 2.666 1 97.12 93 LYS B C 1
ATOM 3014 O O . LYS B 1 93 ? 15.227 15.531 1.48 1 97.12 93 LYS B O 1
ATOM 3019 N N . PHE B 1 94 ? 14.414 16.312 3.396 1 98.06 94 PHE B N 1
ATOM 3020 C CA . PHE B 1 94 ? 13.109 16.609 2.816 1 98.06 94 PHE B CA 1
ATOM 3021 C C . PHE B 1 94 ? 13.008 18.094 2.445 1 98.06 94 PHE B C 1
ATOM 3023 O O . PHE B 1 94 ? 13.227 18.969 3.287 1 98.06 94 PHE B O 1
ATOM 3030 N N . GLU B 1 95 ? 12.672 18.359 1.236 1 97 95 GLU B N 1
ATOM 3031 C CA . GLU B 1 95 ? 12.438 19.719 0.761 1 97 95 GLU B CA 1
ATOM 3032 C C . GLU B 1 95 ? 10.953 20 0.59 1 97 95 GLU B C 1
ATOM 3034 O O . GLU B 1 95 ? 10.352 19.625 -0.421 1 97 95 GLU B O 1
ATOM 3039 N N . SER B 1 96 ? 10.477 20.75 1.519 1 96.19 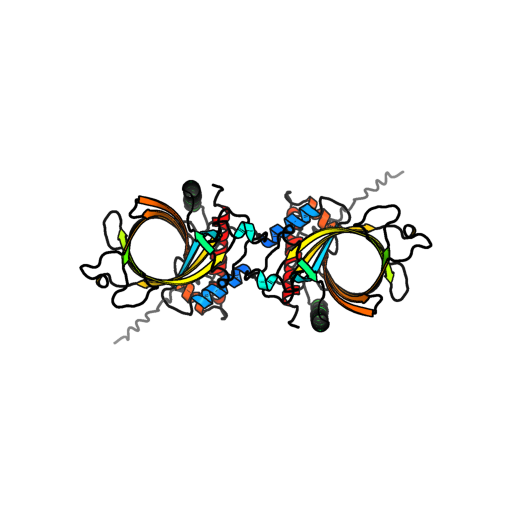96 SER B N 1
ATOM 3040 C CA . SER B 1 96 ? 9.047 21.031 1.597 1 96.19 96 SER B CA 1
ATOM 3041 C C . SER B 1 96 ? 8.68 22.266 0.771 1 96.19 96 SER B C 1
ATOM 3043 O O . SER B 1 96 ? 8.414 23.328 1.324 1 96.19 96 SER B O 1
ATOM 3045 N N . THR B 1 97 ? 8.711 22.203 -0.552 1 94.5 97 THR B N 1
ATOM 3046 C CA . THR B 1 97 ? 8.391 23.328 -1.406 1 94.5 97 THR B CA 1
ATOM 3047 C C . THR B 1 97 ? 7.719 22.859 -2.695 1 94.5 97 THR B C 1
ATOM 3049 O O . THR B 1 97 ? 8.008 21.766 -3.189 1 94.5 97 THR B O 1
ATOM 3052 N N . LEU B 1 98 ? 6.793 23.609 -3.125 1 97.31 98 LEU B N 1
ATOM 3053 C CA . LEU B 1 98 ? 6.18 23.484 -4.445 1 97.31 98 LEU B CA 1
ATOM 3054 C C . LEU B 1 98 ? 6.66 24.609 -5.363 1 97.31 98 LEU B C 1
ATOM 3056 O O . LEU B 1 98 ? 7.086 25.656 -4.895 1 97.31 98 LEU B O 1
ATOM 3060 N N . SER B 1 99 ? 6.594 24.344 -6.676 1 96.88 99 SER B N 1
ATOM 3061 C CA . SER B 1 99 ? 6.773 25.453 -7.602 1 96.88 99 SER B CA 1
ATOM 3062 C C . SER B 1 99 ? 5.582 26.406 -7.562 1 96.88 99 SER B C 1
ATOM 3064 O O . SER B 1 99 ? 4.5 26.031 -7.109 1 96.88 99 SER B O 1
ATOM 3066 N N . ALA B 1 100 ? 5.852 27.625 -8.062 1 96.69 100 ALA B N 1
ATOM 3067 C CA . ALA B 1 100 ? 4.777 28.609 -8.141 1 96.69 100 ALA B CA 1
ATOM 3068 C C . ALA B 1 100 ? 3.623 28.094 -8.992 1 96.69 100 ALA B C 1
ATOM 3070 O O . ALA B 1 100 ? 2.455 28.312 -8.664 1 96.69 100 ALA B O 1
ATOM 3071 N N . ARG B 1 101 ? 3.975 27.422 -10.039 1 97.56 101 ARG B N 1
ATOM 3072 C CA . ARG B 1 101 ? 2.963 26.906 -10.953 1 97.56 101 ARG B CA 1
ATOM 3073 C C . ARG B 1 101 ? 2.123 25.828 -10.273 1 97.56 101 ARG B C 1
ATOM 3075 O O . ARG B 1 101 ? 0.902 25.781 -10.43 1 97.56 101 ARG B O 1
ATOM 3082 N N . GLN B 1 102 ? 2.77 24.922 -9.57 1 98.25 102 GLN B N 1
ATOM 3083 C CA . GLN B 1 102 ? 2.066 23.875 -8.828 1 98.25 102 GLN B CA 1
ATOM 3084 C C . GLN B 1 102 ? 1.124 24.484 -7.793 1 98.25 102 GLN B C 1
ATOM 3086 O O . GLN B 1 102 ? -0.02 24.047 -7.656 1 98.25 102 GLN B O 1
ATOM 3091 N N . HIS B 1 103 ? 1.62 25.453 -7.129 1 98.31 103 HIS B N 1
ATOM 3092 C CA . HIS B 1 103 ? 0.836 26.156 -6.117 1 98.31 103 HIS B CA 1
ATOM 3093 C C . HIS B 1 103 ? -0.397 26.812 -6.727 1 98.31 103 HIS B C 1
ATOM 3095 O O . HIS B 1 103 ? -1.506 26.656 -6.207 1 98.31 103 HIS B O 1
ATOM 3101 N N . GLU B 1 104 ? -0.197 27.469 -7.781 1 98.12 104 GLU B N 1
ATOM 3102 C CA . GLU B 1 104 ? -1.281 28.141 -8.484 1 98.12 104 GLU B CA 1
ATOM 3103 C C . GLU B 1 104 ? -2.332 27.156 -8.969 1 98.12 104 GLU B C 1
ATOM 3105 O O . GLU B 1 104 ? -3.533 27.406 -8.844 1 98.12 104 GLU B O 1
ATOM 3110 N N . HIS B 1 105 ? -1.854 26.078 -9.492 1 98.56 105 HIS B N 1
ATOM 3111 C CA . HIS B 1 105 ? -2.758 25.047 -9.992 1 98.56 105 HIS B CA 1
ATOM 3112 C C . HIS B 1 105 ? -3.643 24.5 -8.867 1 98.56 105 HIS B C 1
ATOM 3114 O O . HIS B 1 105 ? -4.859 24.375 -9.039 1 98.56 105 HIS B O 1
ATOM 3120 N N . LEU B 1 106 ? -3.029 24.203 -7.789 1 98.62 106 LEU B N 1
ATOM 3121 C CA . LEU B 1 106 ? -3.779 23.672 -6.656 1 98.62 106 LEU B CA 1
ATOM 3122 C C . LEU B 1 106 ? -4.762 24.703 -6.121 1 98.62 106 LEU B C 1
ATOM 3124 O O . LEU B 1 106 ? -5.895 24.359 -5.766 1 98.62 106 LEU B O 1
ATOM 3128 N N . ASN B 1 107 ? -4.312 25.906 -6.047 1 98.62 107 ASN B N 1
ATOM 3129 C CA . ASN B 1 107 ? -5.176 27 -5.602 1 98.62 107 ASN B CA 1
ATOM 3130 C C . ASN B 1 107 ? -6.43 27.109 -6.465 1 98.62 107 ASN B C 1
ATOM 3132 O O . ASN B 1 107 ? -7.543 27.203 -5.945 1 98.62 107 ASN B O 1
ATOM 3136 N N . LYS B 1 108 ? -6.199 27.078 -7.746 1 98.5 108 LYS B N 1
ATOM 3137 C CA . LYS B 1 108 ? -7.32 27.141 -8.68 1 98.5 108 LYS B CA 1
ATOM 3138 C C . LYS B 1 108 ? -8.258 25.953 -8.492 1 98.5 108 LYS B C 1
ATOM 3140 O O . LYS B 1 108 ? -9.477 26.125 -8.406 1 98.5 108 LYS B O 1
ATOM 3145 N N . MET B 1 109 ? -7.703 24.766 -8.422 1 98.44 109 MET B N 1
ATOM 3146 C CA . MET B 1 109 ? -8.484 23.531 -8.281 1 98.44 109 MET B CA 1
ATOM 3147 C C . MET B 1 109 ? -9.305 23.562 -6.996 1 98.44 109 MET B C 1
ATOM 3149 O O . MET B 1 109 ? -10.5 23.25 -7.012 1 98.44 109 MET B O 1
ATOM 3153 N N . LEU B 1 110 ? -8.703 23.938 -5.922 1 98.69 110 LEU B N 1
ATOM 3154 C CA . LEU B 1 110 ? -9.375 23.938 -4.621 1 98.69 110 LEU B CA 1
ATOM 3155 C C . LEU B 1 110 ? -10.453 25.016 -4.566 1 98.69 110 LEU B C 1
ATOM 3157 O O . LEU B 1 110 ? -11.531 24.797 -4.004 1 98.69 110 LEU B O 1
ATOM 3161 N N . ASN B 1 111 ? -10.203 26.156 -5.133 1 98.5 111 ASN B N 1
ATOM 3162 C CA . ASN B 1 111 ? -11.219 27.203 -5.191 1 98.5 111 ASN B CA 1
ATOM 3163 C C . ASN B 1 111 ? -12.422 26.781 -6.02 1 98.5 111 ASN B C 1
ATOM 3165 O O . ASN B 1 111 ? -13.562 27.094 -5.68 1 98.5 111 ASN B O 1
ATOM 3169 N N . GLU B 1 112 ? -12.117 26.109 -7.117 1 98.12 112 GLU B N 1
ATOM 3170 C CA . GLU B 1 112 ? -13.211 25.562 -7.918 1 98.12 112 GLU B CA 1
ATOM 3171 C C . GLU B 1 112 ? -14.055 24.578 -7.105 1 98.12 112 GLU B C 1
ATOM 3173 O O . GLU B 1 112 ? -15.281 24.578 -7.203 1 98.12 112 GLU B O 1
ATOM 3178 N N . ARG B 1 113 ? -13.375 23.766 -6.344 1 97.62 113 ARG B N 1
ATOM 3179 C CA . ARG B 1 113 ? -14.078 22.812 -5.492 1 97.62 113 ARG B CA 1
ATOM 3180 C C . ARG B 1 113 ? -14.914 23.531 -4.438 1 97.62 113 ARG B C 1
ATOM 3182 O O . ARG B 1 113 ? -16.016 23.094 -4.109 1 97.62 113 ARG B O 1
ATOM 3189 N N . VAL B 1 114 ? -14.398 24.609 -3.854 1 98.25 114 VAL B N 1
ATOM 3190 C CA . VAL B 1 114 ? -15.141 25.422 -2.891 1 98.25 114 VAL B CA 1
ATOM 3191 C C . VAL B 1 114 ? -16.422 25.938 -3.529 1 98.25 114 VAL B C 1
ATOM 3193 O O . VAL B 1 114 ? -17.5 25.828 -2.938 1 98.25 114 VAL B O 1
ATOM 3196 N N . ALA B 1 115 ? -16.328 26.438 -4.699 1 97.5 115 ALA B N 1
ATOM 3197 C CA . ALA B 1 115 ? -17.484 26.969 -5.41 1 97.5 115 ALA B CA 1
ATOM 3198 C C . ALA B 1 115 ? -18.516 25.875 -5.688 1 97.5 115 ALA B C 1
ATOM 3200 O O . ALA B 1 115 ? -19.719 26.078 -5.512 1 97.5 115 ALA B O 1
ATOM 3201 N N . GLN B 1 116 ? -18.047 24.688 -6.078 1 96.31 116 GLN B N 1
ATOM 3202 C CA . GLN B 1 116 ? -18.906 23.562 -6.395 1 96.31 116 GLN B CA 1
ATOM 3203 C C . GLN B 1 116 ? -19.672 23.094 -5.164 1 96.31 116 GLN B C 1
ATOM 3205 O O . GLN B 1 116 ? -20.859 22.766 -5.246 1 96.31 116 GLN B O 1
ATOM 3210 N N . THR B 1 117 ? -18.984 23.031 -4.082 1 97 117 THR B N 1
ATOM 3211 C CA . THR B 1 117 ? -19.562 22.438 -2.887 1 97 117 THR B CA 1
ATOM 3212 C C . THR B 1 117 ? -20.375 23.453 -2.109 1 97 117 THR B C 1
ATOM 3214 O O . THR B 1 117 ? -21.062 23.109 -1.144 1 97 117 THR B O 1
ATOM 3217 N N . ALA B 1 118 ? -20.344 24.766 -2.494 1 95.12 118 ALA B N 1
ATOM 3218 C CA . ALA B 1 118 ? -21.109 25.812 -1.846 1 95.12 118 ALA B CA 1
ATOM 3219 C C . ALA B 1 118 ? -22.547 25.859 -2.361 1 95.12 118 ALA B C 1
ATOM 3221 O O . ALA B 1 118 ? -23.406 26.5 -1.768 1 95.12 118 ALA B O 1
ATOM 3222 N N . ALA B 1 119 ? -22.781 25.125 -3.361 1 93.94 119 ALA B N 1
ATOM 3223 C CA . ALA B 1 119 ? -24.125 25.109 -3.941 1 93.94 119 ALA B CA 1
ATOM 3224 C C . ALA B 1 119 ? -25.141 24.547 -2.955 1 93.94 119 ALA B C 1
ATOM 3226 O O . ALA B 1 119 ? -24.875 23.562 -2.264 1 93.94 119 ALA B O 1
ATOM 3227 N N . PRO B 1 120 ? -26.297 25.125 -2.916 1 91.81 120 PRO B N 1
ATOM 3228 C CA . PRO B 1 120 ? -27.344 24.641 -1.997 1 91.81 120 PRO B CA 1
ATOM 3229 C C . PRO B 1 120 ? -27.75 23.203 -2.271 1 91.81 120 PRO B C 1
ATOM 3231 O O . PRO B 1 120 ? -28.188 22.5 -1.359 1 91.81 120 PRO B O 1
ATOM 3234 N N . SER B 1 121 ? -27.578 22.797 -3.438 1 91.94 121 SER B N 1
ATOM 3235 C CA . SER B 1 121 ? -27.984 21.453 -3.842 1 91.94 121 SER B CA 1
ATOM 3236 C C . SER B 1 121 ? -26.938 20.406 -3.432 1 91.94 121 SER B C 1
ATOM 3238 O O . SER B 1 121 ? -27.203 19.203 -3.49 1 91.94 121 SER B O 1
ATOM 3240 N N . PHE B 1 122 ? -25.812 20.953 -2.951 1 90 122 PHE B N 1
ATOM 3241 C CA . PHE B 1 122 ? -24.766 20.016 -2.578 1 90 122 PHE B CA 1
ATOM 3242 C C . PHE B 1 122 ? -25.094 19.312 -1.268 1 90 122 PHE B C 1
ATOM 3244 O O . PHE B 1 122 ? -25.312 19.969 -0.246 1 90 122 PHE B O 1
ATOM 3251 N N . GLN B 1 123 ? -25.172 18 -1.153 1 90.44 123 GLN B N 1
ATOM 3252 C CA . GLN B 1 123 ? -25.703 17.234 -0.035 1 90.44 123 GLN B CA 1
ATOM 3253 C C . GLN B 1 123 ? -24.594 16.625 0.801 1 90.44 123 GLN B C 1
ATOM 3255 O O . GLN B 1 123 ? -24.859 15.875 1.751 1 90.44 123 GLN B O 1
ATOM 3260 N N . HIS B 1 124 ? -23.359 16.938 0.51 1 93.38 124 HIS B N 1
ATOM 3261 C CA . HIS B 1 124 ? -22.219 16.375 1.23 1 93.38 124 HIS B CA 1
ATOM 3262 C C . HIS B 1 124 ? -21.469 17.438 2.006 1 93.38 124 HIS B C 1
ATOM 3264 O O . HIS B 1 124 ? -21.953 18.562 2.172 1 93.38 124 HIS B O 1
ATOM 3270 N N . ALA B 1 125 ? -20.344 17.047 2.639 1 94.62 125 ALA B N 1
ATOM 3271 C CA . ALA B 1 125 ? -19.562 18 3.416 1 94.62 125 ALA B CA 1
ATOM 3272 C C . ALA B 1 125 ? -18.922 19.047 2.514 1 94.62 125 ALA B C 1
ATOM 3274 O O . ALA B 1 125 ? -18.172 18.719 1.589 1 94.62 125 ALA B O 1
ATOM 3275 N N . PRO B 1 126 ? -19.219 20.281 2.74 1 96.25 126 PRO B N 1
ATOM 3276 C CA . PRO B 1 126 ? -18.656 21.328 1.886 1 96.25 126 PRO B CA 1
ATOM 3277 C C . PRO B 1 126 ? -17.188 21.625 2.199 1 96.25 126 PRO B C 1
ATOM 3279 O O . PRO B 1 126 ? -16.703 21.281 3.283 1 96.25 126 PRO B O 1
ATOM 3282 N N . LEU B 1 127 ? -16.5 22.156 1.226 1 97.81 127 LEU B N 1
ATOM 3283 C CA . LEU B 1 127 ? -15.156 22.719 1.4 1 97.81 127 LEU B CA 1
ATOM 3284 C C . LEU B 1 127 ? -15.211 24.219 1.605 1 97.81 127 LEU B C 1
ATOM 3286 O O . LEU B 1 127 ? -15.75 24.953 0.765 1 97.81 127 LEU B O 1
ATOM 3290 N N . SER B 1 128 ? -14.688 24.688 2.719 1 98 128 SER B N 1
ATOM 3291 C CA . SER B 1 128 ? -14.641 26.125 3.004 1 98 128 SER B CA 1
ATOM 3292 C C . SER B 1 128 ? -13.258 26.703 2.705 1 98 128 SER B C 1
ATOM 3294 O O . SER B 1 128 ? -12.281 25.969 2.6 1 98 128 SER B O 1
ATOM 3296 N N . ALA B 1 129 ? -13.188 28.016 2.51 1 98.38 129 ALA B N 1
ATOM 3297 C CA . ALA B 1 129 ? -11.914 28.688 2.244 1 98.38 129 ALA B CA 1
ATOM 3298 C C . ALA B 1 129 ? -11.781 29.969 3.064 1 98.38 129 ALA B C 1
ATOM 3300 O O . ALA B 1 129 ? -12.758 30.703 3.248 1 98.38 129 ALA B O 1
ATOM 3301 N N . ARG B 1 130 ? -10.633 30.188 3.555 1 97.62 130 ARG B N 1
ATOM 3302 C CA . ARG B 1 130 ? -10.297 31.438 4.234 1 97.62 130 ARG B CA 1
ATOM 3303 C C . ARG B 1 130 ? -8.883 31.891 3.889 1 97.62 130 ARG B C 1
ATOM 3305 O O . ARG B 1 130 ? -7.988 31.062 3.727 1 97.62 130 ARG B O 1
ATOM 3312 N N . HIS B 1 131 ? -8.734 33.188 3.771 1 97.69 131 HIS B N 1
ATOM 3313 C CA . HIS B 1 131 ? -7.449 33.781 3.459 1 97.69 131 HIS B CA 1
ATOM 3314 C C . HIS B 1 131 ? -6.82 34.406 4.699 1 97.69 131 HIS B C 1
ATOM 3316 O O . HIS B 1 131 ? -7.438 35.25 5.355 1 97.69 131 HIS B O 1
ATOM 3322 N N . LEU B 1 132 ? -5.613 33.969 5.016 1 96.44 132 LEU B N 1
ATOM 3323 C CA . LEU B 1 132 ? -4.914 34.438 6.211 1 96.44 132 LEU B CA 1
ATOM 3324 C C . LEU B 1 132 ? -3.537 35 5.855 1 96.44 132 LEU B C 1
ATOM 3326 O O . LEU B 1 132 ? -2.803 34.375 5.074 1 96.44 132 LEU B O 1
ATOM 3330 N N . GLN B 1 133 ? -3.189 36.219 6.363 1 97.81 133 GLN B N 1
ATOM 3331 C CA . GLN B 1 133 ? -1.85 36.781 6.27 1 97.81 133 GLN B CA 1
ATOM 3332 C C . GLN B 1 133 ? -1.245 37 7.656 1 97.81 133 GLN B C 1
ATOM 3334 O O . GLN B 1 133 ? -1.798 37.75 8.477 1 97.81 133 GLN B O 1
ATOM 3339 N N . THR B 1 134 ? -0.129 36.344 7.824 1 98 134 THR B N 1
ATOM 3340 C CA . THR B 1 134 ? 0.443 36.406 9.164 1 98 134 THR B CA 1
ATOM 3341 C C . THR B 1 134 ? 1.945 36.656 9.102 1 98 134 THR B C 1
ATOM 3343 O O . THR B 1 134 ? 2.59 36.375 8.094 1 98 134 THR B O 1
ATOM 3346 N N . LEU B 1 135 ? 2.42 37.25 10.133 1 97.56 135 LEU B N 1
ATOM 3347 C CA . LEU B 1 135 ? 3.848 37.375 10.406 1 97.56 135 LEU B CA 1
ATOM 3348 C C . LEU B 1 135 ? 4.254 36.5 11.586 1 97.56 135 LEU B C 1
ATOM 3350 O O . LEU B 1 135 ? 3.754 36.656 12.695 1 97.56 135 LEU B O 1
ATOM 3354 N N . ASP B 1 136 ? 5.086 35.531 11.305 1 97.06 136 ASP B N 1
ATOM 3355 C CA . ASP B 1 136 ? 5.613 34.656 12.352 1 97.06 136 ASP B CA 1
ATOM 3356 C C . ASP B 1 136 ? 7.023 35.094 12.758 1 97.06 136 ASP B C 1
ATOM 3358 O O . ASP B 1 136 ? 7.898 35.25 11.906 1 97.06 136 ASP B O 1
ATOM 3362 N N . GLU B 1 137 ? 7.203 35.25 14.031 1 95.62 137 GLU B N 1
ATOM 3363 C CA . GLU B 1 137 ? 8.516 35.531 14.609 1 95.62 137 GLU B CA 1
ATOM 3364 C C . GLU B 1 137 ? 8.961 34.406 15.539 1 95.62 137 GLU B C 1
ATOM 3366 O O . GLU B 1 137 ? 8.164 33.906 16.359 1 95.62 137 GLU B O 1
ATOM 3371 N N . PHE B 1 138 ? 10.156 34 15.414 1 94.44 138 PHE B N 1
ATOM 3372 C CA . PHE B 1 138 ? 10.656 32.875 16.172 1 94.44 138 PHE B CA 1
ATOM 3373 C C . PHE B 1 138 ? 11.719 33.312 17.172 1 94.44 138 PHE B C 1
ATOM 3375 O O . PHE B 1 138 ? 12.625 34.062 16.828 1 94.44 138 PHE B O 1
ATOM 3382 N N . PHE B 1 139 ? 11.555 32.812 18.422 1 91.94 139 PHE B N 1
ATOM 3383 C CA . PHE B 1 139 ? 12.461 33.125 19.516 1 91.94 139 PHE B CA 1
ATOM 3384 C C . PHE B 1 139 ? 12.992 31.875 20.172 1 91.94 139 PHE B C 1
ATOM 3386 O O . PHE B 1 139 ? 12.383 30.797 20.078 1 91.94 139 PHE B O 1
ATOM 3393 N N . SER B 1 140 ? 14.164 31.969 20.766 1 88.5 140 SER B N 1
ATOM 3394 C CA . SER B 1 140 ? 14.594 30.922 21.688 1 88.5 140 SER B CA 1
ATOM 3395 C C . SER B 1 140 ? 13.711 30.875 22.938 1 88.5 140 SER B C 1
ATOM 3397 O O . SER B 1 140 ? 13.227 31.906 23.391 1 88.5 140 SER B O 1
ATOM 3399 N N . ILE B 1 141 ? 13.523 29.688 23.453 1 87.25 141 ILE B N 1
ATOM 3400 C CA . ILE B 1 141 ? 12.742 29.578 24.688 1 87.25 141 ILE B CA 1
ATOM 3401 C C . ILE B 1 141 ? 13.562 30.062 25.875 1 87.25 141 ILE B C 1
ATOM 3403 O O . ILE B 1 141 ? 14.641 29.531 26.141 1 87.25 141 ILE B O 1
ATOM 3407 N N . PRO B 1 142 ? 13 30.938 26.516 1 81.88 142 PRO B N 1
ATOM 3408 C CA . PRO B 1 142 ? 13.773 31.453 27.641 1 81.88 142 PRO B CA 1
ATOM 3409 C C . PRO B 1 142 ? 14.031 30.406 28.719 1 81.88 142 PRO B C 1
ATOM 3411 O O . PRO B 1 142 ? 13.164 29.562 28.984 1 81.88 142 PRO B O 1
ATOM 3414 N N . ASN B 1 143 ? 15.195 30.484 29.312 1 76.5 143 ASN B N 1
ATOM 3415 C CA . ASN B 1 143 ? 15.594 29.719 30.484 1 76.5 143 ASN B CA 1
ATOM 3416 C C . ASN B 1 143 ? 15.547 28.219 30.219 1 76.5 143 ASN B C 1
ATOM 3418 O O . ASN B 1 143 ? 15.242 27.422 31.125 1 76.5 143 ASN B O 1
ATOM 3422 N N . THR B 1 144 ? 15.383 27.828 29.016 1 73.62 144 THR B N 1
ATOM 3423 C CA . THR B 1 144 ? 15.438 26.406 28.719 1 73.62 144 THR B CA 1
ATOM 3424 C C . THR B 1 144 ? 16.625 26.078 27.812 1 73.62 144 THR B C 1
ATOM 3426 O O . THR B 1 144 ? 17.094 26.953 27.078 1 73.62 144 THR B O 1
ATOM 3429 N N . GLN B 1 145 ? 17.297 25.062 28.141 1 68.06 145 GLN B N 1
ATOM 3430 C CA . GLN B 1 145 ? 18.312 24.531 27.234 1 68.06 145 GLN B CA 1
ATOM 3431 C C . GLN B 1 145 ? 17.703 23.594 26.219 1 68.06 145 GLN B C 1
ATOM 3433 O O . GLN B 1 145 ? 18.375 22.672 25.719 1 68.06 145 GLN B O 1
ATOM 3438 N N . ASP B 1 146 ? 16.453 23.844 25.969 1 70 146 ASP B N 1
ATOM 3439 C CA . ASP B 1 146 ? 15.773 22.953 25.031 1 70 146 ASP B CA 1
ATOM 3440 C C . ASP B 1 146 ? 16.125 23.328 23.594 1 70 146 ASP B C 1
ATOM 3442 O O . ASP B 1 146 ? 15.586 24.297 23.047 1 70 146 ASP B O 1
ATOM 3446 N N . PRO B 1 147 ? 17 22.641 23.016 1 68.62 147 PRO B N 1
ATOM 3447 C CA . PRO B 1 147 ? 17.406 22.984 21.656 1 68.62 147 PRO B CA 1
ATOM 3448 C C . PRO B 1 147 ? 16.344 22.656 20.609 1 68.62 147 PRO B C 1
ATOM 3450 O O . PRO B 1 147 ? 16.375 23.188 19.5 1 68.62 147 PRO B O 1
ATOM 3453 N N . GLU B 1 148 ? 15.375 22.016 21.016 1 73.44 148 GLU B N 1
ATOM 3454 C CA . GLU B 1 148 ? 14.438 21.516 20.016 1 73.44 148 GLU B CA 1
ATOM 3455 C C . GLU B 1 148 ? 13.18 22.375 19.969 1 73.44 148 GLU B C 1
ATOM 3457 O O . GLU B 1 148 ? 12.469 22.391 18.953 1 73.44 148 GLU B O 1
ATOM 3462 N N . GLY B 1 149 ? 13.039 23.078 20.953 1 82.69 149 GLY B N 1
ATOM 3463 C CA . GLY B 1 149 ? 11.828 23.891 21.016 1 82.69 149 GLY B CA 1
ATOM 3464 C C . GLY B 1 149 ? 12.023 25.281 20.469 1 82.69 149 GLY B C 1
ATOM 3465 O O . GLY B 1 149 ? 13.125 25.844 20.531 1 82.69 149 GLY B O 1
ATOM 3466 N N . LYS B 1 150 ? 10.906 25.734 19.766 1 88.19 150 LYS B N 1
ATOM 3467 C CA . LYS B 1 150 ? 10.914 27.109 19.266 1 88.19 150 LYS B CA 1
ATOM 3468 C C . LYS B 1 150 ? 9.648 27.844 19.703 1 88.19 150 LYS B C 1
ATOM 3470 O O . LYS B 1 150 ? 8.547 27.297 19.641 1 88.19 150 LYS B O 1
ATOM 3475 N N . LEU B 1 151 ? 9.977 29.031 20.266 1 94.25 151 LEU B N 1
ATOM 3476 C CA . LEU B 1 151 ? 8.867 29.922 20.609 1 94.25 151 LEU B CA 1
ATOM 3477 C C . LEU B 1 151 ? 8.445 30.75 19.391 1 94.25 151 LEU B C 1
ATOM 3479 O O . LEU B 1 151 ? 9.266 31.422 18.781 1 94.25 151 LEU B O 1
ATOM 3483 N N . ARG B 1 152 ? 7.18 30.625 18.984 1 96.06 152 ARG B N 1
ATOM 3484 C CA . ARG B 1 152 ? 6.656 31.344 17.828 1 96.06 152 ARG B CA 1
ATOM 3485 C C . ARG B 1 152 ? 5.598 32.375 18.234 1 96.06 152 ARG B C 1
ATOM 3487 O O . ARG B 1 152 ? 4.684 32.031 19 1 96.06 152 ARG B O 1
ATOM 3494 N N . VAL B 1 153 ? 5.793 33.531 17.812 1 96.94 153 VAL B N 1
ATOM 3495 C CA . VAL B 1 153 ? 4.785 34.562 17.953 1 96.94 153 VAL B CA 1
ATOM 3496 C C . VAL B 1 153 ? 4.172 34.875 16.594 1 96.94 153 VAL B C 1
ATOM 3498 O O . VAL B 1 153 ? 4.883 35.281 15.664 1 96.94 153 VAL B O 1
ATOM 3501 N N . SER B 1 154 ? 2.891 34.688 16.469 1 97.56 154 SER B N 1
ATOM 3502 C CA . SER B 1 154 ? 2.186 34.969 15.227 1 97.56 154 SER B CA 1
ATOM 3503 C C . SER B 1 154 ? 1.29 36.188 15.352 1 97.56 154 SER B C 1
ATOM 3505 O O . SER B 1 154 ? 0.493 36.312 16.281 1 97.56 154 SER B O 1
ATOM 3507 N N . ARG B 1 155 ? 1.442 37.094 14.391 1 97.62 155 ARG B N 1
ATOM 3508 C CA . ARG B 1 155 ? 0.644 38.312 14.344 1 97.62 155 ARG B CA 1
ATOM 3509 C C . ARG B 1 155 ? -0.03 38.469 12.984 1 97.62 155 ARG B C 1
ATOM 3511 O O . ARG B 1 155 ? 0.446 37.938 11.984 1 97.62 155 ARG B O 1
ATOM 3518 N N . ASP B 1 156 ? -1.137 39.156 13.023 1 97.38 156 ASP B N 1
ATOM 3519 C CA . ASP B 1 156 ? -1.737 39.562 11.75 1 97.38 156 ASP B CA 1
ATOM 3520 C C . ASP B 1 156 ? -0.807 40.469 10.969 1 97.38 156 ASP B C 1
ATOM 3522 O O . ASP B 1 156 ? -0.32 41.469 11.508 1 97.38 156 ASP B O 1
ATOM 3526 N N . ALA B 1 157 ? -0.609 40.156 9.781 1 94.75 157 ALA B N 1
ATOM 3527 C CA . ALA B 1 157 ? 0.384 40.875 9 1 94.75 157 ALA B CA 1
ATOM 3528 C C . ALA B 1 157 ? -0.089 42.312 8.711 1 94.75 157 ALA B C 1
ATOM 3530 O O . ALA B 1 157 ? 0.726 43.219 8.578 1 94.75 157 ALA B O 1
ATOM 3531 N N . LYS B 1 158 ? -1.35 42.531 8.648 1 93.81 158 LYS B N 1
ATOM 3532 C CA . LYS B 1 158 ? -1.911 43.844 8.297 1 93.81 158 LYS B CA 1
ATOM 3533 C C . LYS B 1 158 ? -2.078 44.719 9.539 1 93.81 158 LYS B C 1
ATOM 3535 O O . LYS B 1 158 ? -1.702 45.875 9.523 1 93.81 158 LYS B O 1
ATOM 3540 N N . THR B 1 159 ? -2.564 44.156 10.594 1 96.12 159 THR B N 1
ATOM 3541 C CA . THR B 1 159 ? -2.951 44.938 11.75 1 96.12 159 THR B CA 1
ATOM 3542 C C . THR B 1 159 ? -1.878 44.875 12.836 1 96.12 159 THR B C 1
ATOM 3544 O O . THR B 1 159 ? -1.85 45.719 13.734 1 96.12 159 THR B O 1
ATOM 3547 N N . GLY B 1 160 ? -1.099 43.781 12.766 1 94.69 160 GLY B N 1
ATOM 3548 C CA . GLY B 1 160 ? -0.095 43.594 13.797 1 94.69 160 GLY B CA 1
ATOM 3549 C C . GLY B 1 160 ? -0.657 42.969 15.062 1 94.69 160 GLY B C 1
ATOM 3550 O O . GLY B 1 160 ? 0.083 42.719 16.016 1 94.69 160 GLY B O 1
ATOM 3551 N N . GLN B 1 161 ? -1.896 42.719 14.984 1 96.75 161 GLN B N 1
ATOM 3552 C CA . GLN B 1 161 ? -2.543 42.125 16.156 1 96.75 161 GLN B CA 1
ATOM 3553 C C . GLN B 1 161 ? -2.01 40.719 16.438 1 96.75 161 GLN B C 1
ATOM 3555 O O . GLN B 1 161 ? -1.798 39.938 15.516 1 96.75 161 GLN B O 1
ATOM 3560 N N . LEU B 1 162 ? -1.835 40.438 17.766 1 96.62 162 LEU B N 1
ATOM 3561 C CA . LEU B 1 162 ? -1.359 39.125 18.188 1 96.62 162 LEU B CA 1
ATOM 3562 C C . LEU B 1 162 ? -2.396 38.031 17.906 1 96.62 162 LEU B C 1
ATOM 3564 O O . LEU B 1 162 ? -3.57 38.188 18.25 1 96.62 162 LEU B O 1
ATOM 3568 N N . ILE B 1 163 ? -2 37.031 17.219 1 96.31 163 ILE B N 1
ATOM 3569 C CA . ILE B 1 163 ? -2.877 35.906 16.969 1 96.31 163 ILE B CA 1
ATOM 3570 C C . ILE B 1 163 ? -2.641 34.812 18.016 1 96.31 163 ILE B C 1
ATOM 3572 O O . ILE B 1 163 ? -3.58 34.375 18.688 1 96.31 163 ILE B O 1
ATOM 3576 N N . GLU B 1 164 ? -1.398 34.406 18.141 1 95.62 164 GLU B N 1
ATOM 3577 C CA . GLU B 1 164 ? -1.067 33.375 19.141 1 95.62 164 GLU B CA 1
ATOM 3578 C C . GLU B 1 164 ? 0.43 33.344 19.438 1 95.62 164 GLU B C 1
ATOM 3580 O O . GLU B 1 164 ? 1.229 33.875 18.656 1 95.62 164 GLU B O 1
ATOM 3585 N N . CYS B 1 165 ? 0.768 32.875 20.578 1 96.25 165 CYS B N 1
ATOM 3586 C CA . CYS B 1 165 ? 2.119 32.531 21 1 96.25 165 CYS B CA 1
ATOM 3587 C C . CYS B 1 165 ? 2.211 31.062 21.406 1 96.25 165 CYS B C 1
ATOM 3589 O O . CYS B 1 165 ? 1.416 30.578 22.203 1 96.25 165 CYS B O 1
ATOM 3591 N N . LEU B 1 166 ? 3.1 30.328 20.75 1 95.75 166 LEU B N 1
ATOM 3592 C CA . LEU B 1 166 ? 3.148 28.922 21.078 1 95.75 166 LEU B CA 1
ATOM 3593 C C . LEU B 1 166 ? 4.578 28.391 21.016 1 95.75 166 LEU B C 1
ATOM 3595 O O . LEU B 1 166 ? 5.426 28.984 20.344 1 95.75 166 LEU B O 1
ATOM 3599 N N . ILE B 1 167 ? 4.844 27.453 21.812 1 93.88 167 ILE B N 1
ATOM 3600 C CA . ILE B 1 167 ? 6.066 26.656 21.719 1 93.88 167 ILE B CA 1
ATOM 3601 C C . ILE B 1 167 ? 5.793 25.375 20.938 1 93.88 167 ILE B C 1
ATOM 3603 O O . ILE B 1 167 ? 4.922 24.594 21.312 1 93.88 167 ILE B O 1
ATOM 3607 N N . LYS B 1 168 ? 6.473 25.219 19.828 1 93.94 168 LYS B N 1
ATOM 3608 C CA . LYS B 1 168 ? 6.336 24.031 18.984 1 93.94 168 LYS B CA 1
ATOM 3609 C C . LYS B 1 168 ? 7.547 23.109 19.141 1 93.94 168 LYS B C 1
ATOM 3611 O O . LYS B 1 168 ? 8.688 23.578 19.125 1 93.94 168 LYS B O 1
ATOM 3616 N N . ARG B 1 169 ? 7.277 21.859 19.375 1 92.62 169 ARG B N 1
ATOM 3617 C CA . ARG B 1 169 ? 8.328 20.859 19.453 1 92.62 169 ARG B CA 1
ATOM 3618 C C . ARG B 1 169 ? 8.039 19.688 18.5 1 92.62 169 ARG B C 1
ATOM 3620 O O . ARG B 1 169 ? 6.941 19.125 18.531 1 92.62 169 ARG B O 1
ATOM 3627 N N . ARG B 1 170 ? 9.039 19.391 17.703 1 93.88 170 ARG B N 1
ATOM 3628 C CA . ARG B 1 170 ? 8.906 18.25 16.812 1 93.88 170 ARG B CA 1
ATOM 3629 C C . ARG B 1 170 ? 9.125 16.938 17.562 1 93.88 170 ARG B C 1
ATOM 3631 O O . ARG B 1 170 ? 10.148 16.766 18.234 1 93.88 170 ARG B O 1
ATOM 3638 N N . LEU B 1 171 ? 8.195 16.031 17.438 1 95.06 171 LEU B N 1
ATOM 3639 C CA . LEU B 1 171 ? 8.32 14.742 18.109 1 95.06 171 LEU B CA 1
ATOM 3640 C C . LEU B 1 171 ? 8.859 13.68 17.156 1 95.06 171 LEU B C 1
ATOM 3642 O O . LEU B 1 171 ? 9.578 12.773 17.562 1 95.06 171 LEU B O 1
ATOM 3646 N N . GLY B 1 172 ? 8.422 13.75 15.883 1 96.25 172 GLY B N 1
ATOM 3647 C CA . GLY B 1 172 ? 8.891 12.773 14.914 1 96.25 172 GLY B CA 1
ATOM 3648 C C . GLY B 1 172 ? 8.359 13.016 13.516 1 96.25 172 GLY B C 1
ATOM 3649 O O . GLY B 1 172 ? 7.387 13.758 13.336 1 96.25 172 GLY B O 1
ATOM 3650 N N . ASP B 1 173 ? 9.062 12.383 12.562 1 97.94 173 ASP B N 1
ATOM 3651 C CA . ASP B 1 173 ? 8.68 12.469 11.156 1 97.94 173 ASP B CA 1
ATOM 3652 C C . ASP B 1 173 ? 8.602 11.086 10.516 1 97.94 173 ASP B C 1
ATOM 3654 O O . ASP B 1 173 ? 9.398 10.203 10.844 1 97.94 173 ASP B O 1
ATOM 3658 N N . LEU B 1 174 ? 7.652 10.938 9.711 1 98.44 174 LEU B N 1
ATOM 3659 C CA . LEU B 1 174 ? 7.512 9.781 8.828 1 98.44 174 LEU B CA 1
ATOM 3660 C C . LEU B 1 174 ? 7.465 10.219 7.367 1 98.44 174 LEU B C 1
ATOM 3662 O O . LEU B 1 174 ? 6.703 11.117 7.008 1 98.44 174 LEU B O 1
ATOM 3666 N N . HIS B 1 175 ? 8.273 9.594 6.5 1 98.62 175 HIS B N 1
ATOM 3667 C CA . HIS B 1 175 ? 8.367 10.016 5.109 1 98.62 175 HIS B CA 1
ATOM 3668 C C . HIS B 1 175 ? 7.723 8.992 4.18 1 98.62 175 HIS B C 1
ATOM 3670 O O . HIS B 1 175 ? 8.016 7.797 4.273 1 98.62 175 HIS B O 1
ATOM 3676 N N . VAL B 1 176 ? 6.867 9.469 3.354 1 98.75 176 VAL B N 1
ATOM 3677 C CA . VAL B 1 176 ? 6.227 8.664 2.322 1 98.75 176 VAL B CA 1
ATOM 3678 C C . VAL B 1 176 ? 6.785 9.031 0.951 1 98.75 176 VAL B C 1
ATOM 3680 O O . VAL B 1 176 ? 6.715 10.195 0.542 1 98.75 176 VAL B O 1
ATOM 3683 N N . LEU B 1 177 ? 7.344 8.07 0.273 1 98.5 177 LEU B N 1
ATOM 3684 C CA . LEU B 1 177 ? 7.848 8.273 -1.081 1 98.5 177 LEU B CA 1
ATOM 3685 C C . LEU B 1 177 ? 6.809 7.848 -2.115 1 98.5 177 LEU B C 1
ATOM 3687 O O . LEU B 1 177 ? 6.121 6.84 -1.936 1 98.5 177 LEU B O 1
ATOM 3691 N N . CYS B 1 178 ? 6.695 8.664 -3.107 1 98.38 178 CYS B N 1
ATOM 3692 C CA . CYS B 1 178 ? 5.723 8.414 -4.168 1 98.38 178 CYS B CA 1
ATOM 3693 C C . CYS B 1 178 ? 6.395 8.438 -5.539 1 98.38 178 CYS B C 1
ATOM 3695 O O . CYS B 1 178 ? 6.348 9.445 -6.242 1 98.38 178 CYS B O 1
ATOM 3697 N N . PRO B 1 179 ? 6.863 7.312 -6.016 1 97.62 179 PRO B N 1
ATOM 3698 C CA . PRO B 1 179 ? 7.633 7.289 -7.258 1 97.62 179 PRO B CA 1
ATOM 3699 C C . PRO B 1 179 ? 6.809 7.711 -8.477 1 97.62 179 PRO B C 1
ATOM 3701 O O . PRO B 1 179 ? 7.367 8.148 -9.484 1 97.62 179 PRO B O 1
ATOM 3704 N N . LYS B 1 180 ? 5.492 7.703 -8.391 1 97.38 180 LYS B N 1
ATOM 3705 C CA . LYS B 1 180 ? 4.648 7.988 -9.547 1 97.38 180 LYS B CA 1
ATOM 3706 C C . LYS B 1 180 ? 4.105 9.414 -9.492 1 97.38 180 LYS B C 1
ATOM 3708 O O . LYS B 1 180 ? 3.328 9.82 -10.359 1 97.38 180 LYS B O 1
ATOM 3713 N N . ARG B 1 181 ? 4.445 10.109 -8.469 1 98 181 ARG B N 1
ATOM 3714 C CA . ARG B 1 181 ? 3.953 11.469 -8.266 1 98 181 ARG B CA 1
ATOM 3715 C C . ARG B 1 181 ? 5.094 12.477 -8.336 1 98 181 ARG B C 1
ATOM 3717 O O . ARG B 1 181 ? 6.266 12.109 -8.242 1 98 181 ARG B O 1
ATOM 3724 N N . GLU B 1 182 ? 4.766 13.727 -8.484 1 97.69 182 GLU B N 1
ATOM 3725 C CA . GLU B 1 182 ? 5.762 14.797 -8.539 1 97.69 182 GLU B CA 1
ATOM 3726 C C . GLU B 1 182 ? 6.289 15.133 -7.148 1 97.69 182 GLU B C 1
ATOM 3728 O O . GLU B 1 182 ? 7.363 15.719 -7.012 1 97.69 182 GLU B O 1
ATOM 3733 N N . VAL B 1 183 ? 5.52 14.703 -6.133 1 98.31 183 VAL B N 1
ATOM 3734 C CA . VAL B 1 183 ? 5.91 15.047 -4.77 1 98.31 183 VAL B CA 1
ATOM 3735 C C . VAL B 1 183 ? 5.824 13.82 -3.873 1 98.31 183 VAL B C 1
ATOM 3737 O O . VAL B 1 183 ? 5.098 12.867 -4.18 1 98.31 183 VAL B O 1
ATOM 3740 N N . ASP B 1 184 ? 6.574 13.82 -2.854 1 98.62 184 ASP B N 1
ATOM 3741 C CA . ASP B 1 184 ? 6.449 12.977 -1.666 1 98.62 184 ASP B CA 1
ATOM 3742 C C . ASP B 1 184 ? 5.758 13.727 -0.531 1 98.62 184 ASP B C 1
ATOM 3744 O O . ASP B 1 184 ? 5.375 14.891 -0.69 1 98.62 184 ASP B O 1
ATOM 3748 N N . TRP B 1 185 ? 5.492 13.07 0.535 1 98.25 185 TRP B N 1
ATOM 3749 C CA . TRP B 1 185 ? 4.969 13.828 1.667 1 98.25 185 TRP B CA 1
ATOM 3750 C C . TRP B 1 185 ? 5.555 13.32 2.98 1 98.25 185 TRP B C 1
ATOM 3752 O O . TRP B 1 185 ? 5.988 12.172 3.07 1 98.25 185 TRP B O 1
ATOM 3762 N N . ARG B 1 186 ? 5.723 14.25 3.908 1 98.75 186 ARG B N 1
ATOM 3763 C CA . ARG B 1 186 ? 6.23 14.008 5.254 1 98.75 186 ARG B CA 1
ATOM 3764 C C . ARG B 1 186 ? 5.137 14.219 6.297 1 98.75 186 ARG B C 1
ATOM 3766 O O . ARG B 1 186 ? 4.496 15.273 6.328 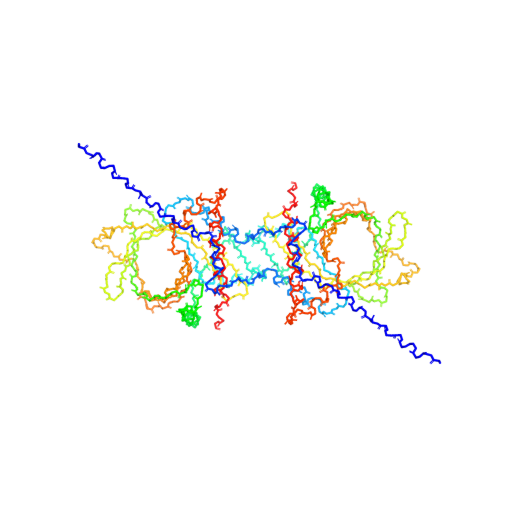1 98.75 186 ARG B O 1
ATOM 3773 N N . ILE B 1 187 ? 4.938 13.188 7.086 1 98.81 187 ILE B N 1
ATOM 3774 C CA . ILE B 1 187 ? 4.023 13.312 8.219 1 98.81 187 ILE B CA 1
ATOM 3775 C C . ILE B 1 187 ? 4.809 13.68 9.477 1 98.81 187 ILE B C 1
ATOM 3777 O O . ILE B 1 187 ? 5.77 13 9.836 1 98.81 187 ILE B O 1
ATOM 3781 N N . SER B 1 188 ? 4.391 14.773 10.109 1 98.31 188 SER B N 1
ATOM 3782 C CA . SER B 1 188 ? 5.055 15.227 11.328 1 98.31 188 SER B CA 1
ATOM 3783 C C . SER B 1 188 ? 4.086 15.258 12.508 1 98.31 188 SER B C 1
ATOM 3785 O O . SER B 1 188 ? 2.924 15.633 12.352 1 98.31 188 SER B O 1
ATOM 3787 N N . VAL B 1 189 ? 4.578 14.773 13.57 1 97.5 189 VAL B N 1
ATOM 3788 C CA . VAL B 1 189 ? 3.881 14.922 14.844 1 97.5 189 VAL B CA 1
ATOM 3789 C C . VAL B 1 189 ? 4.637 15.906 15.734 1 97.5 189 VAL B C 1
ATOM 3791 O O . VAL B 1 189 ? 5.836 15.75 15.961 1 97.5 189 VAL B O 1
ATOM 3794 N N . ASN B 1 190 ? 3.893 16.938 16.172 1 96.19 190 ASN B N 1
ATOM 3795 C CA . ASN B 1 190 ? 4.457 17.984 17.016 1 96.19 190 ASN B CA 1
ATOM 3796 C C . ASN B 1 190 ? 3.605 18.234 18.25 1 96.19 190 ASN B C 1
ATOM 3798 O O . ASN B 1 190 ? 2.426 17.875 18.281 1 96.19 190 ASN B O 1
ATOM 3802 N N . THR B 1 191 ? 4.23 18.797 19.234 1 94.44 191 THR B N 1
ATOM 3803 C CA . THR B 1 191 ? 3.463 19.438 20.297 1 94.44 191 THR B CA 1
ATOM 3804 C C . THR B 1 191 ? 3.402 20.953 20.094 1 94.44 191 THR B C 1
ATOM 3806 O O . THR B 1 191 ? 4.383 21.562 19.656 1 94.44 191 THR B O 1
ATOM 3809 N N . GLU B 1 192 ? 2.262 21.438 20.344 1 94.25 192 GLU B N 1
ATOM 3810 C CA . GLU B 1 192 ? 2.068 22.875 20.312 1 94.25 192 GLU B CA 1
ATOM 3811 C C . GLU B 1 192 ? 1.485 23.391 21.625 1 94.25 192 GLU B C 1
ATOM 3813 O O . GLU B 1 192 ? 0.273 23.312 21.844 1 94.25 192 GLU B O 1
ATOM 3818 N N . GLU B 1 193 ? 2.34 23.984 22.375 1 92.88 193 GLU B N 1
ATOM 3819 C CA . GLU B 1 193 ? 1.924 24.516 23.656 1 92.88 193 GLU B CA 1
ATOM 3820 C C . GLU B 1 193 ? 1.659 26.016 23.578 1 92.88 193 GLU B C 1
ATOM 3822 O O . GLU B 1 193 ? 2.566 26.797 23.281 1 92.88 193 GLU B O 1
ATOM 3827 N N . LYS B 1 194 ? 0.438 26.375 23.875 1 93.94 194 LYS B N 1
ATOM 3828 C CA . LYS B 1 194 ? 0.13 27.797 23.938 1 93.94 194 LYS B CA 1
ATOM 3829 C C . LYS B 1 194 ? 0.745 28.453 25.172 1 93.94 194 LYS B C 1
ATOM 3831 O O . LYS B 1 194 ? 0.656 27.906 26.266 1 93.94 194 LYS B O 1
ATOM 3836 N N . VAL B 1 195 ? 1.366 29.562 24.938 1 94.19 195 VAL B N 1
ATOM 3837 C CA . VAL B 1 195 ? 1.992 30.281 26.031 1 94.19 195 VAL B CA 1
ATOM 3838 C C . VAL B 1 195 ? 1.622 31.766 25.969 1 94.19 195 VAL B C 1
ATOM 3840 O O . VAL B 1 195 ? 1.046 32.219 24.969 1 94.19 195 VAL B O 1
ATOM 3843 N N . ASP B 1 196 ? 1.934 32.375 27.062 1 94.19 196 ASP B N 1
ATOM 3844 C CA . ASP B 1 196 ? 1.635 33.812 27.109 1 94.19 196 ASP B CA 1
ATOM 3845 C C . ASP B 1 196 ? 2.723 34.625 26.422 1 94.19 196 ASP B C 1
ATOM 3847 O O . ASP B 1 196 ? 3.908 34.312 26.516 1 94.19 196 ASP B O 1
ATOM 3851 N N . ILE B 1 197 ? 2.275 35.719 25.844 1 93.12 197 ILE B N 1
ATOM 3852 C CA . ILE B 1 197 ? 3.186 36.594 25.125 1 93.12 197 ILE B CA 1
ATOM 3853 C C . ILE B 1 197 ? 4.223 37.156 26.094 1 93.12 197 ILE B C 1
ATOM 3855 O O . ILE B 1 197 ? 5.289 37.625 25.672 1 93.12 197 ILE B O 1
ATOM 3859 N N . SER B 1 198 ? 3.92 37.156 27.359 1 91.69 198 SER B N 1
ATOM 3860 C CA . SER B 1 198 ? 4.828 37.688 28.375 1 91.69 198 SER B CA 1
ATOM 3861 C C . SER B 1 198 ? 6.121 36.875 28.422 1 91.69 198 SER B C 1
ATOM 3863 O O . SER B 1 198 ? 7.117 37.312 29 1 91.69 198 SER B O 1
ATOM 3865 N N . MET B 1 199 ? 6.109 35.688 27.812 1 90.12 199 MET B N 1
ATOM 3866 C CA . MET B 1 199 ? 7.328 34.906 27.75 1 90.12 199 MET B CA 1
ATOM 3867 C C . MET B 1 199 ? 8.391 35.594 26.906 1 90.12 199 MET B C 1
ATOM 3869 O O . MET B 1 199 ? 9.586 35.344 27.062 1 90.12 199 MET B O 1
ATOM 3873 N N . VAL B 1 200 ? 7.891 36.344 25.984 1 89.88 200 VAL B N 1
ATOM 3874 C CA . VAL B 1 200 ? 8.805 37.156 25.188 1 89.88 200 VAL B CA 1
ATOM 3875 C C . VAL B 1 200 ? 9.117 38.469 25.922 1 89.88 200 VAL B C 1
ATOM 3877 O O . VAL B 1 200 ? 8.266 39.344 26.016 1 89.88 200 VAL B O 1
ATOM 3880 N N . THR B 1 201 ? 10.289 38.438 26.609 1 81.19 201 THR B N 1
ATOM 3881 C CA . THR B 1 201 ? 10.664 39.594 27.406 1 81.19 201 THR B CA 1
ATOM 3882 C C . THR B 1 201 ? 11.102 40.75 26.5 1 81.19 201 THR B C 1
ATOM 3884 O O . THR B 1 201 ? 11.477 40.531 25.344 1 81.19 201 THR B O 1
ATOM 3887 N N . ASP B 1 202 ? 11.125 41.938 27.188 1 77.75 202 ASP B N 1
ATOM 3888 C CA . ASP B 1 202 ? 11.555 43.125 26.484 1 77.75 202 ASP B CA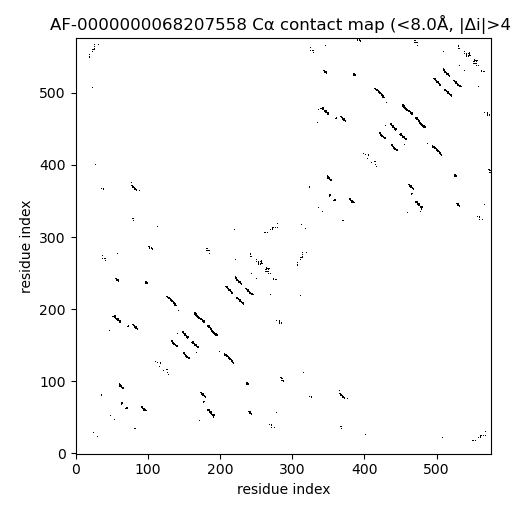 1
ATOM 3889 C C . ASP B 1 202 ? 13.031 43.031 26.094 1 77.75 202 ASP B C 1
ATOM 3891 O O . ASP B 1 202 ? 13.852 42.531 26.859 1 77.75 202 ASP B O 1
ATOM 3895 N N . GLY B 1 203 ? 13.352 43.094 24.875 1 82.06 203 GLY B N 1
ATOM 3896 C CA . GLY B 1 203 ? 14.734 43.094 24.422 1 82.06 203 GLY B CA 1
ATOM 3897 C C . GLY B 1 203 ? 15.062 41.844 23.594 1 82.06 203 GLY B C 1
ATOM 3898 O O . GLY B 1 203 ? 16.109 41.812 22.953 1 82.06 203 GLY B O 1
ATOM 3899 N N . MET B 1 204 ? 14.227 40.875 23.875 1 87.06 204 MET B N 1
ATOM 3900 C CA . MET B 1 204 ? 14.484 39.688 23.047 1 87.06 204 MET B CA 1
ATOM 3901 C C . MET B 1 204 ? 14.281 40 21.562 1 87.06 204 MET B C 1
ATOM 3903 O O . MET B 1 204 ? 13.328 40.688 21.203 1 87.06 204 MET B O 1
ATOM 3907 N N . ARG B 1 205 ? 15.219 39.625 20.781 1 89.88 205 ARG B N 1
ATOM 3908 C CA . ARG B 1 205 ? 15.109 39.781 19.328 1 89.88 205 ARG B CA 1
ATOM 3909 C C . ARG B 1 205 ? 14.781 38.438 18.672 1 89.88 205 ARG B C 1
ATOM 3911 O O . ARG B 1 205 ? 15.297 37.375 19.078 1 89.88 205 ARG B O 1
ATOM 3918 N N . PRO B 1 206 ? 13.898 38.562 17.719 1 92.75 206 PRO B N 1
ATOM 3919 C CA . PRO B 1 206 ? 13.609 37.312 17.016 1 92.75 206 PRO B CA 1
ATOM 3920 C C . PRO B 1 206 ? 14.82 36.75 16.266 1 92.75 206 PRO B C 1
ATOM 3922 O O . PRO B 1 206 ? 15.625 37.5 15.734 1 92.75 206 PRO B O 1
ATOM 3925 N N . LEU B 1 207 ? 14.938 35.406 16.312 1 90.81 207 LEU B N 1
ATOM 3926 C CA . LEU B 1 207 ? 15.977 34.75 15.547 1 90.81 207 LEU B CA 1
ATOM 3927 C C . LEU B 1 207 ? 15.758 34.938 14.055 1 90.81 207 LEU B C 1
ATOM 3929 O O . LEU B 1 207 ? 16.703 35.188 13.305 1 90.81 207 LEU B O 1
ATOM 3933 N N . TYR B 1 208 ? 14.578 34.781 13.57 1 93.06 208 TYR B N 1
ATOM 3934 C CA . TYR B 1 208 ? 14.141 35.031 12.203 1 93.06 208 TYR B CA 1
ATOM 3935 C C . TYR B 1 208 ? 12.633 35.219 12.141 1 93.06 208 TYR B C 1
ATOM 3937 O O . TYR B 1 208 ? 11.93 35 13.133 1 93.06 208 TYR B O 1
ATOM 3945 N N . SER B 1 209 ? 12.195 35.656 11.031 1 95 209 SER B N 1
ATOM 3946 C CA . SER B 1 209 ? 10.766 35.844 10.82 1 95 209 SER B CA 1
ATOM 3947 C C . SER B 1 209 ? 10.344 35.406 9.43 1 95 209 SER B C 1
ATOM 3949 O O . SER B 1 209 ? 11.164 35.312 8.516 1 95 209 SER B O 1
ATOM 3951 N N . ARG B 1 210 ? 9.109 35.062 9.367 1 95.69 210 ARG B N 1
ATOM 3952 C CA . ARG B 1 210 ? 8.516 34.594 8.109 1 95.69 210 ARG B CA 1
ATOM 3953 C C . ARG B 1 210 ? 7.133 35.219 7.914 1 95.69 210 ARG B C 1
ATOM 3955 O O . ARG B 1 210 ? 6.293 35.156 8.812 1 95.69 210 ARG B O 1
ATOM 3962 N N . ARG B 1 211 ? 6.934 35.844 6.746 1 97.19 211 ARG B N 1
ATOM 3963 C CA . ARG B 1 211 ? 5.605 36.312 6.363 1 97.19 211 ARG B CA 1
ATOM 3964 C C . ARG B 1 211 ? 4.855 35.25 5.566 1 97.19 211 ARG B C 1
ATOM 3966 O O . ARG B 1 211 ? 5.387 34.688 4.598 1 97.19 211 ARG B O 1
ATOM 3973 N N . LYS B 1 212 ? 3.648 35 5.98 1 97.81 212 LYS B N 1
ATOM 3974 C CA . LYS B 1 212 ? 2.861 33.938 5.367 1 97.81 212 LYS B CA 1
ATOM 3975 C C . LYS B 1 212 ? 1.576 34.5 4.758 1 97.81 212 LYS B C 1
ATOM 3977 O O . LYS B 1 212 ? 0.858 35.281 5.398 1 97.81 212 LYS B O 1
ATOM 3982 N N . ASP B 1 213 ? 1.38 34.188 3.545 1 98.19 213 ASP B N 1
ATOM 3983 C CA . ASP B 1 213 ? 0.119 34.406 2.834 1 98.19 213 ASP B CA 1
ATOM 3984 C C . ASP B 1 213 ? -0.557 33.062 2.535 1 98.19 213 ASP B C 1
ATOM 3986 O O . ASP B 1 213 ? -0.149 32.344 1.62 1 98.19 213 ASP B O 1
ATOM 3990 N N . ARG B 1 214 ? -1.637 32.781 3.322 1 98.38 214 ARG B N 1
ATOM 3991 C CA . ARG B 1 214 ? -2.156 31.406 3.344 1 98.38 214 ARG B CA 1
ATOM 3992 C C . ARG B 1 214 ? -3.611 31.375 2.889 1 98.38 214 ARG B C 1
ATOM 3994 O O . ARG B 1 214 ? -4.441 32.125 3.385 1 98.38 214 ARG B O 1
ATOM 4001 N N . MET B 1 215 ? -3.861 30.547 1.9 1 98.69 215 MET B N 1
ATOM 4002 C CA . MET B 1 215 ? -5.227 30.078 1.674 1 98.69 215 MET B CA 1
ATOM 4003 C C . MET B 1 215 ? -5.492 28.781 2.447 1 98.69 215 MET B C 1
ATOM 4005 O O . MET B 1 215 ? -4.82 27.781 2.229 1 98.69 215 MET B O 1
ATOM 4009 N N . GLN B 1 216 ? -6.461 28.812 3.367 1 98.69 216 GLN B N 1
ATOM 4010 C CA . GLN B 1 216 ? -6.82 27.641 4.16 1 98.69 216 GLN B CA 1
ATOM 4011 C C . GLN B 1 216 ? -8.164 27.078 3.713 1 98.69 216 GLN B C 1
ATOM 4013 O O . GLN B 1 216 ? -9.172 27.781 3.686 1 98.69 216 GLN B O 1
ATOM 4018 N N . TYR B 1 217 ? -8.172 25.812 3.371 1 98.81 217 TYR B N 1
ATOM 4019 C CA . TYR B 1 217 ? -9.383 25.109 2.98 1 98.81 217 TYR B CA 1
ATOM 4020 C C . TYR B 1 217 ? -9.797 24.094 4.047 1 98.81 217 TYR B C 1
ATOM 4022 O O . TYR B 1 217 ? -9 23.234 4.438 1 98.81 217 TYR B O 1
ATOM 4030 N N . GLY B 1 218 ? -10.984 24.234 4.555 1 98.56 218 GLY B N 1
ATOM 4031 C CA . GLY B 1 218 ? -11.484 23.344 5.59 1 98.56 218 GLY B CA 1
ATOM 4032 C C . GLY B 1 218 ? -12.469 22.312 5.066 1 98.56 218 GLY B C 1
ATOM 4033 O O . GLY B 1 218 ? -13.391 22.656 4.328 1 98.56 218 GLY B O 1
ATOM 4034 N N . HIS B 1 219 ? -12.266 21.031 5.348 1 98.12 219 HIS B N 1
ATOM 4035 C CA . HIS B 1 219 ? -13.156 19.938 5 1 98.12 219 HIS B CA 1
ATOM 4036 C C . HIS B 1 219 ? -13.219 18.906 6.121 1 98.12 219 HIS B C 1
ATOM 4038 O O . HIS B 1 219 ? -12.219 18.25 6.438 1 98.12 219 HIS B O 1
ATOM 4044 N N . GLN B 1 220 ? -14.391 18.75 6.75 1 96.31 220 GLN B N 1
ATOM 4045 C CA . GLN B 1 220 ? -14.609 17.812 7.852 1 96.31 220 GLN B CA 1
ATOM 4046 C C . GLN B 1 220 ? -13.602 18.047 8.977 1 96.31 220 GLN B C 1
ATOM 4048 O O . GLN B 1 220 ? -13.586 19.125 9.594 1 96.31 220 GLN B O 1
ATOM 4053 N N . HIS B 1 221 ? -12.602 17.188 9.125 1 96.62 221 HIS B N 1
ATOM 4054 C CA . HIS B 1 221 ? -11.688 17.266 10.258 1 96.62 221 HIS B CA 1
ATOM 4055 C C . HIS B 1 221 ? -10.297 17.719 9.812 1 96.62 221 HIS B C 1
ATOM 4057 O O . HIS B 1 221 ? -9.32 17.547 10.539 1 96.62 221 HIS B O 1
ATOM 4063 N N . PHE B 1 222 ? -10.25 18.359 8.648 1 98.44 222 PHE B N 1
ATOM 4064 C CA . PHE B 1 222 ? -8.922 18.625 8.102 1 98.44 222 PHE B CA 1
ATOM 4065 C C . PHE B 1 222 ? -8.852 20.031 7.508 1 98.44 222 PHE B C 1
ATOM 4067 O O . PHE B 1 222 ? -9.867 20.562 7.059 1 98.44 222 PHE B O 1
ATOM 4074 N N . HIS B 1 223 ? -7.66 20.609 7.59 1 98.62 223 HIS B N 1
ATOM 4075 C CA . HIS B 1 223 ? -7.312 21.828 6.875 1 98.62 223 HIS B CA 1
ATOM 4076 C C . HIS B 1 223 ? -6.258 21.562 5.805 1 98.62 223 HIS B C 1
ATOM 4078 O O . HIS B 1 223 ? -5.258 20.891 6.062 1 98.62 223 HIS B O 1
ATOM 4084 N N . ILE B 1 224 ? -6.5 22 4.617 1 98.88 224 ILE B N 1
ATOM 4085 C CA . ILE B 1 224 ? -5.512 22.078 3.547 1 98.88 224 ILE B CA 1
ATOM 4086 C C . ILE B 1 224 ? -4.984 23.5 3.436 1 98.88 224 ILE B C 1
ATOM 4088 O O . ILE B 1 224 ? -5.75 24.438 3.156 1 98.88 224 ILE B O 1
ATOM 4092 N N . ASP B 1 225 ? -3.707 23.703 3.617 1 98.75 225 ASP B N 1
ATOM 4093 C CA . ASP B 1 225 ? -3.113 25.031 3.611 1 98.75 225 ASP B CA 1
ATOM 4094 C C . ASP B 1 225 ? -2.18 25.219 2.416 1 98.75 225 ASP B C 1
ATOM 4096 O O . ASP B 1 225 ? -1.196 24.484 2.275 1 98.75 225 ASP B O 1
ATOM 4100 N N . LEU B 1 226 ? -2.469 26.125 1.581 1 98.75 226 LEU B N 1
ATOM 4101 C CA . LEU B 1 226 ? -1.548 26.625 0.565 1 98.75 226 LEU B CA 1
ATOM 4102 C C . LEU B 1 226 ? -0.933 27.953 0.995 1 98.75 226 LEU B C 1
ATOM 4104 O O . LEU B 1 226 ? -1.64 28.953 1.131 1 98.75 226 LEU B O 1
ATOM 4108 N N . THR B 1 227 ? 0.385 27.938 1.175 1 98.69 227 THR B N 1
ATOM 4109 C CA . THR B 1 227 ? 0.998 29.109 1.803 1 98.69 227 THR B CA 1
ATOM 4110 C C . THR B 1 227 ? 2.166 29.625 0.966 1 98.69 227 THR B C 1
ATOM 4112 O O . THR B 1 227 ? 3.039 28.844 0.57 1 98.69 227 THR B O 1
ATOM 4115 N N . GLN B 1 228 ? 2.131 30.812 0.618 1 98.31 228 GLN B N 1
ATOM 4116 C CA . GLN B 1 228 ? 3.32 31.531 0.157 1 98.31 228 GLN B CA 1
ATOM 4117 C C . GLN B 1 228 ? 4.09 32.125 1.33 1 98.31 228 GLN B C 1
ATOM 4119 O O . GLN B 1 228 ? 3.508 32.812 2.17 1 98.31 228 GLN B O 1
ATOM 4124 N N . VAL B 1 229 ? 5.309 31.797 1.417 1 97.75 229 VAL B N 1
ATOM 4125 C CA . VAL B 1 229 ? 6.133 32.25 2.529 1 97.75 229 VAL B CA 1
ATOM 4126 C C . VAL B 1 229 ? 7.234 33.188 2.008 1 97.75 229 VAL B C 1
ATOM 4128 O O . VAL B 1 229 ? 7.945 32.844 1.062 1 97.75 229 VAL B O 1
ATOM 4131 N N . MET B 1 230 ? 7.344 34.281 2.576 1 96.12 230 MET B N 1
ATOM 4132 C CA . MET B 1 230 ? 8.438 35.219 2.309 1 96.12 230 MET B CA 1
ATOM 4133 C C . MET B 1 230 ? 9.344 35.375 3.527 1 96.12 230 MET B C 1
ATOM 4135 O O . MET B 1 230 ? 8.875 35.688 4.621 1 96.12 230 MET B O 1
ATOM 4139 N N . ASP B 1 231 ? 10.594 35.094 3.236 1 92.19 231 ASP B N 1
ATOM 4140 C CA . ASP B 1 231 ? 11.508 35.219 4.363 1 92.19 231 ASP B CA 1
ATOM 4141 C C . ASP B 1 231 ? 12.141 36.594 4.422 1 92.19 231 ASP B C 1
ATOM 4143 O O . ASP B 1 231 ? 11.727 37.5 3.691 1 92.19 231 ASP B O 1
ATOM 4147 N N . GLN B 1 232 ? 13.062 36.812 5.379 1 88.81 232 GLN B N 1
ATOM 4148 C CA . GLN B 1 232 ? 13.68 38.125 5.598 1 88.81 232 GLN B CA 1
ATOM 4149 C C . GLN B 1 232 ? 14.5 38.531 4.383 1 88.81 232 GLN B C 1
ATOM 4151 O O . GLN B 1 232 ? 14.641 39.75 4.121 1 88.81 232 GLN B O 1
ATOM 4156 N N . GLY B 1 233 ? 15.031 37.594 3.652 1 89.94 233 GLY B N 1
ATOM 4157 C CA . GLY B 1 233 ? 15.781 37.906 2.443 1 89.94 233 GLY B CA 1
ATOM 4158 C C . GLY B 1 233 ? 14.898 38.062 1.22 1 89.94 233 GLY B C 1
ATOM 4159 O O . GLY B 1 233 ? 15.398 38.125 0.094 1 89.94 233 GLY B O 1
ATOM 4160 N N . ASN B 1 234 ? 13.602 38.062 1.412 1 90.75 234 ASN B N 1
ATOM 4161 C CA . ASN B 1 234 ? 12.602 38.219 0.365 1 90.75 234 ASN B CA 1
ATOM 4162 C C . ASN B 1 234 ? 12.57 37.031 -0.576 1 90.75 234 ASN B C 1
ATOM 4164 O O . ASN B 1 234 ? 12.234 37.156 -1.755 1 90.75 234 ASN B O 1
ATOM 4168 N N . THR B 1 235 ? 13.055 35.969 -0.059 1 93.88 235 THR B N 1
ATOM 4169 C CA . THR B 1 235 ? 12.898 34.719 -0.798 1 93.88 235 THR B CA 1
ATOM 4170 C C . THR B 1 235 ? 11.492 34.156 -0.617 1 93.88 235 THR B C 1
ATOM 4172 O O . THR B 1 235 ? 11.008 34.031 0.509 1 93.88 235 THR B O 1
ATOM 4175 N N . VAL B 1 236 ? 10.914 33.812 -1.768 1 96.5 236 VAL B N 1
ATOM 4176 C CA . VAL B 1 236 ? 9.539 33.312 -1.739 1 96.5 236 VAL B CA 1
ATOM 4177 C C . VAL B 1 236 ? 9.516 31.812 -1.954 1 96.5 236 VAL B C 1
ATOM 4179 O O . VAL B 1 236 ? 10.18 31.297 -2.859 1 96.5 236 VAL B O 1
ATOM 4182 N N . THR B 1 237 ? 8.82 31.125 -1.097 1 97.06 237 THR B N 1
ATOM 4183 C CA . THR B 1 237 ? 8.586 29.688 -1.247 1 97.06 237 THR B CA 1
ATOM 4184 C C . THR B 1 237 ? 7.098 29.375 -1.145 1 97.06 237 THR B C 1
ATOM 4186 O O . THR B 1 237 ? 6.309 30.203 -0.692 1 97.06 237 THR B O 1
ATOM 4189 N N . HIS B 1 238 ? 6.695 28.266 -1.705 1 98.5 238 HIS B N 1
ATOM 4190 C CA . HIS B 1 238 ? 5.309 27.812 -1.691 1 98.5 238 HIS B CA 1
ATOM 4191 C C . HIS B 1 238 ? 5.172 26.453 -1 1 98.5 238 HIS B C 1
ATOM 4193 O O . HIS B 1 238 ? 5.922 25.531 -1.3 1 98.5 238 HIS B O 1
ATOM 4199 N N . GLU B 1 239 ? 4.234 26.438 -0.096 1 98.44 239 GLU B N 1
ATOM 4200 C CA . GLU B 1 239 ? 4.09 25.234 0.719 1 98.44 239 GLU B CA 1
ATOM 4201 C C . GLU B 1 239 ? 2.656 24.719 0.685 1 98.44 239 GLU B C 1
ATOM 4203 O O . GLU B 1 239 ? 1.706 25.5 0.614 1 98.44 239 GLU B O 1
ATOM 4208 N N . LEU B 1 240 ? 2.52 23.391 0.637 1 98.81 240 LEU B N 1
ATOM 4209 C CA . LEU B 1 240 ? 1.26 22.672 0.803 1 98.81 240 LEU B CA 1
ATOM 4210 C C . LEU B 1 240 ? 1.28 21.828 2.068 1 98.81 240 LEU B C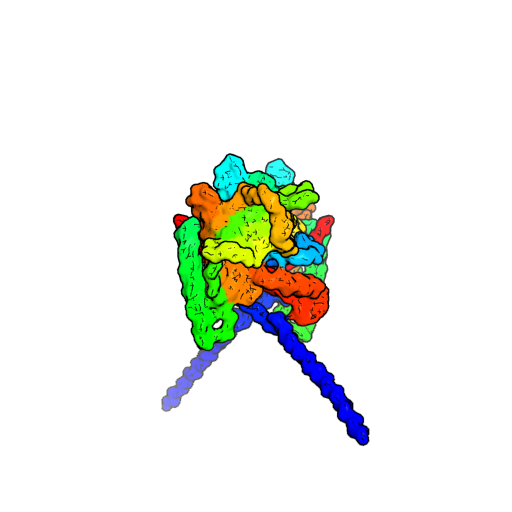 1
ATOM 4212 O O . LEU B 1 240 ? 2.217 21.047 2.291 1 98.81 240 LEU B O 1
ATOM 4216 N N . GLU B 1 241 ? 0.286 22.031 2.932 1 98.75 241 GLU B N 1
ATOM 4217 C CA . GLU B 1 241 ? 0.172 21.25 4.16 1 98.75 241 GLU B CA 1
ATOM 4218 C C . GLU B 1 241 ? -1.245 20.703 4.344 1 98.75 241 GLU B C 1
ATOM 4220 O O . GLU B 1 241 ? -2.215 21.344 3.941 1 98.75 241 GLU B O 1
ATOM 4225 N N . LEU B 1 242 ? -1.343 19.516 4.828 1 98.88 242 LEU B N 1
ATOM 4226 C CA . LEU B 1 242 ? -2.578 18.922 5.34 1 98.88 242 LEU B CA 1
ATOM 4227 C C . LEU B 1 242 ? -2.494 18.703 6.848 1 98.88 242 LEU B C 1
ATOM 4229 O O . LEU B 1 242 ? -1.528 18.125 7.34 1 98.88 242 LEU B O 1
ATOM 4233 N N . GLU B 1 243 ? -3.469 19.203 7.645 1 97.94 243 GLU B N 1
ATOM 4234 C CA . GLU B 1 243 ? -3.377 19.047 9.094 1 97.94 243 GLU B CA 1
ATOM 4235 C C . GLU B 1 243 ? -4.73 18.672 9.695 1 97.94 243 GLU B C 1
ATOM 4237 O O . GLU B 1 243 ? -5.773 18.969 9.109 1 97.94 243 GLU B O 1
ATOM 4242 N N . PHE B 1 244 ? -4.66 18.031 10.789 1 97.25 244 PHE B N 1
ATOM 4243 C CA . PHE B 1 244 ? -5.867 17.812 11.57 1 97.25 244 PHE B CA 1
ATOM 4244 C C . PHE B 1 244 ? -6.398 19.125 12.141 1 97.25 244 PHE B C 1
ATOM 4246 O O . PHE B 1 244 ? -5.688 19.828 12.852 1 97.25 244 PHE B O 1
ATOM 4253 N N . ALA B 1 245 ? -7.621 19.406 11.875 1 95.38 245 ALA B N 1
ATOM 4254 C CA . ALA B 1 245 ? -8.211 20.688 12.25 1 95.38 245 ALA B CA 1
ATOM 4255 C C . ALA B 1 245 ? -8.562 20.719 13.742 1 95.38 245 ALA B C 1
ATOM 4257 O O . ALA B 1 245 ? -8.57 21.781 14.359 1 95.38 245 ALA B O 1
ATOM 4258 N N . TYR B 1 246 ? -8.859 19.562 14.273 1 93.25 246 TYR B N 1
ATOM 4259 C CA . TYR B 1 246 ? -9.312 19.453 15.656 1 93.25 246 TYR B CA 1
ATOM 4260 C C . TYR B 1 246 ? -8.477 18.438 16.422 1 93.25 246 TYR B C 1
ATOM 4262 O O . TYR B 1 246 ? -8.938 17.328 16.703 1 93.25 246 TYR B O 1
ATOM 4270 N N . PRO B 1 247 ? -7.336 18.859 16.812 1 91.06 247 PRO B N 1
ATOM 4271 C CA . PRO B 1 247 ? -6.426 17.938 17.5 1 91.06 247 PRO B CA 1
ATOM 4272 C C . PRO B 1 247 ? -7.051 17.312 18.75 1 91.06 247 PRO B C 1
ATOM 4274 O O . PRO B 1 247 ? -6.75 16.156 19.078 1 91.06 247 PRO B O 1
ATOM 4277 N N . GLU B 1 248 ? -7.902 18.062 19.422 1 90.81 248 GLU B N 1
ATOM 4278 C CA . GLU B 1 248 ? -8.555 17.547 20.609 1 90.81 248 GLU B CA 1
ATOM 4279 C C . GLU B 1 248 ? -9.453 16.359 20.281 1 90.81 248 GLU B C 1
ATOM 4281 O O . GLU B 1 248 ? -9.523 15.391 21.047 1 90.81 248 GLU B O 1
ATOM 4286 N N . GLU B 1 249 ? -10.141 16.5 19.203 1 91.88 249 GLU B N 1
ATOM 4287 C CA . GLU B 1 249 ? -11.008 15.414 18.766 1 91.88 249 GLU B CA 1
ATOM 4288 C C . GLU B 1 249 ? -10.195 14.18 18.375 1 91.88 249 GLU B C 1
ATOM 4290 O O . GLU B 1 249 ? -10.57 13.055 18.688 1 91.88 249 GLU B O 1
ATOM 4295 N N . MET B 1 250 ? -9.133 14.375 17.656 1 92.19 250 MET B N 1
ATOM 4296 C CA . MET B 1 250 ? -8.242 13.281 17.281 1 92.19 250 MET B CA 1
ATOM 4297 C C . MET B 1 250 ? -7.734 12.539 18.516 1 92.19 250 MET B C 1
ATOM 4299 O O . MET B 1 250 ? -7.738 11.312 18.562 1 92.19 250 MET B O 1
ATOM 4303 N N . ARG B 1 251 ? -7.391 13.281 19.516 1 92.62 251 ARG B N 1
ATOM 4304 C CA . ARG B 1 251 ? -6.91 12.688 20.766 1 92.62 251 ARG B CA 1
ATOM 4305 C C . ARG B 1 251 ? -8.016 11.891 21.453 1 92.62 251 ARG B C 1
ATOM 4307 O O . ARG B 1 251 ? -7.766 10.805 21.969 1 92.62 251 ARG B O 1
ATOM 4314 N N . ARG B 1 252 ? -9.164 12.461 21.484 1 92.62 252 ARG B N 1
ATOM 4315 C CA . ARG B 1 252 ? -10.297 11.805 22.141 1 92.62 252 ARG B CA 1
ATOM 4316 C C . ARG B 1 252 ? -10.57 10.438 21.531 1 92.62 252 ARG B C 1
ATOM 4318 O O . ARG B 1 252 ? -10.672 9.438 22.25 1 92.62 252 ARG B O 1
ATOM 4325 N N . VAL B 1 253 ? -10.617 10.391 20.25 1 93.25 253 VAL B N 1
ATOM 4326 C CA . VAL B 1 253 ? -10.961 9.133 19.594 1 93.25 253 VAL B CA 1
ATOM 4327 C C . VAL B 1 253 ? -9.773 8.172 19.656 1 93.25 253 VAL B C 1
ATOM 4329 O O . VAL B 1 253 ? -9.953 6.953 19.672 1 93.25 253 VAL B O 1
ATOM 4332 N N . LEU B 1 254 ? -8.555 8.664 19.641 1 94.62 254 LEU B N 1
ATOM 4333 C CA . LEU B 1 254 ? -7.379 7.824 19.828 1 94.62 254 LEU B CA 1
ATOM 4334 C C . LEU B 1 254 ? -7.449 7.066 21.141 1 94.62 254 LEU B C 1
ATOM 4336 O O . LEU B 1 254 ? -7.074 5.895 21.203 1 94.62 254 LEU B O 1
ATOM 4340 N N . GLU B 1 255 ? -7.945 7.668 22.172 1 92.88 255 GLU B N 1
ATOM 4341 C CA . GLU B 1 255 ? -8.07 7.039 23.484 1 92.88 255 GLU B CA 1
ATOM 4342 C C . GLU B 1 255 ? -9.07 5.891 23.453 1 92.88 255 GLU B C 1
ATOM 4344 O O . GLU B 1 255 ? -9.016 4.984 24.297 1 92.88 255 GLU B O 1
ATOM 4349 N N . LEU B 1 256 ? -9.953 5.941 22.5 1 93.62 256 LEU B N 1
ATOM 4350 C CA . LEU B 1 256 ? -11 4.938 22.391 1 93.62 256 LEU B CA 1
ATOM 4351 C C . LEU B 1 256 ? -10.562 3.785 21.5 1 93.62 256 LEU B C 1
ATOM 4353 O O . LEU B 1 256 ? -11.266 2.773 21.391 1 93.62 256 LEU B O 1
ATOM 4357 N N . ARG B 1 257 ? -9.422 3.945 20.891 1 92.38 257 ARG B N 1
ATOM 4358 C CA . ARG B 1 257 ? -8.961 2.949 19.938 1 92.38 257 ARG B CA 1
ATOM 4359 C C . ARG B 1 257 ? -8.805 1.584 20.594 1 92.38 257 ARG B C 1
ATOM 4361 O O . ARG B 1 257 ? -8.188 1.471 21.656 1 92.38 257 ARG B O 1
ATOM 4368 N N . GLY B 1 258 ? -9.367 0.501 19.969 1 88.94 258 GLY B N 1
ATOM 4369 C CA . GLY B 1 258 ? -9.266 -0.849 20.5 1 88.94 258 GLY B CA 1
ATOM 4370 C C . GLY B 1 258 ? -10.352 -1.176 21.516 1 88.94 258 GLY B C 1
ATOM 4371 O O . GLY B 1 258 ? -10.469 -2.322 21.938 1 88.94 258 GLY B O 1
ATOM 4372 N N . ARG B 1 259 ? -11.062 -0.189 21.859 1 90.38 259 ARG B N 1
ATOM 4373 C CA . ARG B 1 259 ? -12.172 -0.416 22.766 1 90.38 259 ARG B CA 1
ATOM 4374 C C . ARG B 1 259 ? -13.438 -0.798 22.016 1 90.38 259 ARG B C 1
ATOM 4376 O O . ARG B 1 259 ? -13.383 -1.128 20.828 1 90.38 259 ARG B O 1
ATOM 4383 N N . GLU B 1 260 ? -14.43 -0.983 22.797 1 86.44 260 GLU B N 1
ATOM 4384 C CA . GLU B 1 260 ? -15.719 -1.295 22.188 1 86.44 260 GLU B CA 1
ATOM 4385 C C . GLU B 1 260 ? -16.562 -0.037 22 1 86.44 260 GLU B C 1
ATOM 4387 O O . GLU B 1 260 ? -16.312 0.986 22.641 1 86.44 260 GLU B O 1
ATOM 4392 N N . GLY B 1 261 ? -17.422 -0.088 20.969 1 82.19 261 GLY B N 1
ATOM 4393 C CA . GLY B 1 261 ? -18.344 1.026 20.781 1 82.19 261 GLY B CA 1
ATOM 4394 C C . GLY B 1 261 ? -18.234 1.638 19.391 1 82.19 261 GLY B C 1
ATOM 4395 O O . GLY B 1 261 ? -17.281 1.362 18.656 1 82.19 261 GLY B O 1
ATOM 4396 N N . PRO B 1 262 ? -19.156 2.396 19.141 1 78.69 262 PRO B N 1
ATOM 4397 C CA . PRO B 1 262 ? -19.25 2.945 17.797 1 78.69 262 PRO B CA 1
ATOM 4398 C C . PRO B 1 262 ? -18.125 3.914 17.469 1 78.69 262 PRO B C 1
ATOM 4400 O O . PRO B 1 262 ? -17.781 4.086 16.297 1 78.69 262 PRO B O 1
ATOM 4403 N N . GLU B 1 263 ? -17.547 4.453 18.562 1 87.38 263 GLU B N 1
ATOM 4404 C CA . GLU B 1 263 ? -16.531 5.469 18.297 1 87.38 263 GLU B CA 1
ATOM 4405 C C . GLU B 1 263 ? -15.125 4.859 18.312 1 87.38 263 GLU B C 1
ATOM 4407 O O . GLU B 1 263 ? -14.141 5.547 18.031 1 87.38 263 GLU B O 1
ATOM 4412 N N . ALA B 1 264 ? -15.062 3.611 18.547 1 89 264 ALA B N 1
ATOM 4413 C CA . ALA B 1 264 ? -13.773 2.936 18.672 1 89 264 ALA B CA 1
ATOM 4414 C C . ALA B 1 264 ? -13.016 2.947 17.344 1 89 264 ALA B C 1
ATOM 4416 O O . ALA B 1 264 ? -11.789 2.844 17.328 1 89 264 ALA B O 1
ATOM 4417 N N . TRP B 1 265 ? -13.688 3.227 16.266 1 90.38 265 TRP B N 1
ATOM 4418 C CA . TRP B 1 265 ? -13.055 3.191 14.953 1 90.38 265 TRP B CA 1
ATOM 4419 C C . TRP B 1 265 ? -12.781 4.602 14.445 1 90.38 265 TRP B C 1
ATOM 4421 O O . TRP B 1 265 ? -12.258 4.777 13.344 1 90.38 265 TRP B O 1
ATOM 4431 N N . GLY B 1 266 ? -13.188 5.527 15.273 1 93.69 266 GLY B N 1
ATOM 4432 C CA . GLY B 1 266 ? -13.094 6.918 14.859 1 93.69 266 GLY B CA 1
ATOM 4433 C C . GLY B 1 266 ? -11.68 7.336 14.5 1 93.69 266 GLY B C 1
ATOM 4434 O O . GLY B 1 266 ? -11.461 8.023 13.5 1 93.69 266 GLY B O 1
ATOM 4435 N N . TYR B 1 267 ? -10.719 6.883 15.305 1 95.31 267 TYR B N 1
ATOM 4436 C CA . TYR B 1 267 ? -9.328 7.262 15.078 1 95.31 267 TYR B CA 1
ATOM 4437 C C . TYR B 1 267 ? -8.82 6.695 13.758 1 95.31 267 TYR B C 1
ATOM 4439 O O . TYR B 1 267 ? -8.25 7.422 12.938 1 95.31 267 TYR B O 1
ATOM 4447 N N . ASP B 1 268 ? -9.086 5.449 13.555 1 95.12 268 ASP B N 1
ATOM 4448 C CA . ASP B 1 268 ? -8.609 4.801 12.336 1 95.12 268 ASP B CA 1
ATOM 4449 C C . ASP B 1 268 ? -9.289 5.391 11.102 1 95.12 268 ASP B C 1
ATOM 4451 O O . ASP B 1 268 ? -8.672 5.5 10.039 1 95.12 268 ASP B O 1
ATOM 4455 N N . GLN B 1 269 ? -10.5 5.785 11.266 1 95.19 269 GLN B N 1
ATOM 4456 C CA . GLN B 1 269 ? -11.195 6.441 10.164 1 95.19 269 GLN B CA 1
ATOM 4457 C C . GLN B 1 269 ? -10.57 7.797 9.844 1 95.19 269 GLN B C 1
ATOM 4459 O O . GLN B 1 269 ? -10.375 8.133 8.68 1 95.19 269 GLN B O 1
ATOM 4464 N N . LEU B 1 270 ? -10.258 8.547 10.867 1 96.75 270 LEU B N 1
ATOM 4465 C CA . LEU B 1 270 ? -9.625 9.852 10.68 1 96.75 270 LEU B CA 1
ATOM 4466 C C . LEU B 1 270 ? -8.305 9.703 9.938 1 96.75 270 LEU B C 1
ATOM 4468 O O . LEU B 1 270 ? -8.031 10.445 8.992 1 96.75 270 LEU B O 1
ATOM 4472 N N . VAL B 1 271 ? -7.535 8.727 10.336 1 97.69 271 VAL B N 1
ATOM 4473 C CA . VAL B 1 271 ? -6.227 8.539 9.719 1 97.69 271 VAL B CA 1
ATOM 4474 C C . VAL B 1 271 ? -6.398 8.078 8.273 1 97.69 271 VAL B C 1
ATOM 4476 O O . VAL B 1 271 ? -5.652 8.508 7.391 1 97.69 271 VAL B O 1
ATOM 4479 N N . ALA B 1 272 ? -7.383 7.246 8.055 1 97.31 272 ALA B N 1
ATOM 4480 C CA . ALA B 1 272 ? -7.652 6.805 6.691 1 97.31 272 ALA B CA 1
ATOM 4481 C C . ALA B 1 272 ? -7.992 7.984 5.789 1 97.31 272 ALA B C 1
ATOM 4483 O O . ALA B 1 272 ? -7.492 8.086 4.668 1 97.31 272 ALA B O 1
ATOM 4484 N N . VAL B 1 273 ? -8.805 8.867 6.246 1 98.06 273 VAL B N 1
ATOM 4485 C CA . VAL B 1 273 ? -9.195 10.039 5.469 1 98.06 273 VAL B CA 1
ATOM 4486 C C . VAL B 1 273 ? -7.992 10.961 5.285 1 98.06 273 VAL B C 1
ATOM 4488 O O . VAL B 1 273 ? -7.812 11.555 4.219 1 98.06 273 VAL B O 1
ATOM 4491 N N . PHE B 1 274 ? -7.223 11.07 6.355 1 98.75 274 PHE B N 1
ATOM 4492 C CA . PHE B 1 274 ? -5.992 11.844 6.285 1 98.75 274 PHE B CA 1
ATOM 4493 C C . PHE B 1 274 ? -5.094 11.344 5.16 1 98.75 274 PHE B C 1
ATOM 4495 O O . PHE B 1 274 ? -4.625 12.125 4.332 1 98.75 274 PHE B O 1
ATOM 4502 N N . VAL B 1 275 ? -4.902 10.055 5.051 1 98.88 275 VAL B N 1
ATOM 4503 C CA . VAL B 1 275 ? -4.051 9.43 4.043 1 98.88 275 VAL B CA 1
ATOM 4504 C C . VAL B 1 275 ? -4.672 9.602 2.66 1 98.88 275 VAL B C 1
ATOM 4506 O O . VAL B 1 275 ? -3.973 9.906 1.691 1 98.88 275 VAL B O 1
ATOM 4509 N N . ASN B 1 276 ? -5.973 9.43 2.586 1 98.75 276 ASN B N 1
ATOM 4510 C CA . ASN B 1 276 ? -6.668 9.633 1.319 1 98.75 276 ASN B CA 1
ATOM 4511 C C . ASN B 1 276 ? -6.477 11.047 0.792 1 98.75 276 ASN B C 1
ATOM 4513 O O . ASN B 1 276 ? -6.242 11.242 -0.402 1 98.75 276 ASN B O 1
ATOM 4517 N N . ASN B 1 277 ? -6.566 11.992 1.688 1 98.88 277 ASN B N 1
ATOM 4518 C CA . ASN B 1 277 ? -6.359 13.383 1.293 1 98.88 277 ASN B CA 1
ATOM 4519 C C . ASN B 1 277 ? -4.93 13.617 0.813 1 98.88 277 ASN B C 1
ATOM 4521 O O . ASN B 1 277 ? -4.711 14.312 -0.181 1 98.88 277 ASN B O 1
ATOM 4525 N N . CYS B 1 278 ? -3.957 13.039 1.51 1 98.88 278 CYS B N 1
ATOM 4526 C CA . CYS B 1 278 ? -2.568 13.172 1.084 1 98.88 278 CYS B CA 1
ATOM 4527 C C . CYS B 1 278 ? -2.371 12.594 -0.313 1 98.88 278 CYS B C 1
ATOM 4529 O O . CYS B 1 278 ? -1.729 13.219 -1.16 1 98.88 278 CYS B O 1
ATOM 4531 N N . ARG B 1 279 ? -2.945 11.453 -0.539 1 98.75 279 ARG B N 1
ATOM 4532 C CA . ARG B 1 279 ? -2.814 10.789 -1.83 1 98.75 279 ARG B CA 1
ATOM 4533 C C . ARG B 1 279 ? -3.441 11.625 -2.943 1 98.75 279 ARG B C 1
ATOM 4535 O O . ARG B 1 279 ? -2.832 11.82 -3.998 1 98.75 279 ARG B O 1
ATOM 4542 N N . LEU B 1 280 ? -4.617 12.109 -2.682 1 98.69 280 LEU B N 1
ATOM 4543 C CA . LEU B 1 280 ? -5.32 12.852 -3.727 1 98.69 280 LEU B CA 1
ATOM 4544 C C . LEU B 1 280 ? -4.652 14.195 -3.982 1 98.69 280 LEU B C 1
ATOM 4546 O O . LEU B 1 280 ? -4.602 14.664 -5.121 1 98.69 280 LEU B O 1
ATOM 4550 N N . LEU B 1 281 ? -4.16 14.844 -2.912 1 98.75 281 LEU B N 1
ATOM 4551 C CA . LEU B 1 281 ? -3.408 16.078 -3.1 1 98.75 281 LEU B CA 1
ATOM 4552 C C . LEU B 1 281 ? -2.141 15.82 -3.91 1 98.75 281 LEU B C 1
ATOM 4554 O O . LEU B 1 281 ? -1.843 16.562 -4.852 1 98.75 281 LEU B O 1
ATOM 4558 N N . SER B 1 282 ? -1.431 14.82 -3.594 1 98.38 282 SER B N 1
ATOM 4559 C CA . SER B 1 282 ? -0.208 14.477 -4.312 1 98.38 282 SER B CA 1
ATOM 4560 C C . SER B 1 282 ? -0.494 14.195 -5.785 1 98.38 282 SER B C 1
ATOM 4562 O O . SER B 1 282 ? 0.293 14.57 -6.656 1 98.38 282 SER B O 1
ATOM 4564 N N . ARG B 1 283 ? -1.612 13.547 -6.086 1 98 283 ARG B N 1
ATOM 4565 C CA . ARG B 1 283 ? -1.989 13.188 -7.449 1 98 283 ARG B CA 1
ATOM 4566 C C . ARG B 1 283 ? -2.352 14.43 -8.258 1 98 283 ARG B C 1
ATOM 4568 O O . ARG B 1 283 ? -2.354 14.391 -9.492 1 98 283 ARG B O 1
ATOM 4575 N N . ASN B 1 284 ? -2.668 15.461 -7.559 1 97.94 284 ASN B N 1
ATOM 4576 C CA . ASN B 1 284 ? -3.102 16.672 -8.25 1 97.94 284 ASN B CA 1
ATOM 4577 C C . ASN B 1 284 ? -1.996 17.719 -8.289 1 97.94 284 ASN B C 1
ATOM 4579 O O . ASN B 1 284 ? -2.24 18.875 -8.656 1 97.94 284 ASN B O 1
ATOM 4583 N N . VAL B 1 285 ? -0.826 17.391 -7.809 1 98.12 285 VAL B N 1
ATOM 4584 C CA . VAL B 1 285 ? 0.336 18.234 -8.039 1 98.12 285 VAL B CA 1
ATOM 4585 C C . VAL B 1 285 ? 0.89 18 -9.438 1 98.12 285 VAL B C 1
ATOM 4587 O O . VAL B 1 285 ? 1.33 16.891 -9.75 1 98.12 285 VAL B O 1
ATOM 4590 N N . ILE B 1 286 ? 0.88 18.984 -10.25 1 95.69 286 ILE B N 1
ATOM 4591 C CA . ILE B 1 286 ? 1.215 18.828 -11.664 1 95.69 286 ILE B CA 1
ATOM 4592 C C . ILE B 1 286 ? 2.732 18.859 -11.844 1 95.69 286 ILE B C 1
ATOM 4594 O O . ILE B 1 286 ? 3.461 19.281 -10.938 1 95.69 286 ILE B O 1
ATOM 4598 N N . LYS B 1 287 ? 3.18 18.391 -13.039 1 90.69 287 LYS B N 1
ATOM 4599 C CA . LYS B 1 287 ? 4.602 18.422 -13.375 1 90.69 287 LYS B CA 1
ATOM 4600 C C . LYS B 1 287 ? 5.102 19.844 -13.555 1 90.69 287 LYS B C 1
ATOM 4602 O O . LYS B 1 287 ? 4.375 20.703 -14.047 1 90.69 287 LYS B O 1
ATOM 4607 N N . MET B 1 288 ? 6.355 20.062 -13.07 1 78.94 288 MET B N 1
ATOM 4608 C CA . MET B 1 288 ? 6.977 21.375 -13.195 1 78.94 288 MET B CA 1
ATOM 4609 C C . MET B 1 288 ? 7.195 21.75 -14.656 1 78.94 288 MET B C 1
ATOM 4611 O O . MET B 1 288 ? 7.391 20.859 -15.5 1 78.94 288 MET B O 1
#

pLDDT: mean 90.7, std 15.62, range [20.3, 98.88]

Nearest PDB structures (foldseek):
  4pn0-assembly1_A  TM=8.912E-01  e=1.205E-24  Schizosaccharomyces pombe
  4pn0-assembly2_D  TM=8.913E-01  e=8.593E-25  Schizosaccharomyces pombe
  4pn0-assembly2_C  TM=8.950E-01  e=6.910E-24  Schizosaccharomyces pombe
  4pn1-assembly1_B  TM=8.950E-01  e=1.702E-23  Schizosaccharomyces pombe
  4pn1-assembly3_A  TM=8.953E-01  e=2.387E-23  Schizosaccharomyces pombe

Foldseek 3Di:
DDPPPPPPPPPPPPPPDPPVDPDQCDPVSDDDDDPQLVVVLVVLLVLCVLDPQKKKKKWKFFKAFQVPRHGCLQVVPDDFKDKDDQVPCVRIDTDRFADPVLLVLVVVVLVVQQVVCPDPPRPDWHKDKDKAKKKKFWFDQPPDPPPFKIWIWIAGPVPRHTDFIWIKGWRDKMWMRGNVFPITMIMTMIHIGTDDPVSDPPPTDTPWMKIWIWMWMDTDQKIWIWIWIQTPVRDTTIIIMIIGNCVVVLSVLSVLAPHDDDSNCVNSVVSVVSVVVVVVSRRSRDDD/DDPPPPPPPPPPPPPPDPPVDPDQCDPVSDDDDDPQLVVVLVVLLVLCVLDPQKWKKKWKFFKAFQVPRHGCLQVVPDDFKDKDDQVPCVRIDTDRFADPVLLVLVVVVLVVQQVVCPDPPRPDWHKDKDKAKKKKFWFDQPPDPPPFKIWIWIAGPVPRHTDFIWIKGWRDKMWMRGNVFPITMIMTMIHIGTDDPVSDPPPTDTPWMKIWTWMWMDTDQKIWIWIWIQTPVRDTTIIIMIIGNCVVVLSVLSVLAPHDDDSNCVNSVVSVVSVVVVVVSRRSRDDD

Solvent-accessible surface area (backbone atoms only — not comparable to full-atom values): 31402 Å² total; per-residue (Å²): 135,84,82,79,77,80,76,76,75,78,75,74,72,75,76,74,58,83,52,75,49,81,72,66,42,24,89,83,62,48,73,66,77,58,59,64,56,46,51,52,46,52,46,52,55,58,71,52,66,83,53,78,52,46,43,50,35,32,36,35,15,42,47,20,28,68,90,76,65,44,56,42,41,78,66,70,40,43,65,42,61,42,36,47,32,70,87,66,43,82,66,44,44,75,43,68,47,46,52,71,67,39,48,51,50,44,51,52,53,52,52,51,46,26,58,60,36,63,37,86,82,47,87,66,88,43,42,45,76,45,81,46,51,34,32,37,34,32,31,78,48,72,100,48,90,55,83,68,44,36,29,36,39,32,20,32,58,85,78,60,46,79,71,50,31,32,39,41,33,79,71,49,66,43,43,34,38,29,50,86,42,74,33,21,37,36,39,38,38,28,37,51,43,78,48,63,66,75,70,62,49,92,82,68,66,63,79,49,50,40,38,35,45,29,44,38,33,39,39,92,62,30,33,40,36,44,30,40,35,34,38,84,85,67,48,75,49,27,35,44,35,40,31,57,64,46,44,68,58,53,52,55,24,49,73,31,50,87,50,82,62,78,50,19,52,41,34,63,49,51,44,45,26,52,51,32,37,51,52,52,52,36,70,60,42,58,81,130,136,84,82,79,75,80,75,79,75,76,76,73,73,75,75,74,58,85,52,75,48,82,72,66,43,23,89,81,62,49,74,68,78,59,57,65,57,47,51,52,47,51,47,52,55,60,71,50,65,83,54,77,52,47,42,50,37,32,38,35,14,42,47,20,28,66,90,76,64,43,54,42,41,77,68,70,41,43,65,42,60,42,36,46,31,70,87,67,43,83,65,44,45,75,44,68,46,45,51,71,66,38,47,50,50,42,51,52,53,50,51,52,47,26,60,58,37,65,37,86,83,47,86,66,87,44,42,46,77,45,81,45,51,32,32,36,35,32,30,78,48,74,99,49,91,55,83,67,44,36,28,36,40,33,21,32,56,86,79,59,46,80,72,48,31,32,38,40,32,78,72,48,65,44,44,36,38,28,52,85,41,74,33,23,38,36,39,35,38,28,36,51,44,78,49,63,67,76,70,63,49,92,81,70,66,62,78,51,50,40,37,35,45,30,44,37,32,40,38,93,60,31,33,42,35,44,30,42,35,32,39,86,86,67,49,74,47,27,36,46,36,41,30,57,64,45,44,69,58,53,50,54,24,47,74,32,48,86,49,83,63,80,49,19,50,40,34,61,49,52,45,46,28,50,51,33,36,51,51,52,51,35,71,59,42,58,80,131

Organism: Serendipita indica (strain DSM 11827) (NCBI:txid1109443)

Sequence (576 aa):
MPADTNGGGSSTSSQSNPYALPLEPSFLNMEPQDEFVKEIADWVAYISGGRPDIEVEAKFGVMVDRSNNQRVASRLGVLVETILNPREVSNMKFESTLSARQHEHLNKMLNERVAQTAAPSFQHAPLSARHLQTLDEFFSIPNTQDPEGKLRVSRDAKTGQLIECLIKRRLGDLHVLCPKREVDWRISVNTEEKVDISMVTDGMRPLYSRRKDRMQYGHQHFHIDLTQVMDQGNTVTHELELEFAYPEEMRRVLELRGREGPEAWGYDQLVAVFVNNCRLLSRNVIKMMPADTNGGGSSTSSQSNPYALPLEPSFLNMEPQDEFVKEIADWVAYISGGRPDIEVEAKFGVMVDRSNNQRVASRLGVLVETILNPREVSNMKFESTLSARQHEHLNKMLNERVAQTAAPSFQHAPLSARHLQTLDEFFSIPNTQDPEGKLRVSRDAKTGQLIECLIKRRLGDLHVLCPKREVDWRISVNTEEKVDISMVTDGMRPLYSRRKDRMQYGHQHFHIDLTQVMDQGNTVTHELELEFAYPEEMRRVLELRGREGPEAWGYDQLVAVFVNNCRLLSRNVIKM

Radius of gyration: 30.18 Å; Cα contacts (8 Å, |Δi|>4): 1130; chains: 2; bounding box: 77×90×96 Å

InterPro domains:
  IPR004206 mRNA triphosphatase Cet1-like [PF02940] (33-244)
  IPR004206 mRNA triphosphatase Cet1-like [cd07470] (38-281)
  IPR033469 CYTH-like domain superfamily [SSF55154] (20-285)
  IPR037009 mRNA triphosphatase Cet1-like superfamily [G3DSA:3.20.100.10] (4-288)
  IPR040343 RNA 5'-triphosphatase Cet1/Ctl1 [PTHR28118] (11-285)

Secondary structure (DSSP, 8-state):
-----------------TTSSPPPSSTTSSPPP-HHHHHHHHHHHHHHTT-SSEEEEEEEEEEEETTT--BHHHHS-BSS-EEB-GGG-TTEEEE--B-HHHHHHHHHHHHHHHHHHTSTT--SPPPEEEEEEEEEEEEPPTT---SS-EEEEEEETTT--EEEEEEEEEEEEEEEE-TTSS-EEEEEEEEEEE--GGGS-TTPPPSEEEEEEEEEEEETTEEEEEEEEE-TT--EEEEEEEEES-HHHHHHHHHTTTSSSGGGGHHHHHHHHHHHHHHHHHHTPPP-/-----------------TTSSPPPSSTTSSPPP-HHHHHHHHHHHHHHTT-SSEEEEEEEEEEEETTT--BHHHHS-BSS-EEB-GGG-TTEEEE--B-HHHHHHHHHHHHHHHHHHTSTT--SPPPEEEEEEEEEEEEPPTT---SS-EEEEEEETTT--EEEEEEEEEEEEEEEE-TTSS-EEEEEEEEEEE--GGGS-TTPPPSEEEEEEEEEEEETTEEEEEEEEEETT--EEEEEEEEES-HHHHHHHHHTTTSSSGGGGHHHHHHHHHHHHHHHHHHTPPP-